Protein AF-0000000082411160 (afdb_homodimer)

Structure (mmCIF, N/CA/C/O backbone):
data_AF-0000000082411160-model_v1
#
loop_
_entity.id
_entity.type
_entity.pdbx_description
1 polymer 'TetR family transcriptional regulator'
#
loop_
_atom_site.group_PDB
_atom_site.id
_atom_site.type_symbol
_atom_site.label_atom_id
_atom_site.label_alt_id
_atom_site.label_comp_id
_atom_site.label_asym_id
_atom_site.label_entity_id
_atom_site.label_seq_id
_atom_site.pdbx_PDB_ins_code
_atom_site.Cartn_x
_atom_site.Cartn_y
_atom_site.Cartn_z
_atom_site.occupancy
_atom_site.B_iso_or_equiv
_atom_site.auth_seq_id
_atom_site.auth_comp_id
_atom_site.auth_asym_id
_atom_site.auth_atom_id
_atom_site.pdbx_PDB_model_num
ATOM 1 N N . MET A 1 1 ? -53.531 -22.312 -2.359 1 71.81 1 MET A N 1
ATOM 2 C CA . MET A 1 1 ? -52.438 -22.984 -3.055 1 71.81 1 MET A CA 1
ATOM 3 C C . MET A 1 1 ? -51.375 -21.984 -3.486 1 71.81 1 MET A C 1
ATOM 5 O O . MET A 1 1 ? -50.188 -22.203 -3.271 1 71.81 1 MET A O 1
ATOM 9 N N . GLU A 1 2 ? -51.75 -20.828 -3.828 1 85.5 2 GLU A N 1
ATOM 10 C CA . GLU A 1 2 ? -50.812 -19.781 -4.27 1 85.5 2 GLU A CA 1
ATOM 11 C C . GLU A 1 2 ? -50.062 -19.172 -3.092 1 85.5 2 GLU A C 1
ATOM 13 O O . GLU A 1 2 ? -48.875 -18.906 -3.186 1 85.5 2 GLU A O 1
ATOM 18 N N . GLY A 1 3 ? -50.594 -18.953 -2.035 1 75.94 3 GLY A N 1
ATOM 19 C CA . GLY A 1 3 ? -50 -18.391 -0.838 1 75.94 3 GLY A CA 1
ATOM 20 C C . GLY A 1 3 ? -48.906 -19.266 -0.251 1 75.94 3 GLY A C 1
ATOM 21 O O . GLY A 1 3 ? -47.844 -18.766 0.176 1 75.94 3 GLY A O 1
ATOM 22 N N . ARG A 1 4 ? -49.188 -20.516 -0.307 1 78.81 4 ARG A N 1
ATOM 23 C CA . ARG A 1 4 ? -48.25 -21.484 0.225 1 78.81 4 ARG A CA 1
ATOM 24 C C . ARG A 1 4 ? -47 -21.547 -0.638 1 78.81 4 ARG A C 1
ATOM 26 O O . ARG A 1 4 ? -45.875 -21.625 -0.118 1 78.81 4 ARG A O 1
ATOM 33 N N . ARG A 1 5 ? -47.219 -21.562 -1.853 1 85.19 5 ARG A N 1
ATOM 34 C CA . ARG A 1 5 ? -46.125 -21.547 -2.795 1 85.19 5 ARG A CA 1
ATOM 35 C C . ARG A 1 5 ? -45.25 -20.297 -2.631 1 85.19 5 ARG A C 1
ATOM 37 O O . ARG A 1 5 ? -44.031 -20.344 -2.695 1 85.19 5 ARG A O 1
ATOM 44 N N . GLN A 1 6 ? -45.938 -19.203 -2.369 1 87 6 GLN A N 1
ATOM 45 C CA . GLN A 1 6 ? -45.219 -17.953 -2.146 1 87 6 GLN A CA 1
ATOM 46 C C . GLN A 1 6 ? -44.438 -18 -0.854 1 87 6 GLN A C 1
ATOM 48 O O . GLN A 1 6 ? -43.312 -17.484 -0.8 1 87 6 GLN A O 1
ATOM 53 N N . TYR A 1 7 ? -45 -18.516 0.072 1 82.5 7 TYR A N 1
ATOM 54 C CA . TYR A 1 7 ? -44.312 -18.656 1.358 1 82.5 7 TYR A CA 1
ATOM 55 C C . TYR A 1 7 ? -43.094 -19.531 1.233 1 82.5 7 TYR A C 1
ATOM 57 O O . TYR A 1 7 ? -42 -19.188 1.733 1 82.5 7 TYR A O 1
ATOM 65 N N . HIS A 1 8 ? -43.25 -20.719 0.642 1 83.31 8 HIS A N 1
ATOM 66 C CA . HIS A 1 8 ? -42.156 -21.641 0.428 1 83.31 8 HIS A CA 1
ATOM 67 C C . HIS A 1 8 ? -41.031 -20.969 -0.394 1 83.31 8 HIS A C 1
ATOM 69 O O . HIS A 1 8 ? -39.844 -21.188 -0.138 1 83.31 8 HIS A O 1
ATOM 75 N N . SER A 1 9 ? -41.406 -20.172 -1.274 1 84.25 9 SER A N 1
ATOM 76 C CA . SER A 1 9 ? -40.438 -19.438 -2.092 1 84.25 9 SER A CA 1
ATOM 77 C C . SER A 1 9 ? -39.656 -18.438 -1.254 1 84.25 9 SER A C 1
ATOM 79 O O . SER A 1 9 ? -38.438 -18.328 -1.399 1 84.25 9 SER A O 1
ATOM 81 N N . ARG A 1 10 ? -40.25 -17.781 -0.363 1 83.62 10 ARG A N 1
ATOM 82 C CA . ARG A 1 10 ? -39.594 -16.797 0.5 1 83.62 10 ARG A CA 1
ATOM 83 C C . ARG A 1 10 ? -38.625 -17.469 1.464 1 83.62 10 ARG A C 1
ATOM 85 O O . ARG A 1 10 ? -37.531 -16.953 1.721 1 83.62 10 ARG A O 1
ATOM 92 N N . VAL A 1 11 ? -39.156 -18.531 1.987 1 82.56 11 VAL A N 1
ATOM 93 C CA . VAL A 1 11 ? -38.312 -19.281 2.91 1 82.56 11 VAL A CA 1
ATOM 94 C C . VAL A 1 11 ? -37.062 -19.797 2.18 1 82.56 11 VAL A C 1
ATOM 96 O O . VAL A 1 11 ? -35.969 -19.719 2.705 1 82.56 11 VAL A O 1
ATOM 99 N N . ARG A 1 12 ? -37.281 -20.359 0.951 1 83.88 12 ARG A N 1
ATOM 100 C CA . ARG A 1 12 ? -36.156 -20.844 0.151 1 83.88 12 ARG A CA 1
ATOM 101 C C . ARG A 1 12 ? -35.188 -19.719 -0.205 1 83.88 12 ARG A C 1
ATOM 103 O O . ARG A 1 12 ? -33.969 -19.906 -0.165 1 83.88 12 ARG A O 1
ATOM 110 N N . GLU A 1 13 ? -35.812 -18.641 -0.525 1 85.5 13 GLU A N 1
ATOM 111 C CA . GLU A 1 13 ? -35 -17.469 -0.87 1 85.5 13 GLU A CA 1
ATOM 112 C C . GLU A 1 13 ? -34.219 -16.984 0.334 1 85.5 13 GLU A C 1
ATOM 114 O O . GLU A 1 13 ? -33.031 -16.609 0.201 1 85.5 13 GLU A O 1
ATOM 119 N N . ALA A 1 14 ? -34.844 -16.984 1.445 1 86.88 14 ALA A N 1
ATOM 120 C CA . ALA A 1 14 ? -34.156 -16.578 2.678 1 86.88 14 ALA A CA 1
ATOM 121 C C . ALA A 1 14 ? -33.031 -17.547 3.039 1 86.88 14 ALA A C 1
ATOM 123 O O . ALA A 1 14 ? -31.984 -17.125 3.492 1 86.88 14 ALA A O 1
ATOM 124 N N . SER A 1 15 ? -33.281 -18.781 2.859 1 87.75 15 SER A N 1
ATOM 125 C CA . SER A 1 15 ? -32.281 -19.797 3.117 1 87.75 15 SER A CA 1
ATOM 126 C C . SER A 1 15 ? -31.094 -19.672 2.156 1 87.75 15 SER A C 1
ATOM 128 O O . SER A 1 15 ? -29.938 -19.797 2.561 1 87.75 15 SER A O 1
ATOM 130 N N . ALA A 1 16 ? -31.422 -19.406 0.939 1 90.44 16 ALA A N 1
ATOM 131 C CA . ALA A 1 16 ? -30.391 -19.219 -0.073 1 90.44 16 ALA A CA 1
ATOM 132 C C . ALA A 1 16 ? -29.531 -18 0.241 1 90.44 16 ALA A C 1
ATOM 134 O O . ALA A 1 16 ? -28.312 -18.031 0.082 1 90.44 16 ALA A O 1
ATOM 135 N N . GLN A 1 17 ? -30.188 -17.031 0.686 1 92.81 17 GLN A N 1
ATOM 136 C CA . GLN A 1 17 ? -29.469 -15.805 1.05 1 92.81 17 GLN A CA 1
ATOM 137 C C . GLN A 1 17 ? -28.578 -16.031 2.264 1 92.81 17 GLN A C 1
ATOM 139 O O . GLN A 1 17 ? -27.453 -15.531 2.311 1 92.81 17 GLN A O 1
ATOM 144 N N . ARG A 1 18 ? -29.078 -16.703 3.176 1 94 18 ARG A N 1
ATOM 145 C CA . ARG A 1 18 ? -28.297 -17.031 4.359 1 94 18 ARG A CA 1
ATOM 146 C C . ARG A 1 18 ? -27.062 -17.844 3.99 1 94 18 ARG A C 1
ATOM 148 O O . ARG A 1 18 ? -25.969 -17.594 4.516 1 94 18 ARG A O 1
ATOM 155 N N . THR A 1 19 ? -27.266 -18.781 3.109 1 95.81 19 THR A N 1
ATOM 156 C CA . THR A 1 19 ? -26.141 -19.594 2.641 1 95.81 19 THR A CA 1
ATOM 157 C C . THR A 1 19 ? -25.109 -18.734 1.941 1 95.81 19 THR A C 1
ATOM 159 O O . THR A 1 19 ? -23.906 -18.891 2.17 1 95.81 19 THR A O 1
ATOM 162 N N . ARG A 1 20 ? -25.547 -17.859 1.139 1 96.94 20 ARG A N 1
ATOM 163 C CA . ARG A 1 20 ? -24.656 -16.953 0.444 1 96.94 20 ARG A CA 1
ATOM 164 C C . ARG A 1 20 ? -23.859 -16.109 1.435 1 96.94 20 ARG A C 1
ATOM 166 O O . ARG A 1 20 ? -22.656 -15.883 1.251 1 96.94 20 ARG A O 1
ATOM 173 N N . GLU A 1 21 ? -24.516 -15.664 2.441 1 96.69 21 GLU A N 1
ATOM 174 C CA . GLU A 1 21 ? -23.875 -14.844 3.457 1 96.69 21 GLU A CA 1
ATOM 175 C C . GLU A 1 21 ? -22.828 -15.648 4.234 1 96.69 21 GLU A C 1
ATOM 177 O O . GLU A 1 21 ? -21.734 -15.156 4.516 1 96.69 21 GLU A O 1
ATOM 182 N N . LEU A 1 22 ? -23.172 -16.828 4.535 1 97.5 22 LEU A N 1
ATOM 183 C CA . LEU A 1 22 ? -22.25 -17.719 5.246 1 97.5 22 LEU A CA 1
ATOM 184 C C . LEU A 1 22 ? -20.984 -17.953 4.422 1 97.5 22 LEU A C 1
ATOM 186 O O . LEU A 1 22 ? -19.875 -17.906 4.953 1 97.5 22 LEU A O 1
ATOM 190 N N . ILE A 1 23 ? -21.188 -18.188 3.17 1 98.31 23 ILE A N 1
ATOM 191 C CA . ILE A 1 23 ? -20.062 -18.453 2.266 1 98.31 23 ILE A CA 1
ATOM 192 C C . ILE A 1 23 ? -19.203 -17.188 2.135 1 98.31 23 ILE A C 1
ATOM 194 O O . ILE A 1 23 ? -17.984 -17.266 2.223 1 98.31 23 ILE A O 1
ATOM 198 N N . ARG A 1 24 ? -19.859 -16.125 1.966 1 97.88 24 ARG A N 1
ATOM 199 C CA . ARG A 1 24 ? -19.156 -14.852 1.825 1 97.88 24 ARG A CA 1
ATOM 200 C C . ARG A 1 24 ? -18.328 -14.539 3.072 1 97.88 24 ARG A C 1
ATOM 202 O O . ARG A 1 24 ? -17.188 -14.117 2.975 1 97.88 24 ARG A O 1
ATOM 209 N N . ASP A 1 25 ? -18.922 -14.742 4.25 1 97.88 25 ASP A N 1
ATOM 210 C CA . ASP A 1 25 ? -18.234 -14.453 5.508 1 97.88 25 ASP A CA 1
ATOM 211 C C . ASP A 1 25 ? -17.047 -15.375 5.715 1 97.88 25 ASP A C 1
ATOM 213 O O . ASP A 1 25 ? -15.969 -14.93 6.117 1 97.88 25 ASP A O 1
ATOM 217 N N . ALA A 1 26 ? -17.219 -16.625 5.418 1 98.5 26 ALA A N 1
ATOM 218 C CA . ALA A 1 26 ? -16.125 -17.578 5.496 1 98.5 26 ALA A CA 1
ATOM 219 C C . ALA A 1 26 ? -15.008 -17.219 4.531 1 98.5 26 ALA A C 1
ATOM 221 O O . ALA A 1 26 ? -13.828 -17.266 4.891 1 98.5 26 ALA A O 1
ATOM 222 N N . ALA A 1 27 ? -15.422 -16.875 3.336 1 98.69 27 ALA A N 1
ATOM 223 C CA . ALA A 1 27 ? -14.453 -16.484 2.316 1 98.69 27 ALA A CA 1
ATOM 224 C C . ALA A 1 27 ? -13.664 -15.25 2.74 1 98.69 27 ALA A C 1
ATOM 226 O O . ALA A 1 27 ? -12.445 -15.195 2.578 1 98.69 27 ALA A O 1
ATOM 227 N N . THR A 1 28 ? -14.383 -14.281 3.271 1 98.38 28 THR A N 1
ATOM 228 C CA . THR A 1 28 ? -13.734 -13.055 3.729 1 98.38 28 THR A CA 1
ATOM 229 C C . THR A 1 28 ? -12.648 -13.367 4.754 1 98.38 28 THR A C 1
ATOM 231 O O . THR A 1 28 ? -11.516 -12.883 4.637 1 98.38 28 THR A O 1
ATOM 234 N N . THR A 1 29 ? -12.953 -14.172 5.68 1 98.31 29 THR A N 1
ATOM 235 C CA . THR A 1 29 ? -12.008 -14.555 6.723 1 98.31 29 THR A CA 1
ATOM 236 C C . THR A 1 29 ? -10.789 -15.25 6.125 1 98.31 29 THR A C 1
ATOM 238 O O . THR A 1 29 ? -9.648 -14.922 6.465 1 98.31 29 THR A O 1
ATOM 241 N N . LEU A 1 30 ? -10.992 -16.125 5.207 1 98.44 30 LEU A N 1
ATOM 242 C CA . LEU A 1 30 ? -9.914 -16.891 4.598 1 98.44 30 LEU A CA 1
ATOM 243 C C . LEU A 1 30 ? -9.062 -16 3.691 1 98.44 30 LEU A C 1
ATOM 245 O O . LEU A 1 30 ? -7.836 -16.094 3.711 1 98.44 30 LEU A O 1
ATOM 249 N N . PHE A 1 31 ? -9.727 -15.172 2.859 1 98.5 31 PHE A N 1
ATOM 250 C CA . PHE A 1 31 ? -9 -14.281 1.966 1 98.5 31 PHE A CA 1
ATOM 251 C C . PHE A 1 31 ? -8.094 -13.336 2.756 1 98.5 31 PHE A C 1
ATOM 253 O O . PHE A 1 31 ? -6.945 -13.109 2.377 1 98.5 31 PHE A O 1
ATOM 260 N N . VAL A 1 32 ? -8.625 -12.836 3.836 1 97.69 32 VAL A N 1
ATOM 261 C CA . VAL A 1 32 ? -7.855 -11.875 4.625 1 97.69 32 VAL A CA 1
ATOM 262 C C . VAL A 1 32 ? -6.715 -12.594 5.348 1 97.69 32 VAL A C 1
ATOM 264 O O . VAL A 1 32 ? -5.605 -12.07 5.438 1 97.69 32 VAL A O 1
ATOM 267 N N . ARG A 1 33 ? -6.902 -13.734 5.789 1 96.56 33 ARG A N 1
ATOM 268 C CA . ARG A 1 33 ? -5.918 -14.477 6.566 1 96.56 33 ARG A CA 1
ATOM 269 C C . ARG A 1 33 ? -4.863 -15.109 5.66 1 96.56 33 ARG A C 1
ATOM 271 O O . ARG A 1 33 ? -3.666 -15.016 5.938 1 96.56 33 ARG A O 1
ATOM 278 N N . ASP A 1 34 ? -5.301 -15.734 4.527 1 96.38 34 ASP A N 1
ATOM 279 C CA . ASP A 1 34 ? -4.414 -16.594 3.758 1 96.38 34 ASP A CA 1
ATOM 280 C C . ASP A 1 34 ? -4.07 -15.977 2.406 1 96.38 34 ASP A C 1
ATOM 282 O O . ASP A 1 34 ? -3.137 -16.422 1.734 1 96.38 34 ASP A O 1
ATOM 286 N N . GLY A 1 35 ? -4.812 -14.93 2.078 1 97.5 35 GLY A N 1
ATOM 287 C CA . GLY A 1 35 ? -4.66 -14.367 0.744 1 97.5 35 GLY A CA 1
ATOM 288 C C . GLY A 1 35 ? -5.59 -15 -0.276 1 97.5 35 GLY A C 1
ATOM 289 O O . GLY A 1 35 ? -6.102 -16.094 -0.063 1 97.5 35 GLY A O 1
ATOM 290 N N . TYR A 1 36 ? -5.805 -14.328 -1.39 1 98.38 36 TYR A N 1
ATOM 291 C CA . TYR A 1 36 ? -6.742 -14.766 -2.42 1 98.38 36 TYR A CA 1
ATOM 292 C C . TYR A 1 36 ? -6.211 -16 -3.15 1 98.38 36 TYR A C 1
ATOM 294 O O . TYR A 1 36 ? -6.941 -16.969 -3.35 1 98.38 36 TYR A O 1
ATOM 302 N N . VAL A 1 37 ? -4.957 -15.906 -3.5 1 96.81 37 VAL A N 1
ATOM 303 C CA . VAL A 1 37 ? -4.387 -16.953 -4.344 1 96.81 37 VAL A CA 1
ATOM 304 C C . VAL A 1 37 ? -4.34 -18.266 -3.576 1 96.81 37 VAL A C 1
ATOM 306 O O . VAL A 1 37 ? -4.707 -19.312 -4.109 1 96.81 37 VAL A O 1
ATOM 309 N N . SER A 1 38 ? -4.07 -18.25 -2.33 1 95.25 38 SER A N 1
ATOM 310 C CA . SER A 1 38 ? -3.85 -19.438 -1.521 1 95.25 38 SER A CA 1
ATOM 311 C C . SER A 1 38 ? -5.172 -20.047 -1.067 1 95.25 38 SER A C 1
ATOM 313 O O . SER A 1 38 ? -5.27 -21.266 -0.887 1 95.25 38 SER A O 1
ATOM 315 N N . ALA A 1 39 ? -6.16 -19.234 -0.852 1 97.5 39 ALA A N 1
ATOM 316 C CA . ALA A 1 39 ? -7.457 -19.734 -0.407 1 97.5 39 ALA A CA 1
ATOM 317 C C . ALA A 1 39 ? -8.148 -20.531 -1.515 1 97.5 39 ALA A C 1
ATOM 319 O O . ALA A 1 39 ? -8.086 -20.156 -2.688 1 97.5 39 ALA A O 1
ATOM 320 N N . THR A 1 40 ? -8.844 -21.594 -1.107 1 97.62 40 THR A N 1
ATOM 321 C CA . THR A 1 40 ? -9.539 -22.422 -2.092 1 97.62 40 THR A CA 1
ATOM 322 C C . THR A 1 40 ? -11.031 -22.469 -1.798 1 97.62 40 THR A C 1
ATOM 324 O O . THR A 1 40 ? -11.461 -22.219 -0.67 1 97.62 40 THR A O 1
ATOM 327 N N . VAL A 1 41 ? -11.766 -22.844 -2.822 1 98.12 41 VAL A N 1
ATOM 328 C CA . VAL A 1 41 ? -13.203 -23 -2.662 1 98.12 41 VAL A CA 1
ATOM 329 C C . VAL A 1 41 ? -13.5 -24.109 -1.654 1 98.12 41 VAL A C 1
ATOM 331 O O . VAL A 1 41 ? -14.422 -24 -0.848 1 98.12 41 VAL A O 1
ATOM 334 N N . LYS A 1 42 ? -12.695 -25.141 -1.654 1 98.31 42 LYS A N 1
ATOM 335 C CA . LYS A 1 42 ? -12.867 -26.234 -0.7 1 98.31 42 LYS A CA 1
ATOM 336 C C . LYS A 1 42 ? -12.711 -25.734 0.735 1 98.31 42 LYS A C 1
ATOM 338 O O . LYS A 1 42 ? -13.523 -26.062 1.602 1 98.31 42 LYS A O 1
ATOM 343 N N . GLN A 1 43 ? -11.656 -24.984 0.977 1 98.56 43 GLN A N 1
ATOM 344 C CA . GLN A 1 43 ? -11.43 -24.422 2.305 1 98.56 43 GLN A CA 1
ATOM 345 C C . GLN A 1 43 ? -12.586 -23.516 2.721 1 98.56 43 GLN A C 1
ATOM 347 O O . GLN A 1 43 ? -13 -23.516 3.883 1 98.56 43 GLN A O 1
ATOM 352 N N . ILE A 1 44 ? -13.117 -22.703 1.778 1 98.69 44 ILE A N 1
ATOM 353 C CA . ILE A 1 44 ? -14.242 -21.812 2.041 1 98.69 44 ILE A CA 1
ATOM 354 C C . ILE A 1 44 ? -15.484 -22.625 2.402 1 98.69 44 ILE A C 1
ATOM 356 O O . ILE A 1 44 ? -16.172 -22.312 3.377 1 98.69 44 ILE A O 1
ATOM 360 N N . ALA A 1 45 ? -15.727 -23.656 1.618 1 98.62 45 ALA A N 1
ATOM 361 C CA . ALA A 1 45 ? -16.859 -24.547 1.878 1 98.62 45 ALA A CA 1
ATOM 362 C C . ALA A 1 45 ? -16.781 -25.156 3.275 1 98.62 45 ALA A C 1
ATOM 364 O O . ALA A 1 45 ? -17.734 -25.094 4.047 1 98.62 45 ALA A O 1
ATOM 365 N N . ASP A 1 46 ? -15.609 -25.688 3.588 1 98.62 46 ASP A N 1
ATOM 366 C CA . ASP A 1 46 ? -15.375 -26.312 4.891 1 98.62 46 ASP A CA 1
ATOM 367 C C . ASP A 1 46 ? -15.609 -25.297 6.02 1 98.62 46 ASP A C 1
ATOM 369 O O . ASP A 1 46 ? -16.266 -25.609 7.012 1 98.62 46 ASP A O 1
ATOM 373 N N . SER A 1 47 ? -15.086 -24.125 5.848 1 98.19 47 SER A N 1
ATOM 374 C CA . SER A 1 47 ? -15.211 -23.094 6.863 1 98.19 47 SER A CA 1
ATOM 375 C C . SER A 1 47 ? -16.656 -22.641 7.02 1 98.19 47 SER A C 1
ATOM 377 O O . SER A 1 47 ? -17.094 -22.312 8.125 1 98.19 47 SER A O 1
ATOM 379 N N . ALA A 1 48 ? -17.391 -22.594 5.945 1 98.19 48 ALA A N 1
ATOM 380 C CA . ALA A 1 48 ? -18.781 -22.156 5.945 1 98.19 48 ALA A CA 1
ATOM 381 C C . ALA A 1 48 ? -19.703 -23.281 6.43 1 98.19 48 ALA A C 1
ATOM 383 O O . ALA A 1 48 ? -20.891 -23.031 6.715 1 98.19 48 ALA A O 1
ATOM 384 N N . GLY A 1 49 ? -19.203 -24.516 6.484 1 98.06 49 GLY A N 1
ATOM 385 C CA . GLY A 1 49 ? -20 -25.656 6.906 1 98.06 49 GLY A CA 1
ATOM 386 C C . GLY A 1 49 ? -20.984 -26.125 5.844 1 98.06 49 GLY A C 1
ATOM 387 O O . GLY A 1 49 ? -22.109 -26.5 6.156 1 98.06 49 GLY A O 1
ATOM 388 N N . VAL A 1 50 ? -20.594 -25.969 4.586 1 98 50 VAL A N 1
ATOM 389 C CA . VAL A 1 50 ? -21.438 -26.406 3.48 1 98 50 VAL A CA 1
ATOM 390 C C . VAL A 1 50 ? -20.641 -27.328 2.549 1 98 50 VAL A C 1
ATOM 392 O O . VAL A 1 50 ? -19.422 -27.438 2.676 1 98 50 VAL A O 1
ATOM 395 N N . ALA A 1 51 ? -21.359 -27.969 1.644 1 97.31 51 ALA A N 1
ATOM 396 C CA . ALA A 1 51 ? -20.703 -28.797 0.628 1 97.31 51 ALA A CA 1
ATOM 397 C C . ALA A 1 51 ? -20.094 -27.922 -0.471 1 97.31 51 ALA A C 1
ATOM 399 O O . ALA A 1 51 ? -20.594 -26.828 -0.755 1 97.31 51 ALA A O 1
ATOM 400 N N . ASN A 1 52 ? -19.031 -28.438 -1.094 1 97.25 52 ASN A N 1
ATOM 401 C CA . ASN A 1 52 ? -18.422 -27.75 -2.23 1 97.25 52 ASN A CA 1
ATOM 402 C C . ASN A 1 52 ? -19.469 -27.406 -3.295 1 97.25 52 ASN A C 1
ATOM 404 O O . ASN A 1 52 ? -19.453 -26.297 -3.838 1 97.25 52 ASN A O 1
ATOM 408 N N . ARG A 1 53 ? -20.375 -28.312 -3.541 1 97 53 ARG A N 1
ATOM 409 C CA . ARG A 1 53 ? -21.391 -28.109 -4.562 1 97 53 ARG A CA 1
ATOM 410 C C . ARG A 1 53 ? -22.297 -26.938 -4.207 1 97 53 ARG A C 1
ATOM 412 O O . ARG A 1 53 ? -22.734 -26.188 -5.086 1 97 53 ARG A O 1
ATOM 419 N N . THR A 1 54 ? -22.547 -26.797 -2.955 1 97.12 54 THR A N 1
ATOM 420 C CA . THR A 1 54 ? -23.375 -25.703 -2.471 1 97.12 54 THR A CA 1
ATOM 421 C C . THR A 1 54 ? -22.734 -24.359 -2.771 1 97.12 54 THR A C 1
ATOM 423 O O . THR A 1 54 ? -23.422 -23.391 -3.131 1 97.12 54 THR A O 1
ATOM 426 N N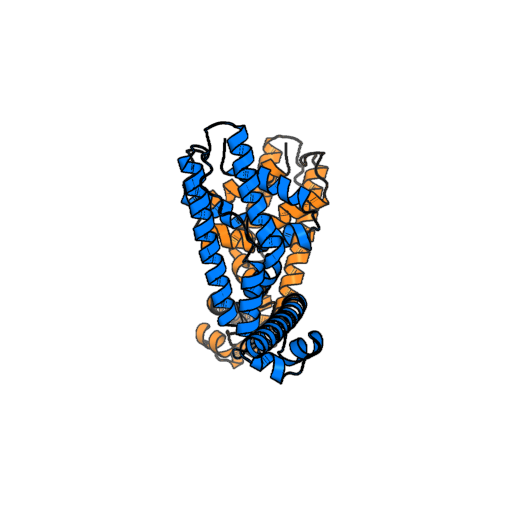 . VAL A 1 55 ? -21.328 -24.297 -2.674 1 98.25 55 VAL A N 1
ATOM 427 C CA . VAL A 1 55 ? -20.609 -23.062 -2.979 1 98.25 55 VAL A CA 1
ATOM 428 C C . VAL A 1 55 ? -20.781 -22.719 -4.457 1 98.25 55 VAL A C 1
ATOM 430 O O . VAL A 1 55 ? -21.078 -21.578 -4.805 1 98.25 55 VAL A O 1
ATOM 433 N N . PHE A 1 56 ? -20.734 -23.672 -5.305 1 97.75 56 PHE A N 1
ATOM 434 C CA . PHE A 1 56 ? -20.812 -23.422 -6.738 1 97.75 56 PHE A CA 1
ATOM 435 C C . PHE A 1 56 ? -22.234 -23.109 -7.164 1 97.75 56 PHE A C 1
ATOM 437 O O . PHE A 1 56 ? -22.453 -22.391 -8.141 1 97.75 56 PHE A O 1
ATOM 444 N N . THR A 1 57 ? -23.219 -23.703 -6.434 1 97.06 57 THR A N 1
ATOM 445 C CA . THR A 1 57 ? -24.625 -23.344 -6.688 1 97.06 57 THR A CA 1
ATOM 446 C C . THR A 1 57 ? -24.875 -21.875 -6.344 1 97.06 57 THR A C 1
ATOM 448 O O . THR A 1 57 ? -25.484 -21.141 -7.121 1 97.06 57 THR A O 1
ATOM 451 N N . ALA A 1 58 ? -24.344 -21.469 -5.227 1 97.69 58 ALA A N 1
ATOM 452 C CA . ALA A 1 58 ? -24.531 -20.109 -4.754 1 97.69 58 ALA A CA 1
ATOM 453 C C . ALA A 1 58 ? -23.688 -19.109 -5.547 1 97.69 58 ALA A C 1
ATOM 455 O O . ALA A 1 58 ? -24.094 -17.969 -5.773 1 97.69 58 ALA A O 1
ATOM 456 N N . PHE A 1 59 ? -22.453 -19.531 -5.941 1 98.44 59 PHE A N 1
ATOM 457 C CA . PHE A 1 59 ? -21.5 -18.719 -6.688 1 98.44 59 PHE A CA 1
ATOM 458 C C . PHE A 1 59 ? -20.922 -19.516 -7.852 1 98.44 59 PHE A C 1
ATOM 460 O O . PHE A 1 59 ? -19.781 -19.984 -7.785 1 98.44 59 PHE A O 1
ATOM 467 N N . PRO A 1 60 ? -21.656 -19.453 -8.945 1 97.88 60 PRO A N 1
ATOM 468 C CA . PRO A 1 60 ? -21.219 -20.25 -10.094 1 97.88 60 PRO A CA 1
ATOM 469 C C . PRO A 1 60 ? -19.875 -19.797 -10.648 1 97.88 60 PRO A C 1
ATOM 471 O O . PRO A 1 60 ? -19.141 -20.594 -11.227 1 97.88 60 PRO A O 1
ATOM 474 N N . GLY A 1 61 ? -19.562 -18.516 -10.406 1 97.38 61 GLY A N 1
ATOM 475 C CA . GLY A 1 61 ? -18.297 -17.984 -10.906 1 97.38 61 GLY A CA 1
ATOM 476 C C . GLY A 1 61 ? -17.109 -18.328 -10.039 1 97.38 61 GLY A C 1
ATOM 477 O O . GLY A 1 61 ? -15.984 -17.938 -10.328 1 97.38 61 GLY A O 1
ATOM 478 N N . GLY A 1 62 ? -17.391 -19.078 -8.93 1 97.62 62 GLY A N 1
ATOM 479 C CA . GLY A 1 62 ? -16.312 -19.594 -8.102 1 97.62 62 GLY A CA 1
ATOM 480 C C . GLY A 1 62 ? -15.703 -18.547 -7.199 1 97.62 62 GLY A C 1
ATOM 481 O O . GLY A 1 62 ? -16.406 -17.656 -6.695 1 97.62 62 GLY A O 1
ATOM 482 N N . LYS A 1 63 ? -14.5 -18.734 -6.977 1 97.62 63 LYS A N 1
ATOM 483 C CA . LYS A 1 63 ? -13.75 -17.938 -6.004 1 97.62 63 LYS A CA 1
ATOM 484 C C . LYS A 1 63 ? -13.812 -16.453 -6.336 1 97.62 63 LYS A C 1
ATOM 486 O O . LYS A 1 63 ? -13.977 -15.617 -5.441 1 97.62 63 LYS A O 1
ATOM 491 N N . LEU A 1 64 ? -13.688 -16.078 -7.656 1 98.38 64 LEU A N 1
ATOM 492 C CA . LEU A 1 64 ? -13.719 -14.672 -8.07 1 98.38 64 LEU A CA 1
ATOM 493 C C . LEU A 1 64 ? -15.062 -14.039 -7.734 1 98.38 64 LEU A C 1
ATOM 495 O O . LEU A 1 64 ? -15.117 -12.938 -7.176 1 98.38 64 LEU A O 1
ATOM 499 N N . GLU A 1 65 ? -16.078 -14.719 -8.07 1 98.56 65 GLU A N 1
ATOM 500 C CA . GLU A 1 65 ? -17.422 -14.195 -7.777 1 98.56 65 GLU A CA 1
ATOM 501 C C . GLU A 1 65 ? -17.625 -14.016 -6.273 1 98.56 65 GLU A C 1
ATOM 503 O O . GLU A 1 65 ? -18.25 -13.047 -5.84 1 98.56 65 GLU A O 1
ATOM 508 N N . ILE A 1 66 ? -17.125 -14.969 -5.496 1 98.62 66 ILE A N 1
ATOM 509 C CA . ILE A 1 66 ? -17.234 -14.875 -4.047 1 98.62 66 ILE A CA 1
ATOM 510 C C . ILE A 1 66 ? -16.516 -13.625 -3.557 1 98.62 66 ILE A C 1
ATOM 512 O O . ILE A 1 66 ? -17.047 -12.875 -2.732 1 98.62 66 ILE A O 1
ATOM 516 N N . PHE A 1 67 ? -15.312 -13.422 -4.051 1 98.75 67 PHE A N 1
ATOM 517 C CA . PHE A 1 67 ? -14.531 -12.258 -3.643 1 98.75 67 PHE A CA 1
ATOM 518 C C . PHE A 1 67 ? -15.25 -10.969 -3.994 1 98.75 67 PHE A C 1
ATOM 520 O O . PHE A 1 67 ? -15.352 -10.062 -3.164 1 98.75 67 PHE A O 1
ATOM 527 N N . GLU A 1 68 ? -15.703 -10.883 -5.227 1 98.25 68 GLU A N 1
ATOM 528 C CA . GLU A 1 68 ? -16.422 -9.695 -5.668 1 98.25 68 GLU A CA 1
ATOM 529 C C . GLU A 1 68 ? -17.656 -9.438 -4.805 1 98.25 68 GLU A C 1
ATOM 531 O O . GLU A 1 68 ? -17.938 -8.289 -4.457 1 98.25 68 GLU A O 1
ATOM 536 N N . ALA A 1 69 ? -18.312 -10.492 -4.457 1 97.56 69 ALA A N 1
ATOM 537 C CA . ALA A 1 69 ? -19.5 -10.367 -3.607 1 97.56 69 ALA A CA 1
ATOM 538 C C . ALA A 1 69 ? -19.109 -9.898 -2.205 1 97.56 69 ALA A C 1
ATOM 540 O O . ALA A 1 69 ? -19.797 -9.055 -1.618 1 97.56 69 ALA A O 1
ATOM 541 N N . ALA A 1 70 ? -18.078 -10.461 -1.646 1 97.56 70 ALA A N 1
ATOM 542 C CA . ALA A 1 70 ? -17.578 -10.062 -0.33 1 97.56 70 ALA A CA 1
ATOM 543 C C . ALA A 1 70 ? -17.188 -8.586 -0.319 1 97.56 70 ALA A C 1
ATOM 545 O O . ALA A 1 70 ? -17.562 -7.844 0.592 1 97.56 70 ALA A O 1
ATOM 546 N N . LEU A 1 71 ? -16.469 -8.172 -1.337 1 97.25 71 LEU A N 1
ATOM 547 C CA . LEU A 1 71 ? -16.031 -6.781 -1.449 1 97.25 71 LEU A CA 1
ATOM 548 C C . LEU A 1 71 ? -17.219 -5.848 -1.615 1 97.25 71 LEU A C 1
ATOM 550 O O . LEU A 1 71 ? -17.297 -4.809 -0.954 1 97.25 71 LEU A O 1
ATOM 554 N N . ALA A 1 72 ? -18.141 -6.219 -2.477 1 95.56 72 ALA A N 1
ATOM 555 C CA . ALA A 1 72 ? -19.344 -5.41 -2.705 1 95.56 72 ALA A CA 1
ATOM 556 C C . ALA A 1 72 ? -20.141 -5.234 -1.417 1 95.56 72 ALA A C 1
ATOM 558 O O . ALA A 1 72 ? -20.594 -4.137 -1.11 1 95.56 72 ALA A O 1
ATOM 559 N N . ALA A 1 73 ? -20.281 -6.309 -0.672 1 94.25 73 ALA A N 1
ATOM 560 C CA . ALA A 1 73 ? -21.016 -6.258 0.591 1 94.25 73 ALA A CA 1
ATOM 561 C C . ALA A 1 73 ? -20.312 -5.336 1.59 1 94.25 73 ALA A C 1
ATOM 563 O O . ALA A 1 73 ? -20.984 -4.586 2.314 1 94.25 73 ALA A O 1
ATOM 564 N N . ALA A 1 74 ? -19.047 -5.395 1.58 1 94.25 74 ALA A N 1
ATOM 565 C CA . ALA A 1 74 ? -18.266 -4.57 2.502 1 94.25 74 ALA A CA 1
ATOM 566 C C . ALA A 1 74 ? -18.328 -3.098 2.105 1 94.25 74 ALA A C 1
ATOM 568 O O . ALA A 1 74 ? -18.266 -2.215 2.963 1 94.25 74 ALA A O 1
ATOM 569 N N . LEU A 1 75 ? -18.391 -2.859 0.819 1 91.69 75 LEU A N 1
ATOM 570 C CA . LEU A 1 75 ? -18.438 -1.496 0.3 1 91.69 75 LEU A CA 1
ATOM 571 C C . LEU A 1 75 ? -19.812 -0.885 0.498 1 91.69 75 LEU A C 1
ATOM 573 O O . LEU A 1 75 ? -19.953 0.339 0.557 1 91.69 75 LEU A O 1
ATOM 577 N N . ASP A 1 76 ? -20.891 -1.714 0.323 1 78.06 76 ASP A N 1
ATOM 578 C CA . ASP A 1 76 ? -22.281 -1.266 0.307 1 78.06 76 ASP A CA 1
ATOM 579 C C . ASP A 1 76 ? -22.734 -0.829 1.698 1 78.06 76 ASP A C 1
ATOM 581 O O . ASP A 1 76 ? -22.766 -1.639 2.627 1 78.06 76 ASP A O 1
ATOM 585 N N . ALA A 1 77 ? -22.031 0.158 2.262 1 61.56 77 ALA A N 1
ATOM 586 C CA . ALA A 1 77 ? -22.688 0.752 3.422 1 61.56 77 ALA A CA 1
ATOM 587 C C . ALA A 1 77 ? -23.75 1.757 2.992 1 61.56 77 ALA A C 1
ATOM 589 O O . ALA A 1 77 ? -23.594 2.443 1.979 1 61.56 77 ALA A O 1
ATOM 590 N N . ASP A 1 78 ? -24.969 1.56 3.488 1 51.09 78 ASP A N 1
ATOM 591 C CA . ASP A 1 78 ? -26.031 2.553 3.361 1 51.09 78 ASP A CA 1
ATOM 592 C C . ASP A 1 78 ? -25.484 3.969 3.5 1 51.09 78 ASP A C 1
ATOM 594 O O . ASP A 1 78 ? -25.734 4.645 4.5 1 51.09 78 ASP A O 1
ATOM 598 N N . GLU A 1 79 ? -24.25 4.09 3.203 1 50.44 79 GLU A N 1
ATOM 599 C CA . GLU A 1 79 ? -23.781 5.418 3.596 1 50.44 79 GLU A CA 1
ATOM 600 C C . GLU A 1 79 ? -24.375 6.5 2.699 1 50.44 79 GLU A C 1
ATOM 602 O O . GLU A 1 79 ? -24.562 6.285 1.499 1 50.44 79 GLU A O 1
ATOM 607 N N . VAL A 1 80 ? -25.062 7.402 3.256 1 44.06 80 VAL A N 1
ATOM 608 C CA . VAL A 1 80 ? -25.578 8.68 2.773 1 44.06 80 VAL A CA 1
ATOM 609 C C . VAL A 1 80 ? -24.531 9.359 1.896 1 44.06 80 VAL A C 1
ATOM 611 O O . VAL A 1 80 ? -23.406 9.594 2.336 1 44.06 80 VAL A O 1
ATOM 614 N N . PRO A 1 81 ? -24.719 9.273 0.605 1 44.44 81 PRO A N 1
ATOM 615 C CA . PRO A 1 81 ? -23.797 10.102 -0.185 1 44.44 81 PRO A CA 1
ATOM 616 C C . PRO A 1 81 ? -23.453 11.414 0.513 1 44.44 81 PRO A C 1
ATOM 618 O O . PRO A 1 81 ? -24.266 11.961 1.264 1 44.44 81 PRO A O 1
ATOM 621 N N . LEU A 1 82 ? -22.203 11.719 0.796 1 45.69 82 LEU A N 1
ATOM 622 C CA . LEU A 1 82 ? -21.969 13.109 1.183 1 45.69 82 LEU A CA 1
ATOM 623 C C . LEU A 1 82 ? -22.891 14.047 0.419 1 45.69 82 LEU A C 1
ATOM 625 O O . LEU A 1 82 ? -22.719 14.266 -0.781 1 45.69 82 LEU A O 1
ATOM 629 N N . GLY A 1 83 ? -24.094 13.891 0.483 1 41.12 83 GLY A N 1
ATOM 630 C CA . GLY A 1 83 ? -24.922 14.93 -0.111 1 41.12 83 GLY A CA 1
ATOM 631 C C . GLY A 1 83 ? -24.328 16.312 0.037 1 41.12 83 GLY A C 1
ATOM 632 O O . GLY A 1 83 ? -23.516 16.562 0.927 1 41.12 83 GLY A O 1
ATOM 633 N N . ALA A 1 84 ? -24.234 17.062 -1.087 1 42.78 84 ALA A N 1
ATOM 634 C CA . ALA A 1 84 ? -23.906 18.484 -1.041 1 42.78 84 ALA A CA 1
ATOM 635 C C . ALA A 1 84 ? -24.469 19.141 0.215 1 42.78 84 ALA A C 1
ATOM 637 O O . ALA A 1 84 ? -25.688 19.266 0.365 1 42.78 84 ALA A O 1
ATOM 638 N N . PRO A 1 85 ? -23.797 18.906 1.323 1 41.44 85 PRO A N 1
ATOM 639 C CA . PRO A 1 85 ? -24.469 19.703 2.367 1 41.44 85 PRO A CA 1
ATOM 640 C C . PRO A 1 85 ? -24.828 21.109 1.907 1 41.44 85 PRO A C 1
ATOM 642 O O . PRO A 1 85 ? -24.156 21.672 1.032 1 41.44 85 PRO A O 1
ATOM 645 N N . ASN A 1 86 ? -26 21.453 1.817 1 43.03 86 ASN A N 1
ATOM 646 C CA . ASN A 1 86 ? -26.266 22.875 1.786 1 43.03 86 ASN A CA 1
ATOM 647 C C . ASN A 1 86 ? -25.359 23.641 2.758 1 43.03 86 ASN A C 1
ATOM 649 O O . ASN A 1 86 ? -25.688 23.781 3.936 1 43.03 86 ASN A O 1
ATOM 653 N N . LEU A 1 87 ? -24.016 23.469 2.59 1 48 87 LEU A N 1
ATOM 654 C CA . LEU A 1 87 ? -22.984 23.969 3.494 1 48 87 LEU A CA 1
ATOM 655 C C . LEU A 1 87 ? -22.906 25.5 3.449 1 48 87 LEU A C 1
ATOM 657 O O . LEU A 1 87 ? -22.625 26.078 2.396 1 48 87 LEU A O 1
ATOM 661 N N . ALA A 1 88 ? -23.688 26.094 4.285 1 48.28 88 ALA A N 1
ATOM 662 C CA . ALA A 1 88 ? -23.391 27.5 4.555 1 48.28 88 ALA A CA 1
ATOM 663 C C . ALA A 1 88 ? -21.953 27.672 5.035 1 48.28 88 ALA A C 1
ATOM 665 O O . ALA A 1 88 ? -21.359 26.75 5.594 1 48.28 88 ALA A O 1
ATOM 666 N N . SER A 1 89 ? -21.125 28.703 4.629 1 52 89 SER A N 1
ATOM 667 C CA . SER A 1 89 ? -19.766 29.172 4.898 1 52 89 SER A CA 1
ATOM 668 C C . SER A 1 89 ? -19.484 29.203 6.395 1 52 89 SER A C 1
ATOM 670 O O . SER A 1 89 ? -18.625 29.969 6.848 1 52 89 SER A O 1
ATOM 672 N N . ASP A 1 90 ? -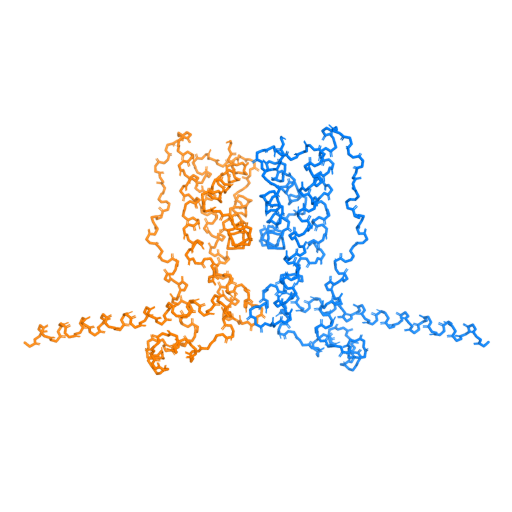20.25 28.625 7.289 1 57.31 90 ASP A N 1
ATOM 673 C CA . ASP A 1 90 ? -20 28.656 8.727 1 57.31 90 ASP A CA 1
ATOM 674 C C . ASP A 1 90 ? -18.875 27.703 9.109 1 57.31 90 ASP A C 1
ATOM 676 O O . ASP A 1 90 ? -18.812 26.578 8.594 1 57.31 90 ASP A O 1
ATOM 680 N N . PRO A 1 91 ? -17.703 28.234 9.734 1 60.91 91 PRO A N 1
ATOM 681 C CA . PRO A 1 91 ? -16.641 27.375 10.25 1 60.91 91 PRO A CA 1
ATOM 682 C C . PRO A 1 91 ? -17.156 26.047 10.789 1 60.91 91 PRO A C 1
ATOM 684 O O . PRO A 1 91 ? -16.5 25.016 10.641 1 60.91 91 PRO A O 1
ATOM 687 N N . ASP A 1 92 ? -18.203 26.078 11.5 1 68.62 92 ASP A N 1
ATOM 688 C CA . ASP A 1 92 ? -18.844 24.859 11.992 1 68.62 92 ASP A CA 1
ATOM 689 C C . ASP A 1 92 ? -19.234 23.938 10.828 1 68.62 92 ASP A C 1
ATOM 691 O O . ASP A 1 92 ? -19.266 22.719 10.984 1 68.62 92 ASP A O 1
ATOM 695 N N . ASP A 1 93 ? -19.312 24.609 9.734 1 73.38 93 ASP A N 1
ATOM 696 C CA . ASP A 1 93 ? -19.672 23.828 8.555 1 73.38 93 ASP A CA 1
ATOM 697 C C . ASP A 1 93 ? -18.453 23.094 8 1 73.38 93 ASP A C 1
ATOM 699 O O . ASP A 1 93 ? -18.547 21.938 7.598 1 73.38 93 ASP A O 1
ATOM 703 N N . VAL A 1 94 ? -17.344 23.828 8.18 1 73.75 94 VAL A N 1
ATOM 704 C CA . VAL A 1 94 ? -16.094 23.219 7.703 1 73.75 94 VAL A CA 1
ATOM 705 C C . VAL A 1 94 ? -15.781 21.984 8.523 1 73.75 94 VAL A C 1
ATOM 707 O O . VAL A 1 94 ? -15.492 20.922 7.969 1 73.75 94 VAL A O 1
ATOM 710 N N . ARG A 1 95 ? -15.836 22.156 9.797 1 81.06 95 ARG A N 1
ATOM 711 C CA . ARG A 1 95 ? -15.547 21.047 10.703 1 81.06 95 ARG A CA 1
ATOM 712 C C . ARG A 1 95 ? -16.484 19.875 10.438 1 81.06 95 ARG A C 1
ATOM 714 O O . ARG A 1 95 ? -16.047 18.719 10.445 1 81.06 95 ARG A O 1
ATOM 721 N N . ARG A 1 96 ? -17.641 20.203 10.211 1 84.38 96 ARG A N 1
ATOM 722 C CA . ARG A 1 96 ? -18.641 19.172 9.977 1 84.38 96 ARG A CA 1
ATOM 723 C C . ARG A 1 96 ? -18.375 18.438 8.664 1 84.38 96 ARG A C 1
ATOM 725 O O . ARG A 1 96 ? -18.438 17.203 8.602 1 84.38 96 ARG A O 1
ATOM 732 N N . ILE A 1 97 ? -18.016 19.156 7.637 1 83.62 97 ILE A N 1
ATOM 733 C CA . ILE A 1 97 ? -17.766 18.562 6.324 1 83.62 97 ILE A CA 1
ATOM 734 C C . ILE A 1 97 ? -16.547 17.656 6.391 1 83.62 97 ILE A C 1
ATOM 736 O O . ILE A 1 97 ? -16.578 16.531 5.895 1 83.62 97 ILE A O 1
ATOM 740 N N . VAL A 1 98 ? -15.531 18.109 7.031 1 88.19 98 VAL A N 1
ATOM 741 C CA . VAL A 1 98 ? -14.312 17.312 7.168 1 88.19 98 VAL A CA 1
ATOM 742 C C . VAL A 1 98 ? -14.609 16.062 7.984 1 88.19 98 VAL A C 1
ATOM 744 O O . VAL A 1 98 ? -14.195 14.961 7.613 1 88.19 98 VAL A O 1
ATOM 747 N N . SER A 1 99 ? -15.375 16.25 9.039 1 91.12 99 SER A N 1
ATOM 748 C CA . SER A 1 99 ? -15.727 15.125 9.891 1 91.12 99 SER A CA 1
ATOM 749 C C . SER A 1 99 ? -16.531 14.086 9.117 1 91.12 99 SER A C 1
ATOM 751 O O . SER A 1 99 ? -16.344 12.883 9.312 1 91.12 99 SER A O 1
ATOM 753 N N . GLN A 1 100 ? -17.344 14.516 8.266 1 88.94 100 GLN A N 1
ATOM 754 C CA . GLN A 1 100 ? -18.156 13.609 7.477 1 88.94 100 GLN A CA 1
ATOM 755 C C . GLN A 1 100 ? -17.312 12.844 6.461 1 88.94 100 GLN A C 1
ATOM 757 O O . GLN A 1 100 ? -17.469 11.633 6.305 1 88.94 100 GLN A O 1
ATOM 762 N N . ILE A 1 101 ? -16.484 13.57 5.773 1 88.75 101 ILE A N 1
ATOM 763 C CA . ILE A 1 101 ? -15.578 12.945 4.809 1 88.75 101 ILE A CA 1
ATOM 764 C C . ILE A 1 101 ? -14.75 11.867 5.5 1 88.75 101 ILE A C 1
ATOM 766 O O . ILE A 1 101 ? -14.672 10.734 5.02 1 88.75 101 ILE A O 1
ATOM 770 N N . VAL A 1 102 ? -14.219 12.203 6.605 1 94.25 102 VAL A N 1
ATOM 771 C CA . VAL A 1 102 ? -13.328 11.312 7.348 1 94.25 102 VAL A CA 1
ATOM 772 C C . VAL A 1 102 ? -14.125 10.125 7.883 1 94.25 102 VAL A C 1
ATOM 774 O O . VAL A 1 102 ? -13.688 8.977 7.762 1 94.25 102 VAL A O 1
ATOM 777 N N . ALA A 1 103 ? -15.297 10.391 8.445 1 93.38 103 ALA A N 1
ATOM 778 C CA . ALA A 1 103 ? -16.141 9.328 9 1 93.38 103 ALA A CA 1
ATOM 779 C C . ALA A 1 103 ? -16.531 8.32 7.926 1 93.38 103 ALA A C 1
ATOM 781 O O . ALA A 1 103 ? -16.484 7.113 8.148 1 93.38 103 ALA A O 1
ATOM 782 N N . GLN A 1 104 ? -16.859 8.812 6.812 1 91.62 104 GLN A N 1
ATOM 783 C CA . GLN A 1 104 ? -17.266 7.941 5.711 1 91.62 104 GLN A CA 1
ATOM 784 C C . GLN A 1 104 ? -16.078 7.113 5.215 1 91.62 104 GLN A C 1
ATOM 786 O O . GLN A 1 104 ? -16.203 5.914 4.965 1 91.62 104 GLN A O 1
ATOM 791 N N . GLY A 1 105 ? -14.953 7.805 5.027 1 94.06 105 GLY A N 1
ATOM 792 C CA . GLY A 1 105 ? -13.758 7.098 4.602 1 94.06 105 GLY A CA 1
ATOM 793 C C . GLY A 1 105 ? -13.32 6.016 5.574 1 94.06 105 GLY A C 1
ATOM 794 O O . GLY A 1 105 ? -13.031 4.891 5.172 1 94.06 105 GLY A O 1
ATOM 795 N N . ILE A 1 106 ? -13.336 6.348 6.848 1 96 106 ILE A N 1
ATOM 796 C CA . ILE A 1 106 ? -12.938 5.395 7.883 1 96 106 ILE A CA 1
ATOM 797 C C . ILE A 1 106 ? -13.922 4.23 7.918 1 96 106 ILE A C 1
ATOM 799 O O . ILE A 1 106 ? -13.516 3.066 7.969 1 96 106 ILE A O 1
ATOM 803 N N . GLY A 1 107 ? -15.242 4.562 7.918 1 94.19 107 GLY A N 1
ATOM 804 C CA . GLY A 1 107 ? -16.25 3.504 7.906 1 94.19 107 GLY A CA 1
ATOM 805 C C . GLY A 1 107 ? -16.047 2.512 6.777 1 94.19 107 GLY A C 1
ATOM 806 O O . GLY A 1 107 ? -16.125 1.3 6.988 1 94.19 107 GLY A O 1
ATOM 807 N N . LEU A 1 108 ? -15.805 3.012 5.617 1 94.38 108 LEU A N 1
ATOM 808 C CA . LEU A 1 108 ? -15.555 2.184 4.441 1 94.38 108 LEU A CA 1
ATOM 809 C C . LEU A 1 108 ? -14.328 1.3 4.648 1 94.38 108 LEU A C 1
ATOM 811 O O . LEU A 1 108 ? -14.383 0.091 4.41 1 94.38 108 LEU A O 1
ATOM 815 N N . LEU A 1 109 ? -13.227 1.848 5.121 1 96.56 109 LEU A N 1
ATOM 816 C CA . LEU A 1 109 ? -11.961 1.126 5.227 1 96.56 109 LEU A CA 1
ATOM 817 C C . LEU A 1 109 ? -12 0.137 6.387 1 96.56 109 LEU A C 1
ATOM 819 O O . LEU A 1 109 ? -11.359 -0.917 6.328 1 96.56 109 LEU A O 1
ATOM 823 N N . GLU A 1 110 ? -12.766 0.462 7.438 1 96.5 110 GLU A N 1
ATOM 824 C CA . GLU A 1 110 ? -12.953 -0.507 8.516 1 96.5 110 GLU A CA 1
ATOM 825 C C . GLU A 1 110 ? -13.68 -1.75 8.016 1 96.5 110 GLU A C 1
ATOM 827 O O . GLU A 1 110 ? -13.414 -2.861 8.469 1 96.5 110 GLU A O 1
ATOM 832 N N . ARG A 1 111 ? -14.523 -1.511 7.051 1 95.12 111 ARG A N 1
ATOM 833 C CA . ARG A 1 111 ? -15.336 -2.611 6.547 1 95.12 111 ARG A CA 1
ATOM 834 C C . ARG A 1 111 ? -14.617 -3.35 5.422 1 95.12 111 ARG A C 1
ATOM 836 O O . ARG A 1 111 ? -14.609 -4.582 5.391 1 95.12 111 ARG A O 1
ATOM 843 N N . ALA A 1 112 ? -13.961 -2.6 4.535 1 97.06 112 ALA A N 1
ATOM 844 C CA . ALA A 1 112 ? -13.555 -3.188 3.262 1 97.06 112 ALA A CA 1
ATOM 845 C C . ALA A 1 112 ? -12.031 -3.152 3.104 1 97.06 112 ALA A C 1
ATOM 847 O O . ALA A 1 112 ? -11.484 -3.779 2.195 1 97.06 112 ALA A O 1
ATOM 848 N N . GLY A 1 113 ? -11.367 -2.404 3.986 1 97.44 113 GLY A N 1
ATOM 849 C CA . GLY A 1 113 ? -9.945 -2.148 3.793 1 97.44 113 GLY A CA 1
ATOM 850 C C . GLY A 1 113 ? -9.125 -3.418 3.689 1 97.44 113 GLY A C 1
ATOM 851 O O . GLY A 1 113 ? -8.203 -3.504 2.871 1 97.44 113 GLY A O 1
ATOM 852 N N . ALA A 1 114 ? -9.445 -4.352 4.512 1 97.69 114 ALA A N 1
ATOM 853 C CA . ALA A 1 114 ? -8.68 -5.598 4.52 1 97.69 114 ALA A CA 1
ATOM 854 C C . ALA A 1 114 ? -8.82 -6.332 3.189 1 97.69 114 ALA A C 1
ATOM 856 O O . ALA A 1 114 ? -7.84 -6.848 2.652 1 97.69 114 ALA A O 1
ATOM 857 N N . LEU A 1 115 ? -10.023 -6.395 2.67 1 98.12 115 LEU A N 1
ATOM 858 C CA . LEU A 1 115 ? -10.242 -7.051 1.386 1 98.12 115 LEU A CA 1
ATOM 859 C C . LEU A 1 115 ? -9.578 -6.27 0.256 1 98.12 115 LEU A C 1
ATOM 861 O O . LEU A 1 115 ? -9.047 -6.863 -0.685 1 98.12 115 LEU A O 1
ATOM 865 N N . MET A 1 116 ? -9.625 -4.949 0.345 1 98.19 116 MET A N 1
ATOM 866 C CA . MET A 1 116 ? -8.938 -4.125 -0.646 1 98.19 116 MET A CA 1
ATOM 867 C C . MET A 1 116 ? -7.445 -4.422 -0.658 1 98.19 116 MET A C 1
ATOM 869 O O . MET A 1 116 ? -6.832 -4.516 -1.725 1 98.19 116 MET A O 1
ATOM 873 N N . MET A 1 117 ? -6.871 -4.648 0.484 1 98.31 117 MET A N 1
ATOM 874 C CA . MET A 1 117 ? -5.453 -4.973 0.569 1 98.31 117 MET A CA 1
ATOM 875 C C . MET A 1 117 ? -5.172 -6.359 0 1 98.31 117 MET A C 1
ATOM 877 O O . MET A 1 117 ? -4.117 -6.594 -0.591 1 98.31 117 MET A O 1
ATOM 881 N N . VAL A 1 118 ? -6.098 -7.273 0.183 1 98.56 118 VAL A N 1
ATOM 882 C CA . VAL A 1 118 ? -5.93 -8.594 -0.414 1 98.56 118 VAL A CA 1
ATOM 883 C C . VAL A 1 118 ? -5.793 -8.461 -1.929 1 98.56 118 VAL A C 1
ATOM 885 O O . VAL A 1 118 ? -4.953 -9.133 -2.541 1 98.56 118 VAL A O 1
ATOM 888 N N . ALA A 1 119 ? -6.641 -7.613 -2.506 1 98.62 119 ALA A N 1
ATOM 889 C CA . ALA A 1 119 ? -6.543 -7.391 -3.945 1 98.62 119 ALA A CA 1
ATOM 890 C C . ALA A 1 119 ? -5.184 -6.812 -4.324 1 98.62 119 ALA A C 1
ATOM 892 O O . ALA A 1 119 ? -4.547 -7.273 -5.273 1 98.62 119 ALA A O 1
ATOM 893 N N . VAL A 1 120 ? -4.707 -5.883 -3.57 1 98.25 120 VAL A N 1
ATOM 894 C CA . VAL A 1 120 ? -3.412 -5.258 -3.818 1 98.25 120 VAL A CA 1
ATOM 895 C C . VAL A 1 120 ? -2.303 -6.297 -3.691 1 98.25 120 VAL A C 1
ATOM 897 O O . VAL A 1 120 ? -1.452 -6.418 -4.578 1 98.25 120 VAL A O 1
ATOM 900 N N . GLU A 1 121 ? -2.357 -7.07 -2.67 1 98.31 121 GLU A N 1
ATOM 901 C CA . GLU A 1 121 ? -1.299 -8.016 -2.328 1 98.31 121 GLU A CA 1
ATOM 902 C C . GLU A 1 121 ? -1.28 -9.195 -3.295 1 98.31 121 GLU A C 1
ATOM 904 O O . GLU A 1 121 ? -0.313 -9.961 -3.332 1 98.31 121 GLU A O 1
ATOM 909 N N . SER A 1 122 ? -2.297 -9.336 -4.129 1 98.19 122 SER A N 1
ATOM 910 C CA . SER A 1 122 ? -2.373 -10.43 -5.098 1 98.19 122 SER A CA 1
ATOM 911 C C . SER A 1 122 ? -2.305 -9.906 -6.527 1 98.19 122 SER A C 1
ATOM 913 O O . SER A 1 122 ? -2.293 -10.688 -7.48 1 98.19 122 SER A O 1
ATOM 915 N N . SER A 1 123 ? -2.225 -8.609 -6.664 1 97.94 123 SER A N 1
ATOM 916 C CA . SER A 1 123 ? -2.34 -7.977 -7.977 1 97.94 123 SER A CA 1
ATOM 917 C C . SER A 1 123 ? -1.174 -8.359 -8.883 1 97.94 123 SER A C 1
ATOM 919 O O . SER A 1 123 ? -1.325 -8.43 -10.102 1 97.94 123 SER A O 1
ATOM 921 N N . GLY A 1 124 ? -0.044 -8.641 -8.305 1 96.69 124 GLY A N 1
ATOM 922 C CA . GLY A 1 124 ? 1.118 -9 -9.102 1 96.69 124 GLY A CA 1
ATOM 923 C C . GLY A 1 124 ? 1.055 -10.414 -9.641 1 96.69 124 GLY A C 1
ATOM 924 O O . GLY A 1 124 ? 1.799 -10.766 -10.562 1 96.69 124 GLY A O 1
ATOM 925 N N . ALA A 1 125 ? 0.124 -11.219 -9.109 1 96 125 ALA A N 1
ATOM 926 C CA . ALA A 1 125 ? 0.141 -12.641 -9.445 1 96 125 ALA A CA 1
ATOM 927 C C . ALA A 1 125 ? -1.188 -13.078 -10.055 1 96 125 ALA A C 1
ATOM 929 O O . ALA A 1 125 ? -1.302 -14.188 -10.578 1 96 125 ALA A O 1
ATOM 930 N N . ASP A 1 126 ? -2.197 -12.25 -9.93 1 96.94 126 ASP A N 1
ATOM 931 C CA . ASP A 1 126 ? -3.545 -12.602 -10.367 1 96.94 126 ASP A CA 1
ATOM 932 C C . ASP A 1 126 ? -4.176 -11.461 -11.172 1 96.94 126 ASP A C 1
ATOM 934 O O . ASP A 1 126 ? -4.344 -10.352 -10.656 1 96.94 126 ASP A O 1
ATOM 938 N N . ALA A 1 127 ? -4.582 -11.773 -12.398 1 96.88 127 ALA A N 1
ATOM 939 C CA . ALA A 1 127 ? -5.09 -10.75 -13.312 1 96.88 127 ALA A CA 1
ATOM 940 C C . ALA A 1 127 ? -6.398 -10.156 -12.805 1 96.88 127 ALA A C 1
ATOM 942 O O . ALA A 1 127 ? -6.66 -8.969 -12.992 1 96.88 127 ALA A O 1
ATOM 943 N N . ASP A 1 128 ? -7.207 -10.953 -12.172 1 97.94 128 ASP A N 1
ATOM 944 C CA . ASP A 1 128 ? -8.469 -10.453 -11.641 1 97.94 128 ASP A CA 1
ATOM 945 C C . ASP A 1 128 ? -8.234 -9.523 -10.453 1 97.94 128 ASP A C 1
ATOM 947 O O . ASP A 1 128 ? -8.867 -8.469 -10.352 1 97.94 128 ASP A O 1
ATOM 951 N N . MET A 1 129 ? -7.332 -9.914 -9.617 1 98.31 129 MET A N 1
ATOM 952 C CA . MET A 1 129 ? -6.992 -9.07 -8.477 1 98.31 129 MET A CA 1
ATOM 953 C C . MET A 1 129 ? -6.324 -7.777 -8.945 1 98.31 129 MET A C 1
ATOM 955 O O . MET A 1 129 ? -6.516 -6.723 -8.336 1 98.31 129 MET A O 1
ATOM 959 N N . ARG A 1 130 ? -5.52 -7.855 -9.992 1 97.94 130 ARG A N 1
ATOM 960 C CA . ARG A 1 130 ? -4.941 -6.656 -10.586 1 97.94 130 ARG A CA 1
ATOM 961 C C . ARG A 1 130 ? -6.031 -5.715 -11.086 1 97.94 130 ARG A C 1
ATOM 963 O O . ARG A 1 130 ? -6 -4.516 -10.805 1 97.94 130 ARG A O 1
ATOM 970 N N . ARG A 1 131 ? -6.957 -6.289 -11.766 1 98.06 131 ARG A N 1
ATOM 971 C CA . ARG A 1 131 ? -8.078 -5.508 -12.273 1 98.06 131 ARG A CA 1
ATOM 972 C C . ARG A 1 131 ? -8.859 -4.863 -11.141 1 98.06 131 ARG A C 1
ATOM 974 O O . ARG A 1 131 ? -9.164 -3.668 -11.188 1 98.06 131 ARG A O 1
ATOM 981 N N . LEU A 1 132 ? -9.156 -5.613 -10.109 1 97.81 132 LEU A N 1
ATOM 982 C CA . LEU A 1 132 ? -9.938 -5.109 -8.984 1 97.81 132 LEU A CA 1
ATOM 983 C C . LEU A 1 132 ? -9.164 -4.031 -8.227 1 97.81 132 LEU A C 1
ATOM 985 O O . LEU A 1 132 ? -9.75 -3.033 -7.801 1 97.81 132 LEU A O 1
ATOM 989 N N . SER A 1 133 ? -7.902 -4.258 -8.047 1 97.69 133 SER A N 1
ATOM 990 C CA . SER A 1 133 ? -7.059 -3.26 -7.398 1 97.69 133 SER A CA 1
ATOM 991 C C . SER A 1 133 ? -7.039 -1.955 -8.188 1 97.69 133 SER A C 1
ATOM 993 O O . SER A 1 133 ? -7.168 -0.873 -7.613 1 97.69 133 SER A O 1
ATOM 995 N N . GLU A 1 134 ? -6.906 -2.047 -9.492 1 96.94 134 GLU A N 1
ATOM 996 C CA . GLU A 1 134 ? -6.895 -0.876 -10.367 1 96.94 134 GLU A CA 1
ATOM 997 C C . GLU A 1 134 ? -8.242 -0.162 -10.352 1 96.94 134 GLU A C 1
ATOM 999 O O . GLU A 1 134 ? -8.297 1.068 -10.297 1 96.94 134 GLU A O 1
ATOM 1004 N N . GLU A 1 135 ? -9.258 -0.913 -10.391 1 96.25 135 GLU A N 1
ATOM 1005 C CA . GLU A 1 135 ? -10.602 -0.342 -10.312 1 96.25 135 GLU A CA 1
ATOM 1006 C C . GLU A 1 135 ? -10.805 0.404 -9 1 96.25 135 GLU A C 1
ATOM 1008 O O . GLU A 1 135 ? -11.391 1.489 -8.984 1 96.25 135 GLU A O 1
ATOM 1013 N N . SER A 1 136 ? -10.375 -0.215 -7.973 1 95.19 136 SER A N 1
ATOM 1014 C CA . SER A 1 136 ? -10.477 0.42 -6.664 1 95.19 136 SER A CA 1
ATOM 1015 C C . SER A 1 136 ? -9.688 1.726 -6.621 1 95.19 136 SER A C 1
ATOM 1017 O O . SER A 1 136 ? -10.164 2.729 -6.09 1 95.19 136 SER A O 1
ATOM 1019 N N . SER A 1 137 ? -8.523 1.717 -7.148 1 94.88 137 SER A N 1
ATOM 1020 C CA . SER A 1 137 ? -7.688 2.91 -7.219 1 94.88 137 SER A CA 1
ATOM 1021 C C . SER A 1 137 ? -8.352 4 -8.055 1 94.88 137 SER A C 1
ATOM 1023 O O . SER A 1 137 ? -8.375 5.168 -7.652 1 94.88 137 SER A O 1
ATOM 1025 N N . ASP A 1 138 ? -8.914 3.637 -9.195 1 95.12 138 ASP A N 1
ATOM 1026 C CA . ASP A 1 138 ? -9.609 4.578 -10.07 1 95.12 138 ASP A CA 1
ATOM 1027 C C . ASP A 1 138 ? -10.812 5.199 -9.359 1 95.12 138 ASP A C 1
ATOM 1029 O O . ASP A 1 138 ? -11.031 6.406 -9.438 1 95.12 138 ASP A O 1
ATOM 1033 N N . GLN A 1 139 ? -11.492 4.355 -8.688 1 93.12 139 GLN A N 1
ATOM 1034 C CA . GLN A 1 139 ? -12.656 4.84 -7.961 1 93.12 139 GLN A CA 1
ATOM 1035 C C . GLN A 1 139 ? -12.25 5.781 -6.832 1 93.12 139 GLN A C 1
ATOM 1037 O O . GLN A 1 139 ? -12.914 6.785 -6.578 1 93.12 139 GLN A O 1
ATOM 1042 N N . SER A 1 140 ? -11.219 5.438 -6.16 1 92.94 140 SER A N 1
ATOM 1043 C CA . SER A 1 140 ? -10.688 6.309 -5.117 1 92.94 140 SER A CA 1
ATOM 1044 C C . SER A 1 140 ? -10.312 7.676 -5.676 1 92.94 140 SER A C 1
ATOM 1046 O O . SER A 1 140 ? -10.602 8.703 -5.059 1 92.94 140 SER A O 1
ATOM 1048 N N . ALA A 1 141 ? -9.734 7.688 -6.828 1 94.25 141 ALA A N 1
ATOM 1049 C CA . ALA A 1 141 ? -9.336 8.938 -7.469 1 94.25 141 ALA A CA 1
ATOM 1050 C C . ALA A 1 141 ? -10.562 9.781 -7.828 1 94.25 141 ALA A C 1
ATOM 1052 O O . ALA A 1 141 ? -10.578 10.992 -7.602 1 94.25 141 ALA A O 1
ATOM 1053 N N . VAL A 1 142 ? -11.539 9.148 -8.344 1 93.81 142 VAL A N 1
ATOM 1054 C CA . VAL A 1 142 ? -12.766 9.836 -8.734 1 93.81 142 VAL A CA 1
ATOM 1055 C C . VAL A 1 142 ? -13.453 10.414 -7.5 1 93.81 142 VAL A C 1
ATOM 1057 O O . VAL A 1 142 ? -13.867 11.578 -7.504 1 93.81 142 VAL A O 1
ATOM 1060 N N . ASN A 1 143 ? -13.531 9.594 -6.48 1 92.75 143 ASN A N 1
ATOM 1061 C CA . ASN A 1 143 ? -14.133 10.055 -5.234 1 92.75 143 ASN A CA 1
ATOM 1062 C C . ASN A 1 143 ? -13.352 11.227 -4.637 1 92.75 143 ASN A C 1
ATOM 1064 O O . ASN A 1 143 ? -13.945 12.211 -4.199 1 92.75 143 ASN A O 1
ATOM 1068 N N . ALA A 1 144 ? -12.07 11.117 -4.602 1 95.06 144 ALA A N 1
ATOM 1069 C CA . ALA A 1 144 ? -11.211 12.164 -4.066 1 95.06 144 ALA A CA 1
ATOM 1070 C C . ALA A 1 144 ? -11.391 13.469 -4.848 1 95.06 144 ALA A C 1
ATOM 1072 O O . ALA A 1 144 ? -11.453 14.547 -4.258 1 95.06 144 ALA A O 1
ATOM 1073 N N . MET A 1 145 ? -11.484 13.32 -6.16 1 95.5 145 MET A N 1
ATOM 1074 C CA . MET A 1 145 ? -11.688 14.5 -6.996 1 95.5 145 MET A CA 1
ATOM 1075 C C . MET A 1 145 ? -13.039 15.148 -6.699 1 95.5 145 MET A C 1
ATOM 1077 O O . MET A 1 145 ? -13.141 16.375 -6.621 1 95.5 145 MET A O 1
ATOM 1081 N N . SER A 1 146 ? -14.016 14.352 -6.547 1 93.81 146 SER A N 1
ATOM 1082 C CA . SER A 1 146 ? -15.344 14.859 -6.223 1 93.81 146 SER A CA 1
ATOM 1083 C C . SER A 1 146 ? -15.336 15.609 -4.895 1 93.81 146 SER A C 1
ATOM 1085 O O . SER A 1 146 ? -15.945 16.672 -4.77 1 93.81 146 SER A O 1
ATOM 1087 N N . ILE A 1 147 ? -14.664 15.086 -3.951 1 92.62 147 ILE A N 1
ATOM 1088 C CA . ILE A 1 147 ? -14.555 15.727 -2.648 1 92.62 147 ILE A CA 1
ATOM 1089 C C . ILE A 1 147 ? -13.797 17.047 -2.785 1 92.62 147 ILE A C 1
ATOM 1091 O O . ILE A 1 147 ? -14.219 18.062 -2.24 1 92.62 147 ILE A O 1
ATOM 1095 N N . ALA A 1 148 ? -12.688 17.016 -3.506 1 94.12 148 ALA A N 1
ATOM 1096 C CA . ALA A 1 148 ? -11.906 18.234 -3.734 1 94.12 148 ALA A CA 1
ATOM 1097 C C . ALA A 1 148 ? -12.758 19.328 -4.387 1 94.12 148 ALA A C 1
ATOM 1099 O O . ALA A 1 148 ? -12.711 20.484 -3.98 1 94.12 148 ALA A O 1
ATOM 1100 N N . GLU A 1 149 ? -13.531 18.953 -5.355 1 92.62 149 GLU A N 1
ATOM 1101 C CA . GLU A 1 149 ? -14.422 19.891 -6.043 1 92.62 149 GLU A CA 1
ATOM 1102 C C . GLU A 1 149 ? -15.461 20.453 -5.086 1 92.62 149 GLU A C 1
ATOM 1104 O O . GLU A 1 149 ? -15.75 21.656 -5.113 1 92.62 149 GLU A O 1
ATOM 1109 N N . GLY A 1 150 ? -16 19.578 -4.32 1 88 150 GLY A N 1
ATOM 1110 C CA . GLY A 1 150 ? -16.953 20.047 -3.32 1 88 150 GLY A CA 1
ATOM 1111 C C . GLY A 1 150 ? -16.344 21.047 -2.348 1 88 150 GLY A C 1
ATOM 1112 O O . GLY A 1 150 ? -16.953 22.078 -2.055 1 88 150 GLY A O 1
ATOM 1113 N N . LEU A 1 151 ? -15.188 20.766 -1.816 1 90.5 151 LEU A N 1
ATOM 1114 C CA . LEU A 1 151 ? -14.492 21.688 -0.921 1 90.5 151 LEU A CA 1
ATOM 1115 C C . LEU A 1 151 ? -14.25 23.031 -1.602 1 90.5 151 LEU A C 1
ATOM 1117 O O . LEU A 1 151 ? -14.43 24.078 -0.987 1 90.5 151 LEU A O 1
ATOM 1121 N N . SER A 1 152 ? -13.844 22.969 -2.828 1 90.5 152 SER A N 1
ATOM 1122 C CA . SER A 1 152 ? -13.578 24.172 -3.598 1 90.5 152 SER A CA 1
ATOM 1123 C C . SER A 1 152 ? -14.852 25 -3.799 1 90.5 152 SER A C 1
ATOM 1125 O O . SER A 1 152 ? -14.852 26.219 -3.619 1 90.5 152 SER A O 1
ATOM 1127 N N . GLU A 1 153 ? -15.867 24.375 -4.211 1 86 153 GLU A N 1
ATOM 1128 C CA . GLU A 1 153 ? -17.141 25.031 -4.48 1 86 153 GLU A CA 1
ATOM 1129 C C . GLU A 1 153 ? -17.656 25.766 -3.246 1 86 153 GLU A C 1
ATOM 1131 O O . GLU A 1 153 ? -18.328 26.797 -3.363 1 86 153 GLU A O 1
ATOM 1136 N N . HIS A 1 154 ? -17.281 25.266 -2.137 1 83.88 154 HIS A N 1
ATOM 1137 C CA . HIS A 1 154 ? -17.766 25.875 -0.898 1 83.88 154 HIS A CA 1
ATOM 1138 C C . HIS A 1 154 ? -16.734 26.828 -0.314 1 83.88 154 HIS A C 1
ATOM 1140 O O . HIS A 1 154 ? -16.875 27.266 0.83 1 83.88 154 HIS A O 1
ATOM 1146 N N . GLY A 1 155 ? -15.695 27.016 -1.01 1 86.31 155 GLY A N 1
ATOM 1147 C CA . GLY A 1 155 ? -14.688 27.984 -0.593 1 86.31 155 GLY A CA 1
ATOM 1148 C C . GLY A 1 155 ? -13.828 27.484 0.55 1 86.31 155 GLY A C 1
ATOM 1149 O O . GLY A 1 155 ? -13.266 28.281 1.302 1 86.31 155 GLY A O 1
ATOM 1150 N N . LEU A 1 156 ? -13.734 26.156 0.664 1 88.69 156 LEU A N 1
ATOM 1151 C CA . LEU A 1 156 ? -13.031 25.594 1.809 1 88.69 156 LEU A CA 1
ATOM 1152 C C . LEU A 1 156 ? -11.625 25.156 1.419 1 88.69 156 LEU A C 1
ATOM 1154 O O . LEU A 1 156 ? -10.781 24.906 2.287 1 88.69 156 LEU A O 1
ATOM 1158 N N . LEU A 1 157 ? -11.422 24.984 0.161 1 91.56 157 LEU A N 1
ATOM 1159 C CA . LEU A 1 157 ? -10.102 24.578 -0.321 1 91.56 157 LEU A CA 1
ATOM 1160 C C . LEU A 1 157 ? -9.18 25.797 -0.428 1 91.56 157 LEU A C 1
ATOM 1162 O O . LEU A 1 157 ? -9.562 26.828 -0.983 1 91.56 157 LEU A O 1
ATOM 1166 N N . ARG A 1 158 ? -7.941 25.656 0.171 1 92.31 158 ARG A N 1
ATOM 1167 C CA . ARG A 1 158 ? -6.969 26.734 0.033 1 92.31 158 ARG A CA 1
ATOM 1168 C C . ARG A 1 158 ? -6.793 27.141 -1.429 1 92.31 158 ARG A C 1
ATOM 1170 O O . ARG A 1 158 ? -6.699 26.281 -2.305 1 92.31 158 ARG A O 1
ATOM 1177 N N . PRO A 1 159 ? -6.676 28.391 -1.679 1 88.56 159 PRO A N 1
ATOM 1178 C CA . PRO A 1 159 ? -6.641 28.859 -3.068 1 88.56 159 PRO A CA 1
ATOM 1179 C C . PRO A 1 159 ? -5.355 28.453 -3.791 1 88.56 159 PRO A C 1
ATOM 1181 O O . PRO A 1 159 ? -5.332 28.391 -5.023 1 88.56 159 PRO A O 1
ATOM 1184 N N . GLU A 1 160 ? -4.309 28.125 -3.041 1 91.88 160 GLU A N 1
ATOM 1185 C CA . GLU A 1 160 ? -3.023 27.844 -3.67 1 91.88 160 GLU A CA 1
ATOM 1186 C C . GLU A 1 160 ? -2.922 26.359 -4.07 1 91.88 160 GLU A C 1
ATOM 1188 O O . GLU A 1 160 ? -1.97 25.969 -4.742 1 91.88 160 GLU A O 1
ATOM 1193 N N . ILE A 1 161 ? -3.926 25.625 -3.695 1 94.62 161 ILE A N 1
ATOM 1194 C CA . ILE A 1 161 ? -3.854 24.203 -4.016 1 94.62 161 ILE A CA 1
ATOM 1195 C C . ILE A 1 161 ? -4.777 23.891 -5.191 1 94.62 161 ILE A C 1
ATOM 1197 O O . ILE A 1 161 ? -5.945 24.281 -5.191 1 94.62 161 ILE A O 1
ATOM 1201 N N . SER A 1 162 ? -4.238 23.266 -6.223 1 96.06 162 SER A N 1
ATOM 1202 C CA . SER A 1 162 ? -5.059 22.828 -7.348 1 96.06 162 SER A CA 1
ATOM 1203 C C . SER A 1 162 ? -5.996 21.688 -6.945 1 96.06 162 SER A C 1
ATOM 1205 O O . SER A 1 162 ? -5.758 21 -5.949 1 96.06 162 SER A O 1
ATOM 1207 N N . LEU A 1 163 ? -7.051 21.5 -7.719 1 96.44 163 LEU A N 1
ATOM 1208 C CA . LEU A 1 163 ? -7.973 20.391 -7.477 1 96.44 163 LEU A CA 1
ATOM 1209 C C . LEU A 1 163 ? -7.254 19.047 -7.574 1 96.44 163 LEU A C 1
ATOM 1211 O O . LEU A 1 163 ? -7.496 18.156 -6.77 1 96.44 163 LEU A O 1
ATOM 1215 N N . GLU A 1 164 ? -6.367 18.922 -8.492 1 96.75 164 GLU A N 1
ATOM 1216 C CA . GLU A 1 164 ? -5.633 17.688 -8.703 1 96.75 164 GLU A CA 1
ATOM 1217 C C . GLU A 1 164 ? -4.742 17.359 -7.508 1 96.75 164 GLU A C 1
ATOM 1219 O O . GLU A 1 164 ? -4.676 16.203 -7.074 1 96.75 164 GLU A O 1
ATOM 1224 N N . LYS A 1 165 ? -4.102 18.375 -7.031 1 96.81 165 LYS A N 1
ATOM 1225 C CA . LYS A 1 165 ? -3.25 18.172 -5.859 1 96.81 165 LYS A CA 1
ATOM 1226 C C . LYS A 1 165 ? -4.082 17.812 -4.633 1 96.81 165 LYS A C 1
ATOM 1228 O O . LYS A 1 165 ? -3.719 16.906 -3.879 1 96.81 165 LYS A O 1
ATOM 1233 N N . ALA A 1 166 ? -5.195 18.5 -4.457 1 96.88 166 ALA A N 1
ATOM 1234 C CA . ALA A 1 166 ? -6.094 18.203 -3.346 1 96.88 166 ALA A CA 1
ATOM 1235 C C . ALA A 1 166 ? -6.605 16.766 -3.428 1 96.88 166 ALA A C 1
ATOM 1237 O O . ALA A 1 166 ? -6.629 16.047 -2.424 1 96.88 166 ALA A O 1
ATOM 1238 N N . ALA A 1 167 ? -6.938 16.359 -4.633 1 96.62 167 ALA A N 1
ATOM 1239 C CA . ALA A 1 167 ? -7.445 15.016 -4.84 1 96.62 167 ALA A CA 1
ATOM 1240 C C . ALA A 1 167 ? -6.371 13.969 -4.535 1 96.62 167 ALA A C 1
ATOM 1242 O O . ALA A 1 167 ? -6.656 12.93 -3.936 1 96.62 167 ALA A O 1
ATOM 1243 N N . GLY A 1 168 ? -5.164 14.234 -4.961 1 97.5 168 GLY A N 1
ATOM 1244 C CA . GLY A 1 168 ? -4.07 13.328 -4.664 1 97.5 168 GLY A CA 1
ATOM 1245 C C . GLY A 1 168 ? -3.828 13.148 -3.176 1 97.5 168 GLY A C 1
ATOM 1246 O O . GLY A 1 168 ? -3.625 12.031 -2.701 1 97.5 168 GLY A O 1
ATOM 1247 N N . ILE A 1 169 ? -3.861 14.258 -2.443 1 97.69 169 ILE A N 1
ATOM 1248 C CA . ILE A 1 169 ? -3.674 14.234 -0.997 1 97.69 169 ILE A CA 1
ATOM 1249 C C . ILE A 1 169 ? -4.812 13.453 -0.343 1 97.69 169 ILE A C 1
ATOM 1251 O O . ILE A 1 169 ? -4.578 12.609 0.522 1 97.69 169 ILE A O 1
ATOM 1255 N N . LEU A 1 170 ? -6.059 13.703 -0.786 1 96.81 170 LEU A N 1
ATOM 1256 C CA . LEU A 1 170 ? -7.223 13.016 -0.238 1 96.81 170 LEU A CA 1
ATOM 1257 C C . LEU A 1 170 ? -7.141 11.516 -0.498 1 96.81 170 LEU A C 1
ATOM 1259 O O . LEU A 1 170 ? -7.387 10.711 0.403 1 96.81 170 LEU A O 1
ATOM 1263 N N . ALA A 1 171 ? -6.773 11.156 -1.694 1 96.69 171 ALA A N 1
ATOM 1264 C CA . ALA A 1 171 ? -6.648 9.742 -2.049 1 96.69 171 ALA A CA 1
ATOM 1265 C C . ALA A 1 171 ? -5.574 9.062 -1.207 1 96.69 171 ALA A C 1
ATOM 1267 O O . ALA A 1 171 ? -5.723 7.898 -0.823 1 96.69 171 ALA A O 1
ATOM 1268 N N . ALA A 1 172 ? -4.512 9.773 -0.907 1 96.94 172 ALA A N 1
ATOM 1269 C CA . ALA A 1 172 ? -3.424 9.227 -0.096 1 96.94 172 ALA A CA 1
ATOM 1270 C C . ALA A 1 172 ? -3.863 9.039 1.353 1 96.94 172 ALA A C 1
ATOM 1272 O O . ALA A 1 172 ? -3.557 8.016 1.969 1 96.94 172 ALA A O 1
ATOM 1273 N N . PHE A 1 173 ? -4.59 9.969 1.893 1 96.69 173 PHE A N 1
ATOM 1274 C CA . PHE A 1 173 ? -4.953 9.953 3.305 1 96.69 173 PHE A CA 1
ATOM 1275 C C . PHE A 1 173 ? -6.074 8.953 3.562 1 96.69 173 PHE A C 1
ATOM 1277 O O . PHE A 1 173 ? -6.18 8.398 4.656 1 96.69 173 PHE A O 1
ATOM 1284 N N . VAL A 1 174 ? -6.918 8.75 2.543 1 94.62 174 VAL A N 1
ATOM 1285 C CA . VAL A 1 174 ? -8.023 7.82 2.717 1 94.62 174 VAL A CA 1
ATOM 1286 C C . VAL A 1 174 ? -7.777 6.562 1.888 1 94.62 174 VAL A C 1
ATOM 1288 O O . VAL A 1 174 ? -8.602 6.191 1.051 1 94.62 174 VAL A O 1
ATOM 1291 N N . SER A 1 175 ? -6.695 5.965 2.037 1 96.38 175 SER A N 1
ATOM 1292 C CA . SER A 1 175 ? -6.305 4.762 1.312 1 96.38 175 SER A CA 1
ATOM 1293 C C . SER A 1 175 ? -6.27 3.547 2.232 1 96.38 175 SER A C 1
ATOM 1295 O O . SER A 1 175 ? -6.035 3.682 3.436 1 96.38 175 SER A O 1
ATOM 1297 N N . PRO A 1 176 ? -6.52 2.344 1.657 1 97.12 176 PRO A N 1
ATOM 1298 C CA . PRO A 1 176 ? -6.418 1.137 2.48 1 97.12 176 PRO A CA 1
ATOM 1299 C C . PRO A 1 176 ? -5.012 0.916 3.035 1 97.12 176 PRO A C 1
ATOM 1301 O O . PRO A 1 176 ? -4.855 0.347 4.121 1 97.12 176 PRO A O 1
ATOM 1304 N N . GLN A 1 177 ? -4.012 1.374 2.348 1 96.62 177 GLN A N 1
ATOM 1305 C CA . GLN A 1 177 ? -2.629 1.186 2.777 1 96.62 177 GLN A CA 1
ATOM 1306 C C . GLN A 1 177 ? -2.324 2.002 4.027 1 96.62 177 GLN A C 1
ATOM 1308 O O . GLN A 1 177 ? -1.745 1.487 4.988 1 96.62 177 GLN A O 1
ATOM 1313 N N . LEU A 1 178 ? -2.676 3.281 3.988 1 97.88 178 LEU A N 1
ATOM 1314 C CA . LEU A 1 178 ? -2.465 4.133 5.152 1 97.88 178 LEU A CA 1
ATOM 1315 C C . LEU A 1 178 ? -3.291 3.645 6.34 1 97.88 178 LEU A C 1
ATOM 1317 O O . LEU A 1 178 ? -2.803 3.619 7.473 1 97.88 178 LEU A O 1
ATOM 1321 N N . HIS A 1 179 ? -4.562 3.277 6.066 1 98.06 179 HIS A N 1
ATOM 1322 C CA . HIS A 1 179 ? -5.434 2.723 7.098 1 98.06 179 HIS A CA 1
ATOM 1323 C C . HIS A 1 179 ? -4.812 1.486 7.738 1 98.06 179 HIS A C 1
ATOM 1325 O O . HIS A 1 179 ? -4.762 1.376 8.961 1 98.06 179 HIS A O 1
ATOM 1331 N N . GLN A 1 180 ? -4.352 0.58 6.926 1 96.94 180 GLN A N 1
ATOM 1332 C CA . GLN A 1 180 ? -3.713 -0.63 7.434 1 96.94 180 GLN A CA 1
ATOM 1333 C C . GLN A 1 180 ? -2.488 -0.294 8.281 1 96.94 180 GLN A C 1
ATOM 1335 O O . GLN A 1 180 ? -2.303 -0.853 9.367 1 96.94 180 GLN A O 1
ATOM 1340 N N . GLN A 1 181 ? -1.645 0.63 7.828 1 96.31 181 GLN A N 1
ATOM 1341 C CA . GLN A 1 181 ? -0.415 0.982 8.531 1 96.31 181 GLN A CA 1
ATOM 1342 C C . GLN A 1 181 ? -0.715 1.543 9.914 1 96.31 181 GLN A C 1
ATOM 1344 O O . GLN A 1 181 ? -0.127 1.107 10.906 1 96.31 181 GLN A O 1
ATOM 1349 N N . LEU A 1 182 ? -1.646 2.457 10.047 1 97.62 182 LEU A N 1
ATOM 1350 C CA . LEU A 1 182 ? -1.836 3.166 11.312 1 97.62 182 LEU A CA 1
ATOM 1351 C C . LEU A 1 182 ? -2.789 2.402 12.227 1 97.62 182 LEU A C 1
ATOM 1353 O O . LEU A 1 182 ? -2.566 2.326 13.438 1 97.62 182 LEU A O 1
ATOM 1357 N N . ARG A 1 183 ? -3.82 1.732 11.695 1 97.19 183 ARG A N 1
ATOM 1358 C CA . ARG A 1 183 ? -4.824 1.044 12.508 1 97.19 183 ARG A CA 1
ATOM 1359 C C . ARG A 1 183 ? -4.359 -0.362 12.875 1 97.19 183 ARG A C 1
ATOM 1361 O O . ARG A 1 183 ? -4.441 -0.763 14.031 1 97.19 183 ARG A O 1
ATOM 1368 N N . ARG A 1 184 ? -3.758 -1.038 11.953 1 93.25 184 ARG A N 1
ATOM 1369 C CA . ARG A 1 184 ? -3.498 -2.457 12.164 1 93.25 184 ARG A CA 1
ATOM 1370 C C . ARG A 1 184 ? -2.043 -2.697 12.547 1 93.25 184 ARG A C 1
ATOM 1372 O O . ARG A 1 184 ? -1.759 -3.428 13.5 1 93.25 184 ARG A O 1
ATOM 1379 N N . VAL A 1 185 ? -1.191 -2.104 11.883 1 92.88 185 VAL A N 1
ATOM 1380 C CA . VAL A 1 185 ? 0.226 -2.34 12.141 1 92.88 185 VAL A CA 1
ATOM 1381 C C . VAL A 1 185 ? 0.673 -1.541 13.359 1 92.88 185 VAL A C 1
ATOM 1383 O O . VAL A 1 185 ? 1.265 -2.096 14.289 1 92.88 185 VAL A O 1
ATOM 1386 N N . SER A 1 186 ? 0.336 -0.243 13.383 1 95.56 186 SER A N 1
ATOM 1387 C CA . SER A 1 186 ? 0.754 0.608 14.492 1 95.56 186 SER A CA 1
ATOM 1388 C C . SER A 1 186 ? -0.209 0.498 15.664 1 95.56 186 SER A C 1
ATOM 1390 O O . SER A 1 186 ? 0.09 0.966 16.766 1 95.56 186 SER A O 1
ATOM 1392 N N . GLY A 1 187 ? -1.452 -0.051 15.43 1 95.81 187 GLY A N 1
ATOM 1393 C CA . GLY A 1 187 ? -2.352 -0.401 16.516 1 95.81 187 GLY A CA 1
ATOM 1394 C C . GLY A 1 187 ? -3.131 0.785 17.047 1 95.81 187 GLY A C 1
ATOM 1395 O O . GLY A 1 187 ? -3.547 0.79 18.219 1 95.81 187 GLY A O 1
ATOM 1396 N N . TRP A 1 188 ? -3.354 1.827 16.234 1 97.31 188 TRP A N 1
ATOM 1397 C CA . TRP A 1 188 ? -4.117 2.988 16.672 1 97.31 188 TRP A CA 1
ATOM 1398 C C . TRP A 1 188 ? -5.586 2.631 16.875 1 97.31 188 TRP A C 1
ATOM 1400 O O . TRP A 1 188 ? -6.156 1.863 16.094 1 97.31 188 TRP A O 1
ATOM 1410 N N . ASP A 1 189 ? -6.129 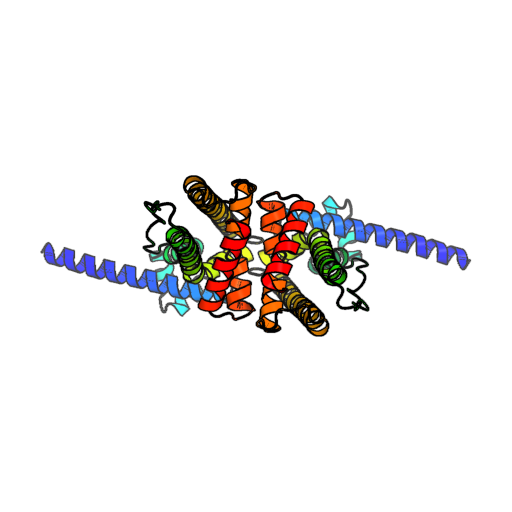3.195 17.891 1 96.88 189 ASP A N 1
ATOM 1411 C CA . ASP A 1 189 ? -7.586 3.088 17.969 1 96.88 189 ASP A CA 1
ATOM 1412 C C . ASP A 1 189 ? -8.25 4 16.938 1 96.88 189 ASP A C 1
ATOM 1414 O O . ASP A 1 189 ? -7.625 4.926 16.422 1 96.88 189 ASP A O 1
ATOM 1418 N N . VAL A 1 190 ? -9.516 3.723 16.672 1 97.06 190 VAL A N 1
ATOM 1419 C CA . VAL A 1 190 ? -10.227 4.363 15.57 1 97.06 190 VAL A CA 1
ATOM 1420 C C . VAL A 1 190 ? -10.391 5.855 15.859 1 97.06 190 VAL A C 1
ATOM 1422 O O . VAL A 1 190 ? -10.352 6.676 14.938 1 97.06 190 VAL A O 1
ATOM 1425 N N . ASP A 1 191 ? -10.516 6.289 17.109 1 96.75 191 ASP A N 1
ATOM 1426 C CA . ASP A 1 191 ? -10.695 7.695 17.453 1 96.75 191 ASP A CA 1
ATOM 1427 C C . ASP A 1 191 ? -9.414 8.492 17.234 1 96.75 191 ASP A C 1
ATOM 1429 O O . ASP A 1 191 ? -9.453 9.609 16.703 1 96.75 191 ASP A O 1
ATOM 1433 N N . ALA A 1 192 ? -8.297 7.914 17.656 1 96.56 192 ALA A N 1
ATOM 1434 C CA . ALA A 1 192 ? -7.008 8.562 17.406 1 96.56 192 ALA A CA 1
ATOM 1435 C C . ALA A 1 192 ? -6.754 8.719 15.906 1 96.56 192 ALA A C 1
ATOM 1437 O O . ALA A 1 192 ? -6.277 9.766 15.461 1 96.56 192 ALA A O 1
ATOM 1438 N N . TYR A 1 193 ? -7.066 7.664 15.172 1 98 193 TYR A N 1
ATOM 1439 C CA . TYR A 1 193 ? -6.906 7.684 13.719 1 98 193 TYR A CA 1
ATOM 1440 C C . TYR A 1 193 ? -7.793 8.75 13.086 1 98 193 TYR A C 1
ATOM 1442 O O . TYR A 1 193 ? -7.34 9.516 12.234 1 98 193 TYR A O 1
ATOM 1450 N N . ARG A 1 194 ? -9.008 8.789 13.547 1 97.38 194 ARG A N 1
ATOM 1451 C CA . ARG A 1 194 ? -9.961 9.773 13.047 1 97.38 194 ARG A CA 1
ATOM 1452 C C . ARG A 1 194 ? -9.469 11.195 13.305 1 97.38 194 ARG A C 1
ATOM 1454 O O . ARG A 1 194 ? -9.453 12.023 12.391 1 97.38 194 ARG A O 1
ATOM 1461 N N . GLY A 1 195 ? -9.102 11.492 14.516 1 96.75 195 GLY A N 1
ATOM 1462 C CA . GLY A 1 195 ? -8.586 12.812 14.844 1 96.75 195 GLY A CA 1
ATOM 1463 C C . GLY A 1 195 ? -7.387 13.211 14 1 96.75 195 GLY A C 1
ATOM 1464 O O . GLY A 1 195 ? -7.289 14.359 13.555 1 96.75 195 GLY A O 1
ATOM 1465 N N . TRP A 1 196 ? -6.531 12.258 13.789 1 97.19 196 TRP A N 1
ATOM 1466 C CA . TRP A 1 196 ? -5.332 12.508 13 1 97.19 196 TRP A CA 1
ATOM 1467 C C . TRP A 1 196 ? -5.684 12.805 11.547 1 97.19 196 TRP A C 1
ATOM 1469 O O . TRP A 1 196 ? -5.117 13.719 10.938 1 97.19 196 TRP A O 1
ATOM 1479 N N . LEU A 1 197 ? -6.578 12.062 10.953 1 97.38 197 LEU A N 1
ATOM 1480 C CA . LEU A 1 197 ? -6.992 12.289 9.578 1 97.38 197 LEU A CA 1
ATOM 1481 C C . LEU A 1 197 ? -7.641 13.664 9.422 1 97.38 197 LEU A C 1
ATOM 1483 O O . LEU A 1 197 ? -7.359 14.383 8.461 1 97.38 197 LEU A O 1
ATOM 1487 N N . GLU A 1 198 ? -8.539 13.977 10.359 1 95.81 198 GLU A N 1
ATOM 1488 C CA . GLU A 1 198 ? -9.188 15.281 10.312 1 95.81 198 GLU A CA 1
ATOM 1489 C C . GLU A 1 198 ? -8.164 16.406 10.398 1 95.81 198 GLU A C 1
ATOM 1491 O O . GLU A 1 198 ? -8.242 17.391 9.641 1 95.81 198 GLU A O 1
ATOM 1496 N N . PHE A 1 199 ? -7.293 16.25 11.305 1 95.06 199 PHE A N 1
ATOM 1497 C CA . PHE A 1 199 ? -6.219 17.234 11.461 1 95.06 199 PHE A CA 1
ATOM 1498 C C . PHE A 1 199 ? -5.449 17.406 10.156 1 95.06 199 PHE A C 1
ATOM 1500 O O . PHE A 1 199 ? -5.246 18.531 9.688 1 95.06 199 PHE A O 1
ATOM 1507 N N . ASN A 1 200 ? -5.031 16.312 9.531 1 96.69 200 ASN A N 1
ATOM 1508 C CA . ASN A 1 200 ? -4.191 16.375 8.344 1 96.69 200 ASN A CA 1
ATOM 1509 C C . ASN A 1 200 ? -4.969 16.906 7.137 1 96.69 200 ASN A C 1
ATOM 1511 O O . ASN A 1 200 ? -4.43 17.656 6.328 1 96.69 200 ASN A O 1
ATOM 1515 N N . ILE A 1 201 ? -6.207 16.453 6.973 1 95.56 201 ILE A N 1
ATOM 1516 C CA . ILE A 1 201 ? -7.008 16.969 5.867 1 95.56 201 ILE A CA 1
ATOM 1517 C C . ILE A 1 201 ? -7.191 18.484 6.023 1 95.56 201 ILE A C 1
ATOM 1519 O O . ILE A 1 201 ? -7.027 19.234 5.059 1 95.56 201 ILE A O 1
ATOM 1523 N N . ARG A 1 202 ? -7.477 18.953 7.227 1 93.69 202 ARG A N 1
ATOM 1524 C CA . ARG A 1 202 ? -7.633 20.391 7.465 1 93.69 202 ARG A CA 1
ATOM 1525 C C . ARG A 1 202 ? -6.332 21.125 7.195 1 93.69 202 ARG A C 1
ATOM 1527 O O . ARG A 1 202 ? -6.324 22.141 6.492 1 93.69 202 ARG A O 1
ATOM 1534 N N . GLN A 1 203 ? -5.211 20.641 7.684 1 93.38 203 GLN A N 1
ATOM 1535 C CA . GLN A 1 203 ? -3.922 21.312 7.555 1 93.38 203 GLN A CA 1
ATOM 1536 C C . GLN A 1 203 ? -3.461 21.344 6.098 1 93.38 203 GLN A C 1
ATOM 1538 O O . GLN A 1 203 ? -2.826 22.297 5.664 1 93.38 203 GLN A O 1
ATOM 1543 N N . ASN A 1 204 ? -3.812 20.281 5.363 1 96.12 204 ASN A N 1
ATOM 1544 C CA . ASN A 1 204 ? -3.291 20.172 4.004 1 96.12 204 ASN A CA 1
ATOM 1545 C C . ASN A 1 204 ? -4.199 20.891 3.004 1 96.12 204 ASN A C 1
ATOM 1547 O O . ASN A 1 204 ? -3.73 21.359 1.97 1 96.12 204 ASN A O 1
ATOM 1551 N N . LEU A 1 205 ? -5.461 20.969 3.309 1 94.88 205 LEU A N 1
ATOM 1552 C CA . LEU A 1 205 ? -6.363 21.359 2.23 1 94.88 205 LEU A CA 1
ATOM 1553 C C . LEU A 1 205 ? -7.098 22.656 2.578 1 94.88 205 LEU A C 1
ATOM 1555 O O . LEU A 1 205 ? -7.602 23.344 1.688 1 94.88 205 LEU A O 1
ATOM 1559 N N . MET A 1 206 ? -7.105 22.969 3.842 1 89.62 206 MET A N 1
ATOM 1560 C CA . MET A 1 206 ? -8.023 24.031 4.238 1 89.62 206 MET A CA 1
ATOM 1561 C C . MET A 1 206 ? -7.277 25.141 4.977 1 89.62 206 MET A C 1
ATOM 1563 O O . MET A 1 206 ? -6.086 25.016 5.262 1 89.62 206 MET A O 1
ATOM 1567 N N . TYR A 1 207 ? -7.941 26.297 5.273 1 75.75 207 TYR A N 1
ATOM 1568 C CA . TYR A 1 207 ? -7.414 27.484 5.934 1 75.75 207 TYR A CA 1
ATOM 1569 C C . TYR A 1 207 ? -7.266 27.25 7.434 1 75.75 207 TYR A C 1
ATOM 1571 O O . TYR A 1 207 ? -8.07 26.547 8.039 1 75.75 207 TYR A O 1
ATOM 1579 N N . MET B 1 1 ? 54.75 -13.742 -14.492 1 71.75 1 MET B N 1
ATOM 1580 C CA . MET B 1 1 ? 53.688 -14.758 -14.578 1 71.75 1 MET B CA 1
ATOM 1581 C C . MET B 1 1 ? 52.594 -14.492 -13.562 1 71.75 1 MET B C 1
ATOM 1583 O O . MET B 1 1 ? 51.406 -14.523 -13.906 1 71.75 1 MET B O 1
ATOM 1587 N N . GLU B 1 2 ? 52.906 -13.992 -12.453 1 85.44 2 GLU B N 1
ATOM 1588 C CA . GLU B 1 2 ? 51.938 -13.703 -11.391 1 85.44 2 GLU B CA 1
ATOM 1589 C C . GLU B 1 2 ? 51.156 -12.445 -11.695 1 85.44 2 GLU B C 1
ATOM 1591 O O . GLU B 1 2 ? 49.938 -12.391 -11.453 1 85.44 2 GLU B O 1
ATOM 1596 N N . GLY B 1 3 ? 51.625 -11.492 -12.18 1 75.62 3 GLY B N 1
ATOM 1597 C CA . GLY B 1 3 ? 50.969 -10.234 -12.531 1 75.62 3 GLY B CA 1
ATOM 1598 C C . GLY B 1 3 ? 49.906 -10.398 -13.602 1 75.62 3 GLY B C 1
ATOM 1599 O O . GLY B 1 3 ? 48.844 -9.797 -13.516 1 75.62 3 GLY B O 1
ATOM 1600 N N . ARG B 1 4 ? 50.281 -11.219 -14.523 1 78.88 4 ARG B N 1
ATOM 1601 C CA . ARG B 1 4 ? 49.375 -11.461 -15.625 1 78.88 4 ARG B CA 1
ATOM 1602 C C . ARG B 1 4 ? 48.125 -12.219 -15.156 1 78.88 4 ARG B C 1
ATOM 1604 O O . ARG B 1 4 ? 47 -11.906 -15.57 1 78.88 4 ARG B O 1
ATOM 1611 N N . ARG B 1 5 ? 48.375 -13.156 -14.375 1 85.12 5 ARG B N 1
ATOM 1612 C CA . ARG B 1 5 ? 47.281 -13.922 -13.789 1 85.12 5 ARG B CA 1
ATOM 1613 C C . ARG B 1 5 ? 46.375 -13.023 -12.945 1 85.12 5 ARG B C 1
ATOM 1615 O O . ARG B 1 5 ? 45.156 -13.164 -12.977 1 85.12 5 ARG B O 1
ATOM 1622 N N . GLN B 1 6 ? 46.969 -12.102 -12.273 1 87.06 6 GLN B N 1
ATOM 1623 C CA . GLN B 1 6 ? 46.219 -11.156 -11.469 1 87.06 6 GLN B CA 1
ATOM 1624 C C . GLN B 1 6 ? 45.375 -10.227 -12.352 1 87.06 6 GLN B C 1
ATOM 1626 O O . GLN B 1 6 ? 44.25 -9.906 -12.023 1 87.06 6 GLN B O 1
ATOM 1631 N N . TYR B 1 7 ? 45.969 -9.812 -13.328 1 82.31 7 TYR B N 1
ATOM 1632 C CA . TYR B 1 7 ? 45.281 -8.945 -14.273 1 82.31 7 TYR B CA 1
ATOM 1633 C C . TYR B 1 7 ? 44.062 -9.648 -14.898 1 82.31 7 TYR B C 1
ATOM 1635 O O . TYR B 1 7 ? 42.969 -9.086 -14.969 1 82.31 7 TYR B O 1
ATOM 1643 N N . HIS B 1 8 ? 44.312 -10.859 -15.438 1 83.44 8 HIS B N 1
ATOM 1644 C CA . HIS B 1 8 ? 43.25 -11.648 -16.031 1 83.44 8 HIS B CA 1
ATOM 1645 C C . HIS B 1 8 ? 42.125 -11.906 -15.023 1 83.44 8 HIS B C 1
ATOM 1647 O O . HIS B 1 8 ? 40.938 -11.898 -15.383 1 83.44 8 HIS B O 1
ATOM 1653 N N . SER B 1 9 ? 42.469 -12.062 -13.836 1 84.19 9 SER B N 1
ATOM 1654 C CA . SER B 1 9 ? 41.5 -12.266 -12.773 1 84.19 9 SER B CA 1
ATOM 1655 C C . SER B 1 9 ? 40.656 -11.016 -12.562 1 84.19 9 SER B C 1
ATOM 1657 O O . SER B 1 9 ? 39.438 -11.102 -12.406 1 84.19 9 SER B O 1
ATOM 1659 N N . ARG B 1 10 ? 41.188 -9.883 -12.602 1 83.75 10 ARG B N 1
ATOM 1660 C CA . ARG B 1 10 ? 40.469 -8.617 -12.414 1 83.75 10 ARG B CA 1
ATOM 1661 C C . ARG B 1 10 ? 39.531 -8.352 -13.578 1 83.75 10 ARG B C 1
ATOM 1663 O O . ARG B 1 10 ? 38.406 -7.867 -13.367 1 83.75 10 ARG B O 1
ATOM 1670 N N . VAL B 1 11 ? 40.094 -8.602 -14.711 1 82.62 11 VAL B N 1
ATOM 1671 C CA . VAL B 1 11 ? 39.281 -8.414 -15.906 1 82.62 11 VAL B CA 1
ATOM 1672 C C . VAL B 1 11 ? 38.062 -9.359 -15.867 1 82.62 11 VAL B C 1
ATOM 1674 O O . VAL B 1 11 ? 36.938 -8.953 -16.172 1 82.62 11 VAL B O 1
ATOM 1677 N N . ARG B 1 12 ? 38.312 -10.648 -15.492 1 83.69 12 ARG B N 1
ATOM 1678 C CA . ARG B 1 12 ? 37.25 -11.625 -15.383 1 83.69 12 ARG B CA 1
ATOM 1679 C C . ARG B 1 12 ? 36.219 -11.219 -14.32 1 83.69 12 ARG B C 1
ATOM 1681 O O . ARG B 1 12 ? 35.031 -11.359 -14.516 1 83.69 12 ARG B O 1
ATOM 1688 N N . GLU B 1 13 ? 36.812 -10.742 -13.266 1 85.31 13 GLU B N 1
ATOM 1689 C CA . GLU B 1 13 ? 35.938 -10.297 -12.172 1 85.31 13 GLU B CA 1
ATOM 1690 C C . GLU B 1 13 ? 35.125 -9.094 -12.594 1 85.31 13 GLU B C 1
ATOM 1692 O O . GLU B 1 13 ? 33.938 -9.008 -12.25 1 85.31 13 GLU B O 1
ATOM 1697 N N . ALA B 1 14 ? 35.719 -8.203 -13.281 1 86.81 14 ALA B N 1
ATOM 1698 C CA . ALA B 1 14 ? 35 -7.027 -13.773 1 86.81 14 ALA B CA 1
ATOM 1699 C C . ALA B 1 14 ? 33.938 -7.418 -14.773 1 86.81 14 ALA B C 1
ATOM 1701 O O . ALA B 1 14 ? 32.844 -6.848 -14.766 1 86.81 14 ALA B O 1
ATOM 1702 N N . SER B 1 15 ? 34.25 -8.344 -15.602 1 87.56 15 SER B N 1
ATOM 1703 C CA . SER B 1 15 ? 33.281 -8.836 -16.578 1 87.56 15 SER B CA 1
ATOM 1704 C C . SER B 1 15 ? 32.094 -9.539 -15.875 1 87.56 15 SER B C 1
ATOM 1706 O O . SER B 1 15 ? 30.938 -9.359 -16.266 1 87.56 15 SER B O 1
ATOM 1708 N N . ALA B 1 16 ? 32.438 -10.297 -14.891 1 90.38 16 ALA B N 1
ATOM 1709 C CA . ALA B 1 16 ? 31.406 -11 -14.125 1 90.38 16 ALA B CA 1
ATOM 1710 C C . ALA B 1 16 ? 30.484 -10.008 -13.406 1 90.38 16 ALA B C 1
ATOM 1712 O O . ALA B 1 16 ? 29.281 -10.203 -13.352 1 90.38 16 ALA B O 1
ATOM 1713 N N . GLN B 1 17 ? 31.094 -9.023 -12.938 1 92.81 17 GLN B N 1
ATOM 1714 C CA . GLN B 1 17 ? 30.312 -7.992 -12.258 1 92.81 17 GLN B CA 1
ATOM 1715 C C . GLN B 1 17 ? 29.406 -7.246 -13.227 1 92.81 17 GLN B C 1
ATOM 1717 O O . GLN B 1 17 ? 28.266 -6.941 -12.898 1 92.81 17 GLN B O 1
ATOM 1722 N N . ARG B 1 18 ? 29.922 -6.945 -14.312 1 93.94 18 ARG B N 1
ATOM 1723 C CA . ARG B 1 18 ? 29.125 -6.281 -15.344 1 93.94 18 ARG B CA 1
ATOM 1724 C C . ARG B 1 18 ? 27.938 -7.141 -15.758 1 93.94 18 ARG B C 1
ATOM 1726 O O . ARG B 1 18 ? 26.828 -6.629 -15.93 1 93.94 18 ARG B O 1
ATOM 1733 N N . THR B 1 19 ? 28.203 -8.406 -15.906 1 95.81 19 THR B N 1
ATOM 1734 C CA . THR B 1 19 ? 27.141 -9.336 -16.25 1 95.81 19 THR B CA 1
ATOM 1735 C C . THR B 1 19 ? 26.062 -9.359 -15.164 1 95.81 19 THR B C 1
ATOM 1737 O O . THR B 1 19 ? 24.875 -9.336 -15.461 1 95.81 19 THR B O 1
ATOM 1740 N N . ARG B 1 20 ? 26.484 -9.406 -13.969 1 96.94 20 ARG B N 1
ATOM 1741 C CA . ARG B 1 20 ? 25.547 -9.391 -12.844 1 96.94 20 ARG B CA 1
ATOM 1742 C C . ARG B 1 20 ? 24.703 -8.125 -12.852 1 96.94 20 ARG B C 1
ATOM 1744 O O . ARG B 1 20 ? 23.5 -8.18 -12.594 1 96.94 20 ARG B O 1
ATOM 1751 N N . GLU B 1 21 ? 25.328 -7.055 -13.148 1 96.69 21 GLU B N 1
ATOM 1752 C CA . GLU B 1 21 ? 24.625 -5.777 -13.188 1 96.69 21 GLU B CA 1
ATOM 1753 C C . GLU B 1 21 ? 23.609 -5.738 -14.32 1 96.69 21 GLU B C 1
ATOM 1755 O O . GLU B 1 21 ? 22.5 -5.254 -14.148 1 96.69 21 GLU B O 1
ATOM 1760 N N . LEU B 1 22 ? 24 -6.25 -15.414 1 97.5 22 LEU B N 1
ATOM 1761 C CA . LEU B 1 22 ? 23.109 -6.309 -16.562 1 97.5 22 LEU B CA 1
ATOM 1762 C C . LEU B 1 22 ? 21.875 -7.148 -16.25 1 97.5 22 LEU B C 1
ATOM 1764 O O . LEU B 1 22 ? 20.75 -6.754 -16.578 1 97.5 22 LEU B O 1
ATOM 1768 N N . ILE B 1 23 ? 22.094 -8.242 -15.633 1 98.31 23 ILE B N 1
ATOM 1769 C CA . ILE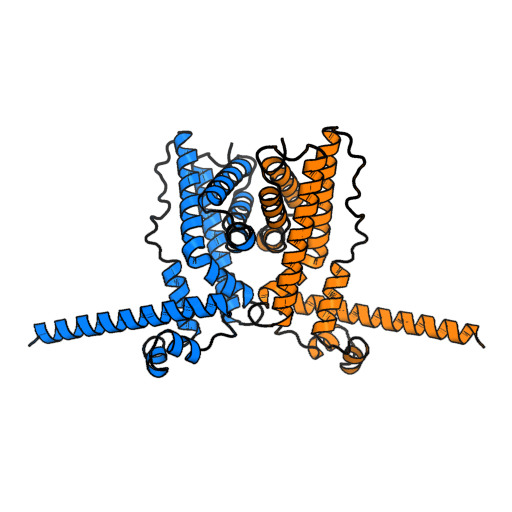 B 1 23 ? 21.016 -9.148 -15.281 1 98.31 23 ILE B CA 1
ATOM 1770 C C . ILE B 1 23 ? 20.109 -8.484 -14.25 1 98.31 23 ILE B C 1
ATOM 1772 O O . ILE B 1 23 ? 18.875 -8.508 -14.383 1 98.31 23 ILE B O 1
ATOM 1776 N N . ARG B 1 24 ? 20.719 -7.898 -13.297 1 97.88 24 ARG B N 1
ATOM 1777 C CA . ARG B 1 24 ? 19.953 -7.227 -12.25 1 97.88 24 ARG B CA 1
ATOM 1778 C C . ARG B 1 24 ? 19.094 -6.105 -12.828 1 97.88 24 ARG B C 1
ATOM 1780 O O . ARG B 1 24 ? 17.922 -5.957 -12.461 1 97.88 24 ARG B O 1
ATOM 1787 N N . ASP B 1 25 ? 19.672 -5.312 -13.719 1 97.81 25 ASP B N 1
ATOM 1788 C CA . ASP B 1 25 ? 18.953 -4.188 -14.312 1 97.81 25 ASP B CA 1
ATOM 1789 C C . ASP B 1 25 ? 17.797 -4.668 -15.18 1 97.81 25 ASP B C 1
ATOM 1791 O O . ASP B 1 25 ? 16.688 -4.117 -15.117 1 97.81 25 ASP B O 1
ATOM 1795 N N . ALA B 1 26 ? 18.047 -5.68 -15.945 1 98.5 26 ALA B N 1
ATOM 1796 C CA . ALA B 1 26 ? 16.984 -6.285 -16.766 1 98.5 26 ALA B CA 1
ATOM 1797 C C . ALA B 1 26 ? 15.867 -6.84 -15.891 1 98.5 26 ALA B C 1
ATOM 1799 O O . ALA B 1 26 ? 14.688 -6.641 -16.188 1 98.5 26 ALA B O 1
ATOM 1800 N N . ALA B 1 27 ? 16.297 -7.523 -14.859 1 98.69 27 ALA B N 1
ATOM 1801 C CA . ALA B 1 27 ? 15.32 -8.102 -13.93 1 98.69 27 ALA B CA 1
ATOM 1802 C C . ALA B 1 27 ? 14.477 -7.02 -13.266 1 98.69 27 ALA B C 1
ATOM 1804 O O . ALA B 1 27 ? 13.258 -7.16 -13.148 1 98.69 27 ALA B O 1
ATOM 1805 N N . THR B 1 28 ? 15.133 -5.965 -12.844 1 98.31 28 THR B N 1
ATOM 1806 C CA . THR B 1 28 ? 14.422 -4.859 -12.203 1 98.31 28 THR B CA 1
ATOM 1807 C C . THR B 1 28 ? 13.328 -4.316 -13.125 1 98.31 28 THR B C 1
ATOM 1809 O O . THR B 1 28 ? 12.188 -4.148 -12.703 1 98.31 28 THR B O 1
ATOM 1812 N N . THR B 1 29 ? 13.656 -4.102 -14.328 1 98.31 29 THR B N 1
ATOM 1813 C CA . THR B 1 29 ? 12.703 -3.58 -15.305 1 98.31 29 THR B CA 1
ATOM 1814 C C . THR B 1 29 ? 11.531 -4.539 -15.484 1 98.31 29 THR B C 1
ATOM 1816 O O . THR B 1 29 ? 10.375 -4.117 -15.477 1 98.31 29 THR B O 1
ATOM 1819 N N . LEU B 1 30 ? 11.805 -5.785 -15.57 1 98.44 30 LEU B N 1
ATOM 1820 C CA . LEU B 1 30 ? 10.766 -6.793 -15.797 1 98.44 30 LEU B CA 1
ATOM 1821 C C . LEU B 1 30 ? 9.898 -6.961 -14.555 1 98.44 30 LEU B C 1
ATOM 1823 O O . LEU B 1 30 ? 8.672 -7.059 -14.664 1 98.44 30 LEU B O 1
ATOM 1827 N N . PHE B 1 31 ? 10.531 -7.043 -13.367 1 98.5 31 PHE B N 1
ATOM 1828 C CA . PHE B 1 31 ? 9.781 -7.188 -12.125 1 98.5 31 PHE B CA 1
ATOM 1829 C C . PHE B 1 31 ? 8.828 -6.02 -11.93 1 98.5 31 PHE B C 1
ATOM 1831 O O . PHE B 1 31 ? 7.672 -6.211 -11.539 1 98.5 31 PHE B O 1
ATOM 1838 N N . VAL B 1 32 ? 9.297 -4.844 -12.219 1 97.62 32 VAL B N 1
ATOM 1839 C CA . VAL B 1 32 ? 8.477 -3.656 -12.008 1 97.62 32 VAL B CA 1
ATOM 1840 C C . VAL B 1 32 ? 7.359 -3.611 -13.047 1 97.62 32 VAL B C 1
ATOM 1842 O O . VAL B 1 32 ? 6.223 -3.252 -12.734 1 97.62 32 VAL B O 1
ATOM 1845 N N . ARG B 1 33 ? 7.586 -3.994 -14.203 1 96.62 33 ARG B N 1
ATOM 1846 C CA . ARG B 1 33 ? 6.625 -3.914 -15.297 1 96.62 33 ARG B CA 1
ATOM 1847 C C . ARG B 1 33 ? 5.617 -5.059 -15.227 1 96.62 33 ARG B C 1
ATOM 1849 O O . ARG B 1 33 ? 4.41 -4.84 -15.359 1 96.62 33 ARG B O 1
ATOM 1856 N N . ASP B 1 34 ? 6.102 -6.309 -14.977 1 96.44 34 ASP B N 1
ATOM 1857 C CA . ASP B 1 34 ? 5.27 -7.492 -15.172 1 96.44 34 ASP B CA 1
ATOM 1858 C C . ASP B 1 34 ? 4.922 -8.141 -13.836 1 96.44 34 ASP B C 1
ATOM 1860 O O . ASP B 1 34 ? 4.02 -8.984 -13.766 1 96.44 34 ASP B O 1
ATOM 1864 N N . GLY B 1 35 ? 5.625 -7.699 -12.805 1 97.5 35 GLY B N 1
ATOM 1865 C CA . GLY B 1 35 ? 5.469 -8.375 -11.523 1 97.5 35 GLY B CA 1
ATOM 1866 C C . GLY B 1 35 ? 6.445 -9.516 -11.328 1 97.5 35 GLY B C 1
ATOM 1867 O O . GLY B 1 35 ? 7 -10.039 -12.297 1 97.5 35 GLY B O 1
ATOM 1868 N N . TYR B 1 36 ? 6.645 -9.93 -10.094 1 98.38 36 TYR B N 1
ATOM 1869 C CA . TYR B 1 36 ? 7.613 -10.961 -9.75 1 98.38 36 TYR B CA 1
ATOM 1870 C C . TYR B 1 36 ? 7.152 -12.328 -10.234 1 98.38 36 TYR B C 1
ATOM 1872 O O . TYR B 1 36 ? 7.93 -13.078 -10.828 1 98.38 36 TYR B O 1
ATOM 1880 N N . VAL B 1 37 ? 5.906 -12.594 -9.977 1 96.81 37 VAL B N 1
ATOM 1881 C CA . VAL B 1 37 ? 5.395 -13.93 -10.25 1 96.81 37 VAL B CA 1
ATOM 1882 C C . VAL B 1 37 ? 5.391 -14.188 -11.758 1 96.81 37 VAL B C 1
ATOM 1884 O O . VAL B 1 37 ? 5.816 -15.25 -12.211 1 96.81 37 VAL B O 1
ATOM 1887 N N . SER B 1 38 ? 5.113 -13.227 -12.531 1 95.38 38 SER B N 1
ATOM 1888 C CA . SER B 1 38 ? 4.934 -13.375 -13.977 1 95.38 38 SER B CA 1
ATOM 1889 C C . SER B 1 38 ? 6.273 -13.359 -14.703 1 95.38 38 SER B C 1
ATOM 1891 O O . SER B 1 38 ? 6.422 -14 -15.75 1 95.38 38 SER B O 1
ATOM 1893 N N . ALA B 1 39 ? 7.223 -12.633 -14.195 1 97.5 39 ALA B N 1
ATOM 1894 C CA . ALA B 1 39 ? 8.531 -12.562 -14.836 1 97.5 39 ALA B CA 1
ATOM 1895 C C . ALA B 1 39 ? 9.281 -13.883 -14.711 1 97.5 39 ALA B C 1
ATOM 1897 O O . ALA B 1 39 ? 9.219 -14.547 -13.672 1 97.5 39 ALA B O 1
ATOM 1898 N N . THR B 1 40 ? 10.016 -14.227 -15.781 1 97.62 40 THR B N 1
ATOM 1899 C CA . THR B 1 40 ? 10.758 -15.484 -15.766 1 97.62 40 THR B CA 1
ATOM 1900 C C . THR B 1 40 ? 12.25 -15.227 -15.961 1 97.62 40 THR B C 1
ATOM 1902 O O . THR B 1 40 ? 12.641 -14.18 -16.469 1 97.62 40 THR B O 1
ATOM 1905 N N . VAL B 1 41 ? 13.008 -16.219 -15.578 1 98.12 41 VAL B N 1
ATOM 1906 C CA . VAL B 1 41 ? 14.453 -16.125 -15.766 1 98.12 41 VAL B CA 1
ATOM 1907 C C . VAL B 1 41 ? 14.773 -16.047 -17.266 1 98.12 41 VAL B C 1
ATOM 1909 O O . VAL B 1 41 ? 15.68 -15.32 -17.672 1 98.12 41 VAL B O 1
ATOM 1912 N N . LYS B 1 42 ? 14.023 -16.734 -18.062 1 98.25 42 LYS B N 1
ATOM 1913 C CA . LYS B 1 42 ? 14.227 -16.703 -19.516 1 98.25 42 LYS B CA 1
ATOM 1914 C C . LYS B 1 42 ? 14.023 -15.289 -20.062 1 98.25 42 LYS B C 1
ATOM 1916 O O . LYS B 1 42 ? 14.836 -14.797 -20.844 1 98.25 42 LYS B O 1
ATOM 1921 N N . GLN B 1 43 ? 12.922 -14.672 -19.656 1 98.56 43 GLN B N 1
ATOM 1922 C CA . GLN B 1 43 ? 12.656 -13.305 -20.078 1 98.56 43 GLN B CA 1
ATOM 1923 C C . GLN B 1 43 ? 13.766 -12.359 -19.625 1 98.56 43 GLN B C 1
ATOM 1925 O O . GLN B 1 43 ? 14.156 -11.453 -20.359 1 98.56 43 GLN B O 1
ATOM 1930 N N . ILE B 1 44 ? 14.273 -12.547 -18.391 1 98.69 44 ILE B N 1
ATOM 1931 C CA . ILE B 1 44 ? 15.352 -11.727 -17.844 1 98.69 44 ILE B CA 1
ATOM 1932 C C . ILE B 1 44 ? 16.625 -11.914 -18.672 1 98.69 44 ILE B C 1
ATOM 1934 O O . ILE B 1 44 ? 17.281 -10.938 -19.047 1 98.69 44 ILE B O 1
ATOM 1938 N N . ALA B 1 45 ? 16.922 -13.164 -18.969 1 98.62 45 ALA B N 1
ATOM 1939 C CA . ALA B 1 45 ? 18.094 -13.484 -19.781 1 98.62 45 ALA B CA 1
ATOM 1940 C C . ALA B 1 45 ? 18 -12.805 -21.156 1 98.62 45 ALA B C 1
ATOM 1942 O O . ALA B 1 45 ? 18.938 -12.125 -21.578 1 98.62 45 ALA B O 1
ATOM 1943 N N . ASP B 1 46 ? 16.859 -12.953 -21.781 1 98.62 46 ASP B N 1
ATOM 1944 C CA . ASP B 1 46 ? 16.641 -12.352 -23.094 1 98.62 46 ASP B CA 1
ATOM 1945 C C . ASP B 1 46 ? 16.797 -10.836 -23.047 1 98.62 46 ASP B C 1
ATOM 1947 O O . ASP B 1 46 ? 17.453 -10.25 -23.906 1 98.62 46 ASP B O 1
ATOM 1951 N N . SER B 1 47 ? 16.234 -10.242 -22.047 1 98.19 47 SER B N 1
ATOM 1952 C CA . SER B 1 47 ? 16.281 -8.797 -21.891 1 98.19 47 SER B CA 1
ATOM 1953 C C . SER B 1 47 ? 17.703 -8.32 -21.609 1 98.19 47 SER B C 1
ATOM 1955 O O . SER B 1 47 ? 18.109 -7.242 -22.047 1 98.19 47 SER B O 1
ATOM 1957 N N . ALA B 1 48 ? 18.453 -9.094 -20.875 1 98.19 48 ALA B N 1
ATOM 1958 C CA . ALA B 1 48 ? 19.828 -8.758 -20.516 1 98.19 48 ALA B CA 1
ATOM 1959 C C . ALA B 1 48 ? 20.797 -9.055 -21.656 1 98.19 48 ALA B C 1
ATOM 1961 O O . ALA B 1 48 ? 21.953 -8.641 -21.625 1 98.19 48 ALA B O 1
ATOM 1962 N N . GLY B 1 49 ? 20.328 -9.836 -22.656 1 98.06 49 GLY B N 1
ATOM 1963 C CA . GLY B 1 49 ? 21.172 -10.203 -23.781 1 98.06 49 GLY B CA 1
ATOM 1964 C C . GLY B 1 49 ? 22.188 -11.273 -23.438 1 98.06 49 GLY B C 1
ATOM 1965 O O . GLY B 1 49 ? 23.328 -11.227 -23.906 1 98.06 49 GLY B O 1
ATOM 1966 N N . VAL B 1 50 ? 21.828 -12.156 -22.531 1 97.94 50 VAL B N 1
ATOM 1967 C CA . VAL B 1 50 ? 22.719 -13.25 -22.141 1 97.94 50 VAL B CA 1
ATOM 1968 C C . VAL B 1 50 ? 21.984 -14.586 -22.266 1 97.94 50 VAL B C 1
ATOM 1970 O O . VAL B 1 50 ? 20.766 -14.609 -22.453 1 97.94 50 VAL B O 1
ATOM 1973 N N . ALA B 1 51 ? 22.75 -15.656 -22.156 1 97.25 51 ALA B N 1
ATOM 1974 C CA . ALA B 1 51 ? 22.156 -16.984 -22.156 1 97.25 51 ALA B CA 1
ATOM 1975 C C . ALA B 1 51 ? 21.531 -17.312 -20.797 1 97.25 51 ALA B C 1
ATOM 1977 O O . ALA B 1 51 ? 21.984 -16.812 -19.766 1 97.25 51 ALA B O 1
ATOM 1978 N N . ASN B 1 52 ? 20.5 -18.141 -20.828 1 97.25 52 ASN B N 1
ATOM 1979 C CA . ASN B 1 52 ? 19.875 -18.609 -19.578 1 97.25 52 ASN B CA 1
ATOM 1980 C C . ASN B 1 52 ? 20.922 -19.156 -18.609 1 97.25 52 ASN B C 1
ATOM 1982 O O . ASN B 1 52 ? 20.875 -18.859 -17.422 1 97.25 52 ASN B O 1
ATOM 1986 N N . ARG B 1 53 ? 21.875 -19.891 -19.125 1 96.94 53 ARG B N 1
ATOM 1987 C CA . ARG B 1 53 ? 22.906 -20.5 -18.297 1 96.94 53 ARG B CA 1
ATOM 1988 C C . ARG B 1 53 ? 23.75 -19.438 -17.594 1 96.94 53 ARG B C 1
ATOM 1990 O O . ARG B 1 53 ? 24.172 -19.625 -16.453 1 96.94 53 ARG B O 1
ATOM 1997 N N . THR B 1 54 ? 23.953 -18.375 -18.281 1 97.12 54 THR B N 1
ATOM 1998 C CA . THR B 1 54 ? 24.734 -17.266 -17.734 1 97.12 54 THR B CA 1
ATOM 1999 C C . THR B 1 54 ? 24.031 -16.672 -16.516 1 97.12 54 THR B C 1
ATOM 2001 O O . THR B 1 54 ? 24.672 -16.312 -15.539 1 97.12 54 THR B O 1
ATOM 2004 N N . VAL B 1 55 ? 22.641 -16.625 -16.578 1 98.19 55 VAL B N 1
ATOM 2005 C CA . VAL B 1 55 ? 21.875 -16.109 -15.445 1 98.19 55 VAL B CA 1
ATOM 2006 C C . VAL B 1 55 ? 22.047 -17.016 -14.234 1 98.19 55 VAL B C 1
ATOM 2008 O O . VAL B 1 55 ? 22.297 -16.531 -13.125 1 98.19 55 VAL B O 1
ATOM 2011 N N . PHE B 1 56 ? 22.062 -18.266 -14.414 1 97.69 56 PHE B N 1
ATOM 2012 C CA . PHE B 1 56 ? 22.141 -19.203 -13.312 1 97.69 56 PHE B CA 1
ATOM 2013 C C . PHE B 1 56 ? 23.562 -19.266 -12.766 1 97.69 56 PHE B C 1
ATOM 2015 O O . PHE B 1 56 ? 23.766 -19.547 -11.578 1 97.69 56 PHE B O 1
ATOM 2022 N N . THR B 1 57 ? 24.578 -19.047 -13.656 1 97.06 57 THR B N 1
ATOM 2023 C CA . THR B 1 57 ? 25.953 -18.953 -13.188 1 97.06 57 THR B CA 1
ATOM 2024 C C . THR B 1 57 ? 26.125 -17.734 -12.281 1 97.06 57 THR B C 1
ATOM 2026 O O . THR B 1 57 ? 26.734 -17.844 -11.211 1 97.06 57 THR B O 1
ATOM 2029 N N . ALA B 1 58 ? 25.562 -16.656 -12.68 1 97.69 58 ALA B N 1
ATOM 2030 C CA . ALA B 1 58 ? 25.688 -15.406 -11.938 1 97.69 58 ALA B CA 1
ATOM 2031 C C . ALA B 1 58 ? 24.812 -15.422 -10.688 1 97.69 58 ALA B C 1
ATOM 2033 O O . ALA B 1 58 ? 25.17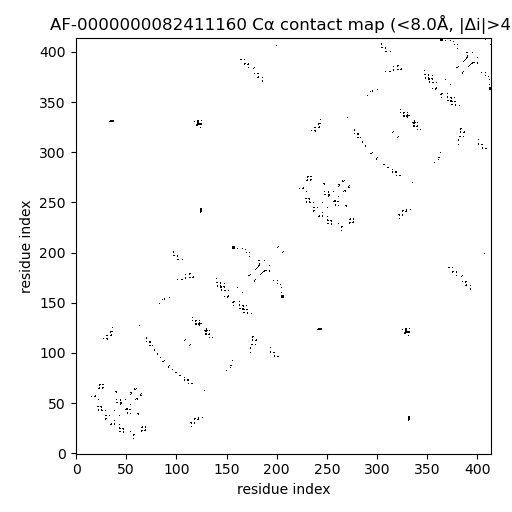2 -14.852 -9.656 1 97.69 58 ALA B O 1
ATOM 2034 N N . PHE B 1 59 ? 23.594 -16.047 -10.781 1 98.44 59 PHE B N 1
ATOM 2035 C CA . PHE B 1 59 ? 22.625 -16.141 -9.703 1 98.44 59 PHE B CA 1
ATOM 2036 C C . PHE B 1 59 ? 22.094 -17.562 -9.578 1 98.44 59 PHE B C 1
ATOM 2038 O O . PHE B 1 59 ? 20.984 -17.859 -10.016 1 98.44 59 PHE B O 1
ATOM 2045 N N . PRO B 1 60 ? 22.844 -18.328 -8.82 1 97.88 60 PRO B N 1
ATOM 2046 C CA . PRO B 1 60 ? 22.469 -19.734 -8.711 1 97.88 60 PRO B CA 1
ATOM 2047 C C . PRO B 1 60 ? 21.109 -19.922 -8.031 1 97.88 60 PRO B C 1
ATOM 2049 O O . PRO B 1 60 ? 20.422 -20.922 -8.289 1 97.88 60 PRO B O 1
ATOM 2052 N N . GLY B 1 61 ? 20.719 -18.938 -7.211 1 97.38 61 GLY B N 1
ATOM 2053 C CA . GLY B 1 61 ? 19.453 -19.031 -6.508 1 97.38 61 GLY B CA 1
ATOM 2054 C C . GLY B 1 61 ? 18.266 -18.641 -7.367 1 97.38 61 GLY B C 1
ATOM 2055 O O . GLY B 1 61 ? 17.125 -18.641 -6.898 1 97.38 61 GLY B O 1
ATOM 2056 N N . GLY B 1 62 ? 18.562 -18.266 -8.641 1 97.62 62 GLY B N 1
ATOM 2057 C CA . GLY B 1 62 ? 17.5 -18 -9.594 1 97.62 62 GLY B CA 1
ATOM 2058 C C . GLY B 1 62 ? 16.828 -16.656 -9.375 1 97.62 62 GLY B C 1
ATOM 2059 O O . GLY B 1 62 ? 17.484 -15.68 -9.008 1 97.62 62 GLY B O 1
ATOM 2060 N N . LYS B 1 63 ? 15.625 -16.672 -9.688 1 97.62 63 LYS B N 1
ATOM 2061 C CA . LYS B 1 63 ? 14.828 -15.445 -9.727 1 97.62 63 LYS B CA 1
ATOM 2062 C C . LYS B 1 63 ? 14.828 -14.742 -8.367 1 97.62 63 LYS B C 1
ATOM 2064 O O . LYS B 1 63 ? 14.938 -13.516 -8.297 1 97.62 63 LYS B O 1
ATOM 2069 N N . LEU B 1 64 ? 14.711 -15.523 -7.238 1 98.38 64 LEU B N 1
ATOM 2070 C CA . LEU B 1 64 ? 14.688 -14.945 -5.902 1 98.38 64 LEU B CA 1
ATOM 2071 C C . LEU B 1 64 ? 15.992 -14.227 -5.594 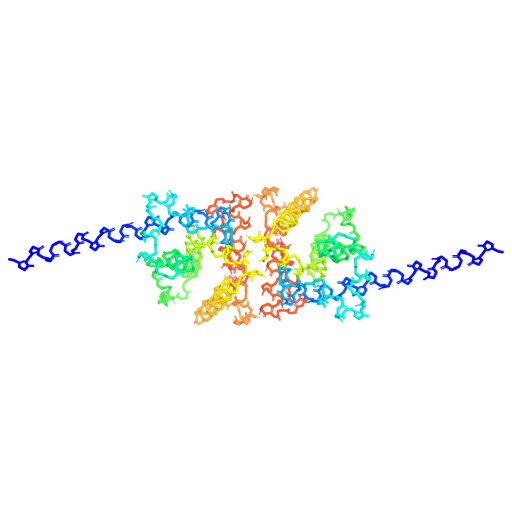1 98.38 64 LEU B C 1
ATOM 2073 O O . LEU B 1 64 ? 15.984 -13.094 -5.105 1 98.38 64 LEU B O 1
ATOM 2077 N N . GLU B 1 65 ? 17.047 -14.859 -5.875 1 98.56 65 GLU B N 1
ATOM 2078 C CA . GLU B 1 65 ? 18.344 -14.25 -5.629 1 98.56 65 GLU B CA 1
ATOM 2079 C C . GLU B 1 65 ? 18.516 -12.969 -6.445 1 98.56 65 GLU B C 1
ATOM 2081 O O . GLU B 1 65 ? 19.094 -11.992 -5.969 1 98.56 65 GLU B O 1
ATOM 2086 N N . ILE B 1 66 ? 18.062 -13.008 -7.691 1 98.62 66 ILE B N 1
ATOM 2087 C CA . ILE B 1 66 ? 18.141 -11.828 -8.539 1 98.62 66 ILE B CA 1
ATOM 2088 C C . ILE B 1 66 ? 17.344 -10.68 -7.91 1 98.62 66 ILE B C 1
ATOM 2090 O O . ILE B 1 66 ? 17.828 -9.547 -7.852 1 98.62 66 ILE B O 1
ATOM 2094 N N . PHE B 1 67 ? 16.156 -10.984 -7.465 1 98.75 67 PHE B N 1
ATOM 2095 C CA . PHE B 1 67 ? 15.312 -9.969 -6.855 1 98.75 67 PHE B CA 1
ATOM 2096 C C . PHE B 1 67 ? 15.977 -9.375 -5.621 1 98.75 67 PHE B C 1
ATOM 2098 O O . PHE B 1 67 ? 16.016 -8.156 -5.453 1 98.75 67 PHE B O 1
ATOM 2105 N N . GLU B 1 68 ? 16.453 -10.25 -4.762 1 98.25 68 GLU B N 1
ATOM 2106 C CA . GLU B 1 68 ? 17.125 -9.797 -3.545 1 98.25 68 GLU B CA 1
ATOM 2107 C C . GLU B 1 68 ? 18.328 -8.914 -3.873 1 98.25 68 GLU B C 1
ATOM 2109 O O . GLU B 1 68 ? 18.578 -7.906 -3.209 1 98.25 68 GLU B O 1
ATOM 2114 N N . ALA B 1 69 ? 19.031 -9.305 -4.895 1 97.56 69 ALA B N 1
ATOM 2115 C CA . ALA B 1 69 ? 20.188 -8.516 -5.316 1 97.56 69 ALA B CA 1
ATOM 2116 C C . ALA B 1 69 ? 19.766 -7.156 -5.859 1 97.56 69 ALA B C 1
ATOM 2118 O O . ALA B 1 69 ? 20.406 -6.141 -5.574 1 97.56 69 ALA B O 1
ATOM 2119 N N . ALA B 1 70 ? 18.734 -7.133 -6.676 1 97.56 70 ALA B N 1
ATOM 2120 C CA . ALA B 1 70 ? 18.203 -5.887 -7.223 1 97.56 70 ALA B CA 1
ATOM 2121 C C . ALA B 1 70 ? 17.734 -4.953 -6.105 1 97.56 70 ALA B C 1
ATOM 2123 O O . ALA B 1 70 ? 18.062 -3.762 -6.109 1 97.56 70 ALA B O 1
ATOM 2124 N N . LEU B 1 71 ? 17.031 -5.496 -5.141 1 97.19 71 LEU B N 1
ATOM 2125 C CA . LEU B 1 71 ? 16.531 -4.715 -4.012 1 97.19 71 LEU B CA 1
ATOM 2126 C C . LEU B 1 71 ? 17.688 -4.195 -3.164 1 97.19 71 LEU B C 1
ATOM 2128 O O . LEU B 1 71 ? 17.703 -3.02 -2.791 1 97.19 71 LEU B O 1
ATOM 2132 N N . ALA B 1 72 ? 18.641 -5.055 -2.893 1 95.5 72 ALA B N 1
ATOM 2133 C CA . ALA B 1 72 ? 19.797 -4.664 -2.1 1 95.5 72 ALA B CA 1
ATOM 2134 C C . ALA B 1 72 ? 20.562 -3.531 -2.773 1 95.5 72 ALA B C 1
ATOM 2136 O O . ALA B 1 72 ? 20.984 -2.574 -2.115 1 95.5 72 ALA B O 1
ATOM 2137 N N . ALA B 1 73 ? 20.75 -3.635 -4.07 1 94.19 73 ALA B N 1
ATOM 2138 C CA . ALA B 1 73 ? 21.453 -2.604 -4.824 1 94.19 73 ALA B CA 1
ATOM 2139 C C . ALA B 1 73 ? 20.703 -1.274 -4.77 1 94.19 73 ALA B C 1
ATOM 2141 O O . ALA B 1 73 ? 21.328 -0.213 -4.645 1 94.19 73 ALA B O 1
ATOM 2142 N N . ALA B 1 74 ? 19.422 -1.374 -4.828 1 94.12 74 ALA B N 1
ATOM 2143 C CA . ALA B 1 74 ? 18.594 -0.172 -4.801 1 94.12 74 ALA B CA 1
ATOM 2144 C C . ALA B 1 74 ? 18.594 0.465 -3.414 1 94.12 74 ALA B C 1
ATOM 2146 O O . ALA B 1 74 ? 18.484 1.686 -3.285 1 94.12 74 ALA B O 1
ATOM 2147 N N . LEU B 1 75 ? 18.688 -0.363 -2.41 1 91.56 75 LEU B N 1
ATOM 2148 C CA . LEU B 1 75 ? 18.688 0.111 -1.029 1 91.56 75 LEU B CA 1
ATOM 2149 C C . LEU B 1 75 ? 20.031 0.711 -0.657 1 91.56 75 LEU B C 1
ATOM 2151 O O . LEU B 1 75 ? 20.125 1.545 0.247 1 91.56 75 LEU B O 1
ATOM 2155 N N . ASP B 1 76 ? 21.141 0.086 -1.16 1 78 76 ASP B N 1
ATOM 2156 C CA . ASP B 1 76 ? 22.516 0.417 -0.773 1 78 76 ASP B CA 1
ATOM 2157 C C . ASP B 1 76 ? 22.922 1.786 -1.312 1 78 76 ASP B C 1
ATOM 2159 O O . ASP B 1 76 ? 22.969 1.99 -2.527 1 78 76 ASP B O 1
ATOM 2163 N N . ALA B 1 77 ? 22.172 2.811 -0.953 1 61.75 77 ALA B N 1
ATOM 2164 C CA . ALA B 1 77 ? 22.797 4.105 -1.218 1 61.75 77 ALA B CA 1
ATOM 2165 C C . ALA B 1 77 ? 23.75 4.492 -0.095 1 61.75 77 ALA B C 1
ATOM 2167 O O . ALA B 1 77 ? 23.516 4.156 1.069 1 61.75 77 ALA B O 1
ATOM 2168 N N . ASP B 1 78 ? 24.969 4.848 -0.479 1 51.19 78 ASP B N 1
ATOM 2169 C CA . ASP B 1 78 ? 25.953 5.43 0.43 1 51.19 78 ASP B CA 1
ATOM 2170 C C . ASP B 1 78 ? 25.281 6.387 1.417 1 51.19 78 ASP B C 1
ATOM 2172 O O . ASP B 1 78 ? 25.297 7.605 1.223 1 51.19 78 ASP B O 1
ATOM 2176 N N . GLU B 1 79 ? 24.109 6.059 1.771 1 50.62 79 GLU B N 1
ATOM 2177 C CA . GLU B 1 79 ? 23.484 7.117 2.562 1 50.62 79 GLU B CA 1
ATOM 2178 C C . GLU B 1 79 ? 24.188 7.285 3.906 1 50.62 79 GLU B C 1
ATOM 2180 O O . GLU B 1 79 ? 24.578 6.301 4.531 1 50.62 79 GLU B O 1
ATOM 2185 N N . VAL B 1 80 ? 24.75 8.383 4.137 1 44.22 80 VAL B N 1
ATOM 2186 C CA . VAL B 1 80 ? 25.234 8.922 5.398 1 44.22 80 VAL B CA 1
ATOM 2187 C C . VAL B 1 80 ? 24.234 8.656 6.512 1 44.22 80 VAL B C 1
ATOM 2189 O O . VAL B 1 80 ? 23.062 9.047 6.41 1 44.22 80 VAL B O 1
ATOM 2192 N N . PRO B 1 81 ? 24.5 7.652 7.305 1 44.53 81 PRO B N 1
ATOM 2193 C CA . PRO B 1 81 ? 23.609 7.543 8.461 1 44.53 81 PRO B CA 1
ATOM 2194 C C . PRO B 1 81 ? 23.172 8.906 9.008 1 44.53 81 PRO B C 1
ATOM 2196 O O . PRO B 1 81 ? 23.922 9.875 8.914 1 44.53 81 PRO B O 1
ATOM 2199 N N . LEU B 1 82 ? 21.891 9.234 9.055 1 46.12 82 LEU B N 1
ATOM 2200 C CA . LEU B 1 82 ? 21.578 10.406 9.859 1 46.12 82 LEU B CA 1
ATOM 2201 C C . LEU B 1 82 ? 22.5 10.508 11.07 1 46.12 82 LEU B C 1
ATOM 2203 O O . LEU B 1 82 ? 22.359 9.734 12.023 1 46.12 82 LEU B O 1
ATOM 2207 N N . GLY B 1 83 ? 23.719 10.492 10.891 1 41.12 83 GLY B N 1
ATOM 2208 C CA . GLY B 1 83 ? 24.547 10.75 12.055 1 41.12 83 GLY B CA 1
ATOM 2209 C C . GLY B 1 83 ? 23.922 11.758 13.016 1 41.12 83 GLY B C 1
ATOM 2210 O O . GLY B 1 83 ? 23.094 12.578 12.617 1 41.12 83 GLY B O 1
ATOM 2211 N N . ALA B 1 84 ? 23.812 11.375 14.297 1 42.84 84 ALA B N 1
ATOM 2212 C CA . ALA B 1 84 ? 23.453 12.305 15.359 1 42.84 84 ALA B CA 1
ATOM 2213 C C . ALA B 1 84 ? 24.031 13.695 15.094 1 42.84 84 ALA B C 1
ATOM 2215 O O . ALA B 1 84 ? 25.25 13.891 15.148 1 42.84 84 ALA B O 1
ATOM 2216 N N . PRO B 1 85 ? 23.438 14.414 14.18 1 41.28 85 PRO B N 1
ATOM 2217 C CA . PRO B 1 85 ? 24.094 15.719 14.188 1 41.28 85 PRO B CA 1
ATOM 2218 C C . PRO B 1 85 ? 24.328 16.266 15.602 1 41.28 85 PRO B C 1
ATOM 2220 O O . PRO B 1 85 ? 23.578 15.914 16.516 1 41.28 85 PRO B O 1
ATOM 2223 N N . ASN B 1 86 ? 25.453 16.484 16 1 42.75 86 ASN B N 1
ATOM 2224 C CA . ASN B 1 86 ? 25.578 17.391 17.156 1 42.75 86 ASN B CA 1
ATOM 2225 C C . ASN B 1 86 ? 24.578 18.547 17.062 1 42.75 86 ASN B C 1
ATOM 2227 O O . ASN B 1 86 ? 24.859 19.578 16.453 1 42.75 86 ASN B O 1
ATOM 2231 N N . LEU B 1 87 ? 23.25 18.203 16.953 1 48.03 87 LEU B N 1
ATOM 2232 C CA . LEU B 1 87 ? 22.156 19.125 16.703 1 48.03 87 LEU B CA 1
ATOM 2233 C C . LEU B 1 87 ? 21.953 20.062 17.906 1 48.03 87 LEU B C 1
ATOM 2235 O O . LEU B 1 87 ? 21.625 19.609 19 1 48.03 87 LEU B O 1
ATOM 2239 N N . ALA B 1 88 ? 22.703 21.109 17.922 1 48.28 88 ALA B N 1
ATOM 2240 C CA . ALA B 1 88 ? 22.281 22.203 18.797 1 48.28 88 ALA B CA 1
ATOM 2241 C C . ALA B 1 88 ? 20.844 22.594 18.531 1 48.28 88 ALA B C 1
ATOM 2243 O O . ALA B 1 88 ? 20.328 22.406 17.422 1 48.28 88 ALA B O 1
ATOM 2244 N N . SER B 1 89 ? 19.906 22.875 19.516 1 52.38 89 SER B N 1
ATOM 2245 C CA . SER B 1 89 ? 18.516 23.297 19.609 1 52.38 89 SER B CA 1
ATOM 2246 C C . SER B 1 89 ? 18.219 24.453 18.656 1 52.38 89 SER B C 1
ATOM 2248 O O . SER B 1 89 ? 17.359 25.281 18.922 1 52.38 89 SER B O 1
ATOM 2250 N N . ASP B 1 90 ? 19.047 24.812 17.688 1 57.34 90 ASP B N 1
ATOM 2251 C CA . ASP B 1 90 ? 18.766 25.906 16.781 1 57.34 90 ASP B CA 1
ATOM 2252 C C . ASP B 1 90 ? 17.688 25.531 15.766 1 57.34 90 ASP B C 1
ATOM 2254 O O . ASP B 1 90 ? 17.688 24.422 15.242 1 57.34 90 ASP B O 1
ATOM 2258 N N . PRO B 1 91 ? 16.484 26.297 15.758 1 60.94 91 PRO B N 1
ATOM 2259 C CA . PRO B 1 91 ? 15.453 26.094 14.734 1 60.94 91 PRO B CA 1
ATOM 2260 C C . PRO B 1 91 ? 16.031 25.672 13.383 1 60.94 91 PRO B C 1
ATOM 2262 O O . PRO B 1 91 ? 15.43 24.875 12.664 1 60.94 91 PRO B O 1
ATOM 2265 N N . ASP B 1 92 ? 17.078 26.266 12.984 1 68.88 92 ASP B N 1
ATOM 2266 C CA . ASP B 1 92 ? 17.766 25.891 11.758 1 68.88 92 ASP B CA 1
ATOM 2267 C C . ASP B 1 92 ? 18.203 24.422 11.812 1 68.88 92 ASP B C 1
ATOM 2269 O O . ASP B 1 92 ? 18.297 23.766 10.773 1 68.88 92 ASP B O 1
ATOM 2273 N N . ASP B 1 93 ? 18.266 24.016 13.047 1 73.38 93 ASP B N 1
ATOM 2274 C CA . ASP B 1 93 ? 18.672 22.625 13.219 1 73.38 93 ASP B CA 1
ATOM 2275 C C . ASP B 1 93 ? 17.5 21.672 12.961 1 73.38 93 ASP B C 1
ATOM 2277 O O . ASP B 1 93 ? 17.656 20.641 12.328 1 73.38 93 ASP B O 1
ATOM 2281 N N . VAL B 1 94 ? 16.359 22.25 13.383 1 73.94 94 VAL B N 1
ATOM 2282 C CA . VAL B 1 94 ? 15.148 21.438 13.18 1 73.94 94 VAL B CA 1
ATOM 2283 C C . VAL B 1 94 ? 14.883 21.266 11.688 1 73.94 94 VAL B C 1
ATOM 2285 O O . VAL B 1 94 ? 14.648 20.156 11.219 1 73.94 94 VAL B O 1
ATOM 2288 N N . ARG B 1 95 ? 14.914 22.375 11.016 1 81.12 95 ARG B N 1
ATOM 2289 C CA . ARG B 1 95 ? 14.672 22.344 9.578 1 81.12 95 ARG B CA 1
ATOM 2290 C C . ARG B 1 95 ? 15.656 21.422 8.867 1 81.12 95 ARG B C 1
ATOM 2292 O O . ARG B 1 95 ? 15.281 20.688 7.965 1 81.12 95 ARG B O 1
ATOM 2299 N N . ARG B 1 96 ? 16.797 21.5 9.281 1 84.31 96 ARG B N 1
ATOM 2300 C CA . ARG B 1 96 ? 17.844 20.688 8.664 1 84.31 96 ARG B CA 1
ATOM 2301 C C . ARG B 1 96 ? 17.625 19.219 8.938 1 84.31 96 ARG B C 1
ATOM 2303 O O . ARG B 1 96 ? 17.75 18.391 8.031 1 84.31 96 ARG B O 1
ATOM 2310 N N . ILE B 1 97 ? 17.266 18.875 10.148 1 83.62 97 ILE B N 1
ATOM 2311 C CA . ILE B 1 97 ? 17.062 17.484 10.531 1 83.62 97 ILE B CA 1
ATOM 2312 C C . ILE B 1 97 ? 15.875 16.906 9.758 1 83.62 97 ILE B C 1
ATOM 2314 O O . ILE B 1 97 ? 15.961 15.805 9.203 1 83.62 97 ILE B O 1
ATOM 2318 N N . VAL B 1 98 ? 14.828 17.641 9.664 1 88.31 98 VAL B N 1
ATOM 2319 C CA . VAL B 1 98 ? 13.641 17.203 8.93 1 88.31 98 VAL B CA 1
ATOM 2320 C C . VAL B 1 98 ? 13.977 17.031 7.453 1 88.31 98 VAL B C 1
ATOM 2322 O O . VAL B 1 98 ? 13.617 16.031 6.836 1 88.31 98 VAL B O 1
ATOM 2325 N N . SER B 1 99 ? 14.727 18 6.961 1 91.19 99 SER B N 1
ATOM 2326 C CA . SER B 1 99 ? 15.117 17.938 5.555 1 91.19 99 SER B CA 1
ATOM 2327 C C . SER B 1 99 ? 15.977 16.719 5.266 1 91.19 99 SER B C 1
ATOM 2329 O O . SER B 1 99 ? 15.836 16.094 4.215 1 91.19 99 SER B O 1
ATOM 2331 N N . GLN B 1 100 ? 16.766 16.375 6.16 1 88.94 100 GLN B N 1
ATOM 2332 C CA . GLN B 1 100 ? 17.641 15.211 5.992 1 88.94 100 GLN B CA 1
ATOM 2333 C C . GLN B 1 100 ? 16.844 13.914 6.035 1 88.94 100 GLN B C 1
ATOM 2335 O O . GLN B 1 100 ? 17.047 13.016 5.207 1 88.94 100 GLN B O 1
ATOM 2340 N N . ILE B 1 101 ? 15.984 13.812 7.012 1 88.75 101 ILE B N 1
ATOM 2341 C CA . ILE B 1 101 ? 15.125 12.641 7.129 1 88.75 101 ILE B CA 1
ATOM 2342 C C . ILE B 1 101 ? 14.336 12.453 5.836 1 88.75 101 ILE B C 1
ATOM 2344 O O . ILE B 1 101 ? 14.305 11.359 5.273 1 88.75 101 ILE B O 1
ATOM 2348 N N . VAL B 1 102 ? 13.773 13.508 5.379 1 94.38 102 VAL B N 1
ATOM 2349 C CA . VAL B 1 102 ? 12.914 13.477 4.199 1 94.38 102 VAL B CA 1
ATOM 2350 C C . VAL B 1 102 ? 13.75 13.156 2.963 1 94.38 102 VAL B C 1
ATOM 2352 O O . VAL B 1 102 ? 13.367 12.312 2.148 1 94.38 102 VAL B O 1
ATOM 2355 N N . ALA B 1 103 ? 14.914 13.805 2.824 1 93.38 103 ALA B N 1
ATOM 2356 C CA . ALA B 1 103 ? 15.781 13.578 1.673 1 93.38 103 ALA B CA 1
ATOM 2357 C C . ALA B 1 103 ? 16.234 12.125 1.604 1 93.38 103 ALA B C 1
ATOM 2359 O O . ALA B 1 103 ? 16.234 11.516 0.531 1 93.38 103 ALA B O 1
ATOM 2360 N N . GLN B 1 104 ? 16.562 11.594 2.699 1 91.62 104 GLN B N 1
ATOM 2361 C CA . GLN B 1 104 ? 17 10.203 2.746 1 91.62 104 GLN B CA 1
ATOM 2362 C C . GLN B 1 104 ? 15.859 9.25 2.404 1 91.62 104 GLN B C 1
ATOM 2364 O O . GLN B 1 104 ? 16.047 8.297 1.641 1 91.62 104 GLN B O 1
ATOM 2369 N N . GLY B 1 105 ? 14.711 9.5 3.023 1 94.06 105 GLY B N 1
ATOM 2370 C CA . GLY B 1 105 ? 13.555 8.68 2.727 1 94.06 105 GLY B CA 1
ATOM 2371 C C . GLY B 1 105 ? 13.148 8.719 1.265 1 94.06 105 GLY B C 1
ATOM 2372 O O . GLY B 1 105 ? 12.906 7.68 0.651 1 94.06 105 GLY B O 1
ATOM 2373 N N . ILE B 1 106 ? 13.125 9.922 0.707 1 96.06 106 ILE B N 1
ATOM 2374 C CA . ILE B 1 106 ? 12.75 10.086 -0.693 1 96.06 106 ILE B CA 1
ATOM 2375 C C . ILE B 1 106 ? 13.789 9.406 -1.589 1 96.06 106 ILE B C 1
ATOM 2377 O O . ILE B 1 106 ? 13.43 8.688 -2.523 1 96.06 106 ILE B O 1
ATOM 2381 N N . GLY B 1 107 ? 15.086 9.672 -1.306 1 94.19 107 GLY B N 1
ATOM 2382 C CA . GLY B 1 107 ? 16.125 9.031 -2.09 1 94.19 107 GLY B CA 1
ATOM 2383 C C . GLY B 1 107 ? 16 7.52 -2.133 1 94.19 107 GLY B C 1
ATOM 2384 O O . GLY B 1 107 ? 16.125 6.91 -3.199 1 94.19 107 GLY B O 1
ATOM 2385 N N . LEU B 1 108 ? 15.75 6.938 -1.02 1 94.38 108 LEU B N 1
ATOM 2386 C CA . LEU B 1 108 ? 15.562 5.492 -0.908 1 94.38 108 LEU B CA 1
ATOM 2387 C C . LEU B 1 108 ? 14.375 5.039 -1.747 1 94.38 108 LEU B C 1
ATOM 2389 O O . LEU B 1 108 ? 14.484 4.086 -2.523 1 94.38 108 LEU B O 1
ATOM 2393 N N . LEU B 1 109 ? 13.242 5.711 -1.658 1 96.56 109 LEU B N 1
ATOM 2394 C CA . LEU B 1 109 ? 12.008 5.277 -2.305 1 96.56 109 LEU B CA 1
ATOM 2395 C C . LEU B 1 109 ? 12.062 5.543 -3.807 1 96.56 109 LEU B C 1
ATOM 2397 O O . LEU B 1 109 ? 11.469 4.797 -4.594 1 96.56 109 LEU B O 1
ATOM 2401 N N . GLU B 1 110 ? 12.797 6.586 -4.203 1 96.44 110 GLU B N 1
ATOM 2402 C CA . GLU B 1 110 ? 13 6.801 -5.633 1 96.44 110 GLU B CA 1
ATOM 2403 C C . GLU B 1 110 ? 13.797 5.656 -6.254 1 96.44 110 GLU B C 1
ATOM 2405 O O . GLU B 1 110 ? 13.562 5.289 -7.41 1 96.44 110 GLU B O 1
ATOM 2410 N N . ARG B 1 111 ? 14.641 5.098 -5.445 1 95.06 111 ARG B N 1
ATOM 2411 C CA . ARG B 1 111 ? 15.508 4.039 -5.949 1 95.06 111 ARG B CA 1
ATOM 2412 C C . ARG B 1 111 ? 14.852 2.674 -5.812 1 95.06 111 ARG B C 1
ATOM 2414 O O . ARG B 1 111 ? 14.891 1.86 -6.734 1 95.06 111 ARG B O 1
ATOM 2421 N N . ALA B 1 112 ? 14.172 2.449 -4.688 1 97.06 112 ALA B N 1
ATOM 2422 C CA . ALA B 1 112 ? 13.812 1.079 -4.332 1 97.06 112 ALA B CA 1
ATOM 2423 C C . ALA B 1 112 ? 12.297 0.918 -4.234 1 97.06 112 ALA B C 1
ATOM 2425 O O . ALA B 1 112 ? 11.789 -0.203 -4.152 1 97.06 112 ALA B O 1
ATOM 2426 N N . GLY B 1 113 ? 11.586 2.043 -4.242 1 97.38 113 GLY B N 1
ATOM 2427 C CA . GLY B 1 113 ? 10.156 2 -3.953 1 97.38 113 GLY B CA 1
ATOM 2428 C C . GLY B 1 113 ? 9.391 1.076 -4.879 1 97.38 113 GLY B C 1
ATOM 2429 O O . GLY B 1 113 ? 8.492 0.351 -4.438 1 97.38 113 GLY B O 1
ATOM 2430 N N . ALA B 1 114 ? 9.727 1.129 -6.113 1 97.69 114 ALA B N 1
ATOM 2431 C CA . ALA B 1 114 ? 9.023 0.306 -7.09 1 97.69 114 ALA B CA 1
ATOM 2432 C C . ALA B 1 114 ? 9.219 -1.18 -6.801 1 97.69 114 ALA B C 1
ATOM 2434 O O . ALA B 1 114 ? 8.266 -1.962 -6.871 1 97.69 114 ALA B O 1
ATOM 2435 N N . LEU B 1 115 ? 10.43 -1.565 -6.488 1 98.12 115 LEU B N 1
ATOM 2436 C CA . LEU B 1 115 ? 10.703 -2.963 -6.168 1 98.12 115 LEU B CA 1
ATOM 2437 C C . LEU B 1 115 ? 10.031 -3.359 -4.859 1 98.12 115 LEU B C 1
ATOM 2439 O O . LEU B 1 115 ? 9.539 -4.484 -4.723 1 98.12 115 LEU B O 1
ATOM 2443 N N . MET B 1 116 ? 10.016 -2.451 -3.908 1 98.12 116 MET B N 1
ATOM 2444 C CA . MET B 1 116 ? 9.312 -2.715 -2.654 1 98.12 116 MET B CA 1
ATOM 2445 C C . MET B 1 116 ? 7.832 -2.975 -2.902 1 98.12 116 MET B C 1
ATOM 2447 O O . MET B 1 116 ? 7.25 -3.879 -2.305 1 98.12 116 MET B O 1
ATOM 2451 N N . MET B 1 117 ? 7.25 -2.262 -3.82 1 98.31 117 MET B N 1
ATOM 2452 C CA . MET B 1 117 ? 5.844 -2.461 -4.152 1 98.31 117 MET B CA 1
ATOM 2453 C C . MET B 1 117 ? 5.633 -3.795 -4.859 1 98.31 117 MET B C 1
ATOM 2455 O O . MET B 1 117 ? 4.602 -4.441 -4.68 1 98.31 117 MET B O 1
ATOM 2459 N N . VAL B 1 118 ? 6.594 -4.195 -5.664 1 98.56 118 VAL B N 1
ATOM 2460 C CA . VAL B 1 118 ? 6.492 -5.504 -6.301 1 98.56 118 VAL B CA 1
ATOM 2461 C C . VAL B 1 118 ? 6.379 -6.594 -5.234 1 98.56 118 VAL B C 1
ATOM 2463 O O . VAL B 1 118 ? 5.582 -7.523 -5.371 1 98.56 118 VAL B O 1
ATOM 2466 N N . ALA B 1 119 ? 7.203 -6.453 -4.195 1 98.56 119 ALA B N 1
ATOM 2467 C CA . ALA B 1 119 ? 7.129 -7.426 -3.109 1 98.56 119 ALA B CA 1
ATOM 2468 C C . ALA B 1 119 ? 5.754 -7.402 -2.447 1 98.56 119 ALA B C 1
ATOM 2470 O O . ALA B 1 119 ? 5.156 -8.453 -2.207 1 98.56 119 ALA B O 1
ATOM 2471 N N . VAL B 1 120 ? 5.219 -6.262 -2.221 1 98.25 120 VAL B N 1
ATOM 2472 C CA . VAL B 1 120 ? 3.904 -6.109 -1.608 1 98.25 120 VAL B CA 1
ATOM 2473 C C . VAL B 1 120 ? 2.838 -6.723 -2.512 1 98.25 120 VAL B C 1
ATOM 2475 O O . VAL B 1 120 ? 2.012 -7.516 -2.057 1 98.25 120 VAL B O 1
ATOM 2478 N N . GLU B 1 121 ? 2.898 -6.422 -3.756 1 98.31 121 GLU B N 1
ATOM 2479 C CA . GLU B 1 121 ? 1.878 -6.812 -4.723 1 98.31 121 GLU B CA 1
ATOM 2480 C C . GLU B 1 121 ? 1.929 -8.312 -5.008 1 98.31 121 GLU B C 1
ATOM 2482 O O . GLU B 1 121 ? 0.998 -8.867 -5.59 1 98.31 121 GLU B O 1
ATOM 2487 N N . SER B 1 122 ? 2.969 -8.984 -4.566 1 98.19 122 SER B N 1
ATOM 2488 C CA . SER B 1 122 ? 3.113 -10.422 -4.781 1 98.19 122 SER B CA 1
ATOM 2489 C C . SER B 1 122 ? 3.049 -11.195 -3.467 1 98.19 122 SER B C 1
ATOM 2491 O O . SER B 1 122 ? 3.09 -12.422 -3.457 1 98.19 122 SER B O 1
ATOM 2493 N N . SER B 1 123 ? 2.922 -10.477 -2.385 1 97.94 123 SER B N 1
ATOM 2494 C CA . SER B 1 123 ? 3.035 -11.078 -1.06 1 97.94 123 SER B CA 1
ATOM 2495 C C . SER B 1 123 ? 1.903 -12.062 -0.802 1 97.94 123 SER B C 1
ATOM 2497 O O . SER B 1 123 ? 2.082 -13.047 -0.075 1 97.94 123 SER B O 1
ATOM 2499 N N . GLY B 1 124 ? 0.776 -11.852 -1.405 1 96.69 124 GLY B N 1
ATOM 2500 C CA . GLY B 1 124 ? -0.355 -12.734 -1.195 1 96.69 124 GLY B CA 1
ATOM 2501 C C . GLY B 1 124 ? -0.223 -14.055 -1.934 1 96.69 124 GLY B C 1
ATOM 2502 O O . GLY B 1 124 ? -0.938 -15.016 -1.635 1 96.69 124 GLY B O 1
ATOM 2503 N N . ALA B 1 125 ? 0.726 -14.125 -2.875 1 95.94 125 ALA B N 1
ATOM 2504 C CA . ALA B 1 125 ? 0.774 -15.289 -3.756 1 95.94 125 ALA B CA 1
ATOM 2505 C C . ALA B 1 125 ? 2.133 -15.977 -3.678 1 95.94 125 ALA B C 1
ATOM 2507 O O . ALA B 1 125 ? 2.307 -17.078 -4.203 1 95.94 125 ALA B O 1
ATOM 2508 N N . ASP B 1 126 ? 3.1 -15.312 -3.092 1 96.94 126 ASP B N 1
ATOM 2509 C CA . ASP B 1 126 ? 4.469 -15.812 -3.055 1 96.94 126 ASP B CA 1
ATOM 2510 C C . ASP B 1 126 ? 5.066 -15.68 -1.655 1 96.94 126 ASP B C 1
ATOM 2512 O O . ASP B 1 126 ? 5.18 -14.57 -1.126 1 96.94 126 ASP B O 1
ATOM 2516 N N . ALA B 1 127 ? 5.508 -16.797 -1.09 1 96.88 127 ALA B N 1
ATOM 2517 C CA . ALA B 1 127 ? 5.988 -16.828 0.29 1 96.88 127 ALA B CA 1
ATOM 2518 C C . ALA B 1 127 ? 7.266 -16.016 0.445 1 96.88 127 ALA B C 1
ATOM 2520 O O . ALA B 1 127 ? 7.48 -15.383 1.482 1 96.88 127 ALA B O 1
ATOM 2521 N N . ASP B 1 128 ? 8.094 -16 -0.552 1 97.94 128 ASP B N 1
ATOM 2522 C CA . ASP B 1 128 ? 9.328 -15.219 -0.491 1 97.94 128 ASP B CA 1
ATOM 2523 C C . ASP B 1 128 ? 9.031 -13.719 -0.537 1 97.94 128 ASP B C 1
ATOM 2525 O O . ASP B 1 128 ? 9.617 -12.945 0.217 1 97.94 128 ASP B O 1
ATOM 2529 N N . MET B 1 129 ? 8.133 -13.367 -1.393 1 98.31 129 MET B N 1
ATOM 2530 C CA . MET B 1 129 ? 7.734 -11.961 -1.477 1 98.31 129 MET B CA 1
ATOM 2531 C C . MET B 1 129 ? 7.023 -11.523 -0.201 1 98.31 129 MET B C 1
ATOM 2533 O O . MET B 1 129 ? 7.164 -10.375 0.227 1 98.31 129 MET B O 1
ATOM 2537 N N . ARG B 1 130 ? 6.242 -12.414 0.389 1 97.88 130 ARG B N 1
ATOM 2538 C CA . ARG B 1 130 ? 5.625 -12.125 1.68 1 97.88 130 ARG B CA 1
ATOM 2539 C C . ARG B 1 130 ? 6.684 -11.867 2.746 1 97.88 130 ARG B C 1
ATOM 2541 O O . ARG B 1 130 ? 6.602 -10.883 3.488 1 97.88 130 ARG B O 1
ATOM 2548 N N . ARG B 1 131 ? 7.648 -12.719 2.764 1 98 131 ARG B N 1
ATOM 2549 C CA . ARG B 1 131 ? 8.742 -12.562 3.715 1 98 131 ARG B CA 1
ATOM 2550 C C . ARG B 1 131 ? 9.477 -11.242 3.5 1 98 131 ARG B C 1
ATOM 2552 O O . ARG B 1 131 ? 9.734 -10.508 4.457 1 98 131 ARG B O 1
ATOM 2559 N N . LEU B 1 132 ? 9.789 -10.93 2.275 1 97.75 132 LEU B N 1
ATOM 2560 C CA . LEU B 1 132 ? 10.523 -9.711 1.959 1 97.75 132 LEU B CA 1
ATOM 2561 C C . LEU B 1 132 ? 9.695 -8.469 2.289 1 97.75 132 LEU B C 1
ATOM 2563 O O . LEU B 1 132 ? 10.227 -7.48 2.797 1 97.75 132 LEU B O 1
ATOM 2567 N N . SER B 1 133 ? 8.438 -8.523 1.971 1 97.62 133 SER B N 1
ATOM 2568 C CA . SER B 1 133 ? 7.543 -7.426 2.305 1 97.62 133 SER B CA 1
ATOM 2569 C C . SER B 1 133 ? 7.484 -7.199 3.812 1 97.62 133 SER B C 1
ATOM 2571 O O . SER B 1 133 ? 7.551 -6.059 4.277 1 97.62 133 SER B O 1
ATOM 2573 N N . GLU B 1 134 ? 7.383 -8.266 4.57 1 96.88 134 GLU B N 1
ATOM 2574 C CA . GLU B 1 134 ? 7.336 -8.188 6.027 1 96.88 134 GLU B CA 1
ATOM 2575 C C . GLU B 1 134 ? 8.656 -7.668 6.594 1 96.88 134 GLU B C 1
ATOM 2577 O O . GLU B 1 134 ? 8.656 -6.84 7.508 1 96.88 134 GLU B O 1
ATOM 2582 N N . GLU B 1 135 ? 9.695 -8.133 6.066 1 96.19 135 GLU B N 1
ATOM 2583 C CA . GLU B 1 135 ? 11.016 -7.656 6.484 1 96.19 135 GLU B CA 1
ATOM 2584 C C . GLU B 1 135 ? 11.164 -6.164 6.219 1 96.19 135 GLU B C 1
ATOM 2586 O O . GLU B 1 135 ? 11.703 -5.43 7.055 1 96.19 135 GLU B O 1
ATOM 2591 N N . SER B 1 136 ? 10.742 -5.793 5.078 1 95.19 136 SER B N 1
ATOM 2592 C CA . SER B 1 136 ? 10.789 -4.379 4.727 1 95.19 136 SER B CA 1
ATOM 2593 C C . SER B 1 136 ? 9.953 -3.545 5.688 1 95.19 136 SER B C 1
ATOM 2595 O O . SER B 1 136 ? 10.375 -2.477 6.133 1 95.19 136 SER B O 1
ATOM 2597 N N . SER B 1 137 ? 8.797 -3.998 5.996 1 94.81 137 SER B N 1
ATOM 2598 C CA . SER B 1 137 ? 7.91 -3.322 6.938 1 94.81 137 SER B CA 1
ATOM 2599 C C . SER B 1 137 ? 8.539 -3.242 8.328 1 94.81 137 SER B C 1
ATOM 2601 O O . SER B 1 137 ? 8.516 -2.188 8.961 1 94.81 137 SER B O 1
ATOM 2603 N N . ASP B 1 138 ? 9.133 -4.328 8.789 1 95 138 ASP B N 1
ATOM 2604 C CA . ASP B 1 138 ? 9.797 -4.371 10.086 1 95 138 ASP B CA 1
ATOM 2605 C C . ASP B 1 138 ? 10.961 -3.385 10.141 1 95 138 ASP B C 1
ATOM 2607 O O . ASP B 1 138 ? 11.133 -2.666 11.125 1 95 138 ASP B O 1
ATOM 2611 N N . GLN B 1 139 ? 11.664 -3.379 9.078 1 93 139 GLN B N 1
ATOM 2612 C CA . GLN B 1 139 ? 12.797 -2.463 9.008 1 93 139 GLN B CA 1
ATOM 2613 C C . GLN B 1 139 ? 12.336 -1.009 9 1 93 139 GLN B C 1
ATOM 2615 O O . GLN B 1 139 ? 12.953 -0.148 9.625 1 93 139 GLN B O 1
ATOM 2620 N N . SER B 1 140 ? 11.312 -0.759 8.289 1 93 140 SER B N 1
ATOM 2621 C CA . SER B 1 140 ? 10.727 0.579 8.281 1 93 140 SER B CA 1
ATOM 2622 C C . SER B 1 140 ? 10.305 1.01 9.68 1 93 140 SER B C 1
ATOM 2624 O O . SER B 1 140 ? 10.539 2.152 10.078 1 93 140 SER B O 1
ATOM 2626 N N . ALA B 1 141 ? 9.742 0.113 10.406 1 94 141 ALA B N 1
ATOM 2627 C CA . ALA B 1 141 ? 9.305 0.403 11.766 1 94 141 ALA B CA 1
ATOM 2628 C C . ALA B 1 141 ? 10.5 0.71 12.672 1 94 141 ALA B C 1
ATOM 2630 O O . ALA B 1 141 ? 10.461 1.66 13.461 1 94 141 ALA B O 1
ATOM 2631 N N . VAL B 1 142 ? 11.508 -0.053 12.539 1 93.75 142 VAL B N 1
ATOM 2632 C CA . VAL B 1 142 ? 12.711 0.135 13.344 1 93.75 142 VAL B CA 1
ATOM 2633 C C . VAL B 1 142 ? 13.352 1.483 13.016 1 93.75 142 VAL B C 1
ATOM 2635 O O . VAL B 1 142 ? 13.719 2.24 13.922 1 93.75 142 VAL B O 1
ATOM 2638 N N . ASN B 1 143 ? 13.445 1.747 11.734 1 92.75 143 ASN B N 1
ATOM 2639 C CA . ASN B 1 143 ? 14.008 3.023 11.305 1 92.75 143 ASN B CA 1
ATOM 2640 C C . ASN B 1 143 ? 13.172 4.199 11.805 1 92.75 143 ASN B C 1
ATOM 2642 O O . ASN B 1 143 ? 13.711 5.191 12.297 1 92.75 143 ASN B O 1
ATOM 2646 N N . ALA B 1 144 ? 11.898 4.098 11.664 1 95 144 ALA B N 1
ATOM 2647 C CA . ALA B 1 144 ? 10.984 5.148 12.117 1 95 144 ALA B CA 1
ATOM 2648 C C . ALA B 1 144 ? 11.117 5.387 13.617 1 95 144 ALA B C 1
ATOM 2650 O O . ALA B 1 144 ? 11.125 6.531 14.07 1 95 144 ALA B O 1
ATOM 2651 N N . MET B 1 145 ? 11.25 4.285 14.352 1 95.44 145 MET B N 1
ATOM 2652 C CA . MET B 1 145 ? 11.414 4.402 15.797 1 95.44 145 MET B CA 1
ATOM 2653 C C . MET B 1 145 ? 12.734 5.102 16.141 1 95.44 145 MET B C 1
ATOM 2655 O O . MET B 1 145 ? 12.773 5.949 17.031 1 95.44 145 MET B O 1
ATOM 2659 N N . SER B 1 146 ? 13.734 4.75 15.453 1 93.81 146 SER B N 1
ATOM 2660 C CA . SER B 1 146 ? 15.039 5.379 15.664 1 93.81 146 SER B CA 1
ATOM 2661 C C . SER B 1 146 ? 14.977 6.879 15.383 1 93.81 146 SER B C 1
ATOM 2663 O O . SER B 1 146 ? 15.539 7.676 16.141 1 93.81 146 SER B O 1
ATOM 2665 N N . ILE B 1 147 ? 14.312 7.234 14.359 1 92.62 147 ILE B N 1
ATOM 2666 C CA . ILE B 1 147 ? 14.148 8.648 14.023 1 92.62 147 ILE B CA 1
ATOM 2667 C C . ILE B 1 147 ? 13.344 9.352 15.102 1 92.62 147 ILE B C 1
ATOM 2669 O O . ILE B 1 147 ? 13.703 10.438 15.555 1 92.62 147 ILE B O 1
ATOM 2673 N N . ALA B 1 148 ? 12.25 8.734 15.523 1 94.12 148 ALA B N 1
ATOM 2674 C CA . ALA B 1 148 ? 11.422 9.305 16.578 1 94.12 148 ALA B CA 1
ATOM 2675 C C . ALA B 1 148 ? 12.234 9.531 17.859 1 94.12 148 ALA B C 1
ATOM 2677 O O . ALA B 1 148 ? 12.133 10.586 18.484 1 94.12 148 ALA B O 1
ATOM 2678 N N . GLU B 1 149 ? 13.039 8.586 18.219 1 92.62 149 GLU B N 1
ATOM 2679 C CA . GLU B 1 149 ? 13.898 8.688 19.391 1 92.62 149 GLU B CA 1
ATOM 2680 C C . GLU B 1 149 ? 14.898 9.828 19.234 1 92.62 149 GLU B C 1
ATOM 2682 O O . GLU B 1 149 ? 15.133 10.586 20.188 1 92.62 149 GLU B O 1
ATOM 2687 N N . GLY B 1 150 ? 15.461 9.891 18.094 1 88.06 150 GLY B N 1
ATOM 2688 C CA . GLY B 1 150 ? 16.375 10.992 17.828 1 88.06 150 GLY B CA 1
ATOM 2689 C C . GLY B 1 150 ? 15.711 12.352 17.953 1 88.06 150 GLY B C 1
ATOM 2690 O O . GLY B 1 150 ? 16.266 13.258 18.578 1 88.06 150 GLY B O 1
ATOM 2691 N N . LEU B 1 151 ? 14.547 12.531 17.375 1 90.5 151 LEU B N 1
ATOM 2692 C CA . LEU B 1 151 ? 13.797 13.773 17.484 1 90.5 151 LEU B CA 1
ATOM 2693 C C . LEU B 1 151 ? 13.508 14.102 18.953 1 90.5 151 LEU B C 1
ATOM 2695 O O . LEU B 1 151 ? 13.625 15.25 19.375 1 90.5 151 LEU B O 1
ATOM 2699 N N . SER B 1 152 ? 13.141 13.102 19.688 1 90.5 152 SER B N 1
ATOM 2700 C CA . SER B 1 152 ? 12.836 13.273 21.094 1 90.5 152 SER B CA 1
ATOM 2701 C C . SER B 1 152 ? 14.078 13.695 21.875 1 90.5 152 SER B C 1
ATOM 2703 O O . SER B 1 152 ? 14.023 14.609 22.703 1 90.5 152 SER B O 1
ATOM 2705 N N . GLU B 1 153 ? 15.117 13.023 21.703 1 85.94 153 GLU B N 1
ATOM 2706 C CA . GLU B 1 153 ? 16.375 13.289 22.406 1 85.94 153 GLU B CA 1
ATOM 2707 C C . GLU B 1 153 ? 16.828 14.727 22.188 1 85.94 153 GLU B C 1
ATOM 2709 O O . GLU B 1 153 ? 17.453 15.32 23.062 1 85.94 153 GLU B O 1
ATOM 2714 N N . HIS B 1 154 ? 16.469 15.242 21.078 1 83.88 154 HIS B N 1
ATOM 2715 C CA . HIS B 1 154 ? 16.891 16.594 20.766 1 83.88 154 HIS B CA 1
ATOM 2716 C C . HIS B 1 154 ? 15.812 17.609 21.094 1 83.88 154 HIS B C 1
ATOM 2718 O O . HIS B 1 154 ? 15.898 18.781 20.703 1 83.88 154 HIS B O 1
ATOM 2724 N N . GLY B 1 155 ? 14.773 17.156 21.672 1 86.31 155 GLY B N 1
ATOM 2725 C CA . GLY B 1 155 ? 13.719 18.047 22.125 1 86.31 155 GLY B CA 1
ATOM 2726 C C . GLY B 1 155 ? 12.852 18.578 20.984 1 86.31 155 GLY B C 1
ATOM 2727 O O . GLY B 1 155 ? 12.242 19.641 21.109 1 86.31 155 GLY B O 1
ATOM 2728 N N . LEU B 1 156 ? 12.82 17.812 19.891 1 88.75 156 LEU B N 1
ATOM 2729 C CA . LEU B 1 156 ? 12.125 18.312 18.703 1 88.75 156 LEU B CA 1
ATOM 2730 C C . LEU B 1 156 ? 10.742 17.672 18.594 1 88.75 156 LEU B C 1
ATOM 2732 O O . LEU B 1 156 ? 9.898 18.141 17.828 1 88.75 156 LEU B O 1
ATOM 2736 N N . LEU B 1 157 ? 10.57 16.594 19.266 1 91.56 157 LEU B N 1
ATOM 2737 C CA . LEU B 1 157 ? 9.281 15.906 19.234 1 91.56 157 LEU B CA 1
ATOM 2738 C C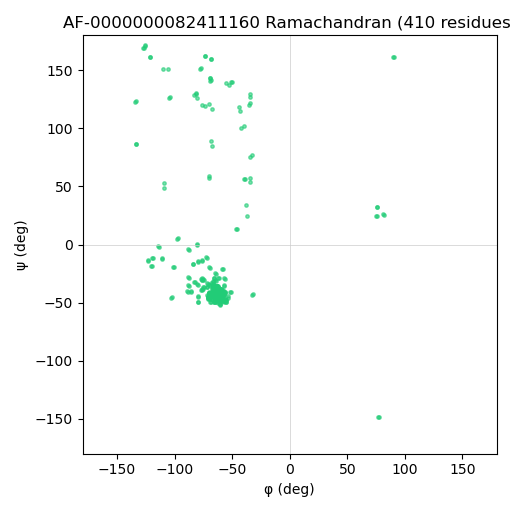 . LEU B 1 157 ? 8.297 16.562 20.203 1 91.56 157 LEU B C 1
ATOM 2740 O O . LEU B 1 157 ? 8.641 16.812 21.359 1 91.56 157 LEU B O 1
ATOM 2744 N N . ARG B 1 158 ? 7.066 16.891 19.688 1 92.38 158 ARG B N 1
ATOM 2745 C CA . ARG B 1 158 ? 6.047 17.422 20.578 1 92.38 158 ARG B CA 1
ATOM 2746 C C . ARG B 1 158 ? 5.883 16.547 21.828 1 92.38 158 ARG B C 1
ATOM 2748 O O . ARG B 1 158 ? 5.844 15.328 21.719 1 92.38 158 ARG B O 1
ATOM 2755 N 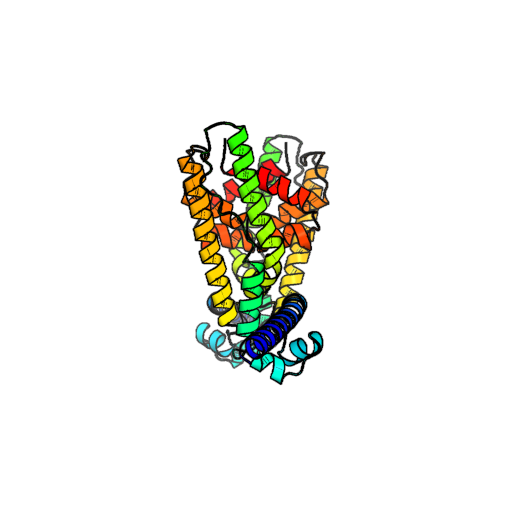N . PRO B 1 159 ? 5.707 17.156 22.938 1 88.62 159 PRO B N 1
ATOM 2756 C CA . PRO B 1 159 ? 5.676 16.391 24.188 1 88.62 159 PRO B CA 1
ATOM 2757 C C . PRO B 1 159 ? 4.426 15.531 24.312 1 88.62 159 PRO B C 1
ATOM 2759 O O . PRO B 1 159 ? 4.426 14.539 25.062 1 88.62 159 PRO B O 1
ATOM 2762 N N . GLU B 1 160 ? 3.389 15.844 23.547 1 91.94 160 GLU B N 1
ATOM 2763 C CA . GLU B 1 160 ? 2.129 15.125 23.719 1 91.94 160 GLU B CA 1
ATOM 2764 C C . GLU B 1 160 ? 2.096 13.875 22.844 1 91.94 160 GLU B C 1
ATOM 2766 O O . GLU B 1 160 ? 1.172 13.062 22.938 1 91.94 160 GLU B O 1
ATOM 2771 N N . ILE B 1 161 ? 3.121 13.711 22.062 1 94.62 161 ILE B N 1
ATOM 2772 C CA . ILE B 1 161 ? 3.115 12.555 21.172 1 94.62 161 ILE B CA 1
ATOM 2773 C C . ILE B 1 161 ? 4.074 11.492 21.703 1 94.62 161 ILE B C 1
ATOM 2775 O O . ILE B 1 161 ? 5.227 11.789 22.031 1 94.62 161 ILE B O 1
ATOM 2779 N N . SER B 1 162 ? 3.582 10.281 21.875 1 96.06 162 SER B N 1
ATOM 2780 C CA . SER B 1 162 ? 4.441 9.172 22.281 1 96.06 162 SER B CA 1
ATOM 2781 C C . SER B 1 162 ? 5.418 8.797 21.172 1 96.06 162 SER B C 1
ATOM 2783 O O . SER B 1 162 ? 5.195 9.117 20 1 96.06 162 SER B O 1
ATOM 2785 N N . LEU B 1 163 ? 6.5 8.125 21.531 1 96.44 163 LEU B N 1
ATOM 2786 C CA . LEU B 1 163 ? 7.465 7.648 20.547 1 96.44 163 LEU B CA 1
ATOM 2787 C C . LEU B 1 163 ? 6.809 6.688 19.562 1 96.44 163 LEU B C 1
ATOM 2789 O O . LEU B 1 163 ? 7.078 6.742 18.359 1 96.44 163 LEU B O 1
ATOM 2793 N N . GLU B 1 164 ? 5.949 5.867 20.047 1 96.75 164 GLU B N 1
ATOM 2794 C CA . GLU B 1 164 ? 5.273 4.879 19.203 1 96.75 164 GLU B CA 1
ATOM 2795 C C . GLU B 1 164 ? 4.379 5.555 18.172 1 96.75 164 GLU B C 1
ATOM 2797 O O . GLU B 1 164 ? 4.352 5.148 17 1 96.75 164 GLU B O 1
ATOM 2802 N N . LYS B 1 165 ? 3.682 6.555 18.641 1 96.75 165 LYS B N 1
ATOM 2803 C CA . LYS B 1 165 ? 2.82 7.289 17.719 1 96.75 165 LYS B CA 1
ATOM 2804 C C . LYS B 1 165 ? 3.643 8.039 16.672 1 96.75 165 LYS B C 1
ATOM 2806 O O . LYS B 1 165 ? 3.305 8.023 15.484 1 96.75 165 LYS B O 1
ATOM 2811 N N . ALA B 1 166 ? 4.723 8.656 17.109 1 96.88 166 ALA B N 1
ATOM 2812 C CA . ALA B 1 166 ? 5.613 9.359 16.188 1 96.88 166 ALA B CA 1
ATOM 2813 C C . ALA B 1 166 ? 6.188 8.398 15.156 1 96.88 166 ALA B C 1
ATOM 2815 O O . ALA B 1 166 ? 6.223 8.719 13.961 1 96.88 166 ALA B O 1
ATOM 2816 N N . ALA B 1 167 ? 6.551 7.219 15.617 1 96.62 167 ALA B N 1
ATOM 2817 C CA . ALA B 1 167 ? 7.117 6.215 14.719 1 96.62 167 ALA B CA 1
ATOM 2818 C C . ALA B 1 167 ? 6.086 5.742 13.703 1 96.62 167 ALA B C 1
ATOM 2820 O O . ALA B 1 167 ? 6.402 5.551 12.531 1 96.62 167 ALA B O 1
ATOM 2821 N N . GLY B 1 168 ? 4.879 5.539 14.156 1 97.44 168 GLY B N 1
ATOM 2822 C CA . GLY B 1 168 ? 3.82 5.145 13.242 1 97.44 168 GLY B CA 1
ATOM 2823 C C . GLY B 1 168 ? 3.561 6.168 12.148 1 97.44 168 GLY B C 1
ATOM 2824 O O . GLY B 1 168 ? 3.402 5.809 10.984 1 97.44 168 GLY B O 1
ATOM 2825 N N . ILE B 1 169 ? 3.531 7.438 12.531 1 97.62 169 ILE B N 1
ATOM 2826 C CA . ILE B 1 169 ? 3.32 8.531 11.586 1 97.62 169 ILE B CA 1
ATOM 2827 C C . ILE B 1 169 ? 4.48 8.578 10.594 1 97.62 169 ILE B C 1
ATOM 2829 O O . ILE B 1 169 ? 4.266 8.695 9.383 1 97.62 169 ILE B O 1
ATOM 2833 N N . LEU B 1 170 ? 5.719 8.453 11.102 1 96.81 170 LEU B N 1
ATOM 2834 C CA . LEU B 1 170 ? 6.902 8.484 10.25 1 96.81 170 LEU B CA 1
ATOM 2835 C C . LEU B 1 170 ? 6.887 7.32 9.258 1 96.81 170 LEU B C 1
ATOM 2837 O O . LEU B 1 170 ? 7.152 7.508 8.07 1 96.81 170 LEU B O 1
ATOM 2841 N N . ALA B 1 171 ? 6.566 6.152 9.742 1 96.62 171 ALA B N 1
ATOM 2842 C CA . ALA B 1 171 ? 6.508 4.977 8.875 1 96.62 171 ALA B CA 1
ATOM 2843 C C . ALA B 1 171 ? 5.453 5.141 7.789 1 96.62 171 ALA B C 1
ATOM 2845 O O . ALA B 1 171 ? 5.648 4.707 6.652 1 96.62 171 ALA B O 1
ATOM 2846 N N . ALA B 1 172 ? 4.355 5.781 8.125 1 96.88 172 ALA B N 1
ATOM 2847 C CA . ALA B 1 172 ? 3.277 6.008 7.164 1 96.88 172 ALA B CA 1
ATOM 2848 C C . ALA B 1 172 ? 3.695 7.016 6.098 1 96.88 172 ALA B C 1
ATOM 2850 O O . ALA B 1 172 ? 3.426 6.824 4.91 1 96.88 172 ALA B O 1
ATOM 2851 N N . PHE B 1 173 ? 4.363 8.055 6.492 1 96.62 173 PHE B N 1
ATOM 2852 C CA . PHE B 1 173 ? 4.699 9.141 5.582 1 96.62 173 PHE B CA 1
ATOM 2853 C C . PHE B 1 173 ? 5.852 8.75 4.668 1 96.62 173 PHE B C 1
ATOM 2855 O O . PHE B 1 173 ? 5.957 9.242 3.541 1 96.62 173 PHE B O 1
ATOM 2862 N N . VAL B 1 174 ? 6.719 7.855 5.168 1 94.56 174 VAL B N 1
ATOM 2863 C CA . VAL B 1 174 ? 7.863 7.449 4.359 1 94.56 174 VAL B CA 1
ATOM 2864 C C . VAL B 1 174 ? 7.68 6.004 3.895 1 94.56 174 VAL B C 1
ATOM 2866 O O . VAL B 1 174 ? 8.578 5.176 4.043 1 94.56 174 VAL B O 1
ATOM 2869 N N . SER B 1 175 ? 6.594 5.688 3.381 1 96.38 175 SER B N 1
ATOM 2870 C CA . SER B 1 175 ? 6.262 4.348 2.904 1 96.38 175 SER B CA 1
ATOM 2871 C C . SER B 1 175 ? 6.27 4.285 1.381 1 96.38 175 SER B C 1
ATOM 2873 O O . SER B 1 175 ? 6.004 5.289 0.713 1 96.38 175 SER B O 1
ATOM 2875 N N . PRO B 1 176 ? 6.582 3.082 0.821 1 97.12 176 PRO B N 1
ATOM 2876 C CA . PRO B 1 176 ? 6.52 2.943 -0.636 1 97.12 176 PRO B CA 1
ATOM 2877 C C . PRO B 1 176 ? 5.113 3.168 -1.189 1 97.12 176 PRO B C 1
ATOM 2879 O O . PRO B 1 176 ? 4.957 3.631 -2.322 1 97.12 176 PRO B O 1
ATOM 2882 N N . GLN B 1 177 ? 4.105 2.885 -0.411 1 96.69 177 GLN B N 1
ATOM 2883 C CA . GLN B 1 177 ? 2.727 3.035 -0.856 1 96.69 177 GLN B CA 1
ATOM 2884 C C . GLN B 1 177 ? 2.365 4.508 -1.038 1 96.69 177 GLN B C 1
ATOM 2886 O O . GLN B 1 177 ? 1.79 4.891 -2.059 1 96.69 177 GLN B O 1
ATOM 2891 N N . LEU B 1 178 ? 2.662 5.316 -0.024 1 97.88 178 LEU B N 1
ATOM 2892 C CA . LEU B 1 178 ? 2.396 6.746 -0.12 1 97.88 178 LEU B CA 1
ATOM 2893 C C . LEU B 1 178 ? 3.217 7.379 -1.239 1 97.88 178 LEU B C 1
ATOM 2895 O O . LEU B 1 178 ? 2.707 8.211 -1.994 1 97.88 178 LEU B O 1
ATOM 2899 N N . HIS B 1 179 ? 4.512 6.98 -1.324 1 98.06 179 HIS B N 1
ATOM 2900 C CA . HIS B 1 179 ? 5.383 7.457 -2.393 1 98.06 179 HIS B CA 1
ATOM 2901 C C . HIS B 1 179 ? 4.801 7.133 -3.764 1 98.06 179 HIS B C 1
ATOM 2903 O O . HIS B 1 179 ? 4.734 8 -4.637 1 98.06 179 HIS B O 1
ATOM 2909 N N . GLN B 1 180 ? 4.387 5.914 -3.955 1 97 180 GLN B N 1
ATOM 2910 C CA . GLN B 1 180 ? 3.793 5.504 -5.223 1 97 180 GLN B CA 1
ATOM 2911 C C . GLN B 1 180 ? 2.539 6.316 -5.531 1 97 180 GLN B C 1
ATOM 2913 O O . GLN B 1 180 ? 2.359 6.785 -6.656 1 97 180 GLN B O 1
ATOM 2918 N N . GLN B 1 181 ? 1.675 6.527 -4.543 1 96.44 181 GLN B N 1
ATOM 2919 C CA . GLN B 1 181 ? 0.419 7.242 -4.746 1 96.44 181 GLN B CA 1
ATOM 2920 C C . GLN B 1 181 ? 0.669 8.68 -5.195 1 96.44 181 GLN B C 1
ATOM 2922 O O . GLN B 1 181 ? 0.082 9.141 -6.18 1 96.44 181 GLN B O 1
ATOM 2927 N N . LEU B 1 182 ? 1.563 9.398 -4.562 1 97.69 182 LEU B N 1
ATOM 2928 C CA . LEU B 1 182 ? 1.699 10.828 -4.824 1 97.69 182 LEU B CA 1
ATOM 2929 C C . LEU B 1 182 ? 2.664 11.086 -5.977 1 97.69 182 LEU B C 1
ATOM 2931 O O . LEU B 1 182 ? 2.416 11.953 -6.82 1 97.69 182 LEU B O 1
ATOM 2935 N N . ARG B 1 183 ? 3.73 10.289 -6.137 1 97.25 183 ARG B N 1
ATOM 2936 C CA . ARG B 1 183 ? 4.746 10.516 -7.16 1 97.25 183 ARG B CA 1
ATOM 2937 C C . ARG B 1 183 ? 4.336 9.883 -8.484 1 97.25 183 ARG B C 1
ATOM 2939 O O . ARG B 1 183 ? 4.434 10.516 -9.539 1 97.25 183 ARG B O 1
ATOM 2946 N N . ARG B 1 184 ? 3.764 8.719 -8.43 1 93.38 184 ARG B N 1
ATOM 2947 C CA . ARG B 1 184 ? 3.559 7.965 -9.664 1 93.38 184 ARG B CA 1
ATOM 2948 C C . ARG B 1 184 ? 2.105 8.047 -10.117 1 93.38 184 ARG B C 1
ATOM 2950 O O . ARG B 1 184 ? 1.831 8.305 -11.289 1 93.38 184 ARG B O 1
ATOM 2957 N N . VAL B 1 185 ? 1.248 7.875 -9.25 1 93 185 VAL B N 1
ATOM 2958 C CA . VAL B 1 185 ? -0.163 7.859 -9.617 1 93 185 VAL B CA 1
ATOM 2959 C C . VAL B 1 185 ? -0.667 9.289 -9.789 1 93 185 VAL B C 1
ATOM 2961 O O . VAL B 1 185 ? -1.256 9.625 -10.82 1 93 185 VAL B O 1
ATOM 2964 N N . SER B 1 186 ? -0.38 10.148 -8.797 1 95.69 186 SER B N 1
ATOM 2965 C CA . SER B 1 186 ? -0.854 11.523 -8.859 1 95.69 186 SER B CA 1
ATOM 2966 C C . SER B 1 186 ? 0.088 12.398 -9.68 1 95.69 186 SER B C 1
ATOM 2968 O O . SER B 1 186 ? -0.253 13.531 -10.031 1 95.69 186 SER B O 1
ATOM 2970 N N . GLY B 1 187 ? 1.349 11.914 -9.93 1 95.81 187 GLY B N 1
ATOM 2971 C CA . GLY B 1 187 ? 2.238 12.562 -10.875 1 95.81 187 GLY B CA 1
ATOM 2972 C C . GLY B 1 187 ? 2.961 13.766 -10.297 1 95.81 187 GLY B C 1
ATOM 2973 O O . GLY B 1 187 ? 3.352 14.672 -11.031 1 95.81 187 GLY B O 1
ATOM 2974 N N . TRP B 1 188 ? 3.166 13.812 -8.969 1 97.31 188 TRP B N 1
ATOM 2975 C CA . TRP B 1 188 ? 3.875 14.922 -8.344 1 97.31 188 TRP B CA 1
ATOM 2976 C C . TRP B 1 188 ? 5.352 14.906 -8.719 1 97.31 188 TRP B C 1
ATOM 2978 O O . TRP B 1 188 ? 5.965 13.844 -8.805 1 97.31 188 TRP B O 1
ATOM 2988 N N . ASP B 1 189 ? 5.852 16.062 -8.93 1 97 189 ASP B N 1
ATOM 2989 C CA . ASP B 1 189 ? 7.309 16.109 -9.031 1 97 189 ASP B CA 1
ATOM 2990 C C . ASP B 1 189 ? 7.957 15.938 -7.66 1 97 189 ASP B C 1
ATOM 2992 O O . ASP B 1 189 ? 7.301 16.109 -6.633 1 97 189 ASP B O 1
ATOM 2996 N N . VAL B 1 190 ? 9.227 15.609 -7.684 1 97.06 190 VAL B N 1
ATOM 2997 C CA . VAL B 1 190 ? 9.938 15.203 -6.473 1 97.06 190 VAL B CA 1
ATOM 2998 C C . VAL B 1 190 ? 10.031 16.391 -5.512 1 97.06 190 VAL B C 1
ATOM 3000 O O . VAL B 1 190 ? 9.984 16.203 -4.293 1 97.06 190 VAL B O 1
ATOM 3003 N N . ASP B 1 191 ? 10.117 17.641 -5.973 1 96.81 191 ASP B N 1
ATOM 3004 C CA . ASP B 1 191 ? 10.234 18.812 -5.117 1 96.81 191 ASP B CA 1
ATOM 3005 C C . ASP B 1 191 ? 8.922 19.094 -4.383 1 96.81 191 ASP B C 1
ATOM 3007 O O . ASP B 1 191 ? 8.93 19.406 -3.193 1 96.81 191 ASP B O 1
ATOM 3011 N N . ALA B 1 192 ? 7.824 19 -5.125 1 96.62 192 ALA B N 1
ATOM 3012 C CA . ALA B 1 192 ? 6.52 19.172 -4.488 1 96.62 192 ALA B CA 1
ATOM 3013 C C . ALA B 1 192 ? 6.289 18.109 -3.416 1 96.62 192 ALA B C 1
ATOM 3015 O O . ALA B 1 192 ? 5.781 18.422 -2.334 1 96.62 192 ALA B O 1
ATOM 3016 N N . TYR B 1 193 ? 6.656 16.891 -3.744 1 98 193 TYR B N 1
ATOM 3017 C CA . TYR B 1 193 ? 6.523 15.781 -2.805 1 98 193 TYR B CA 1
ATOM 3018 C C . TYR B 1 193 ? 7.379 16.016 -1.563 1 98 193 TYR B C 1
ATOM 3020 O O . TYR B 1 193 ? 6.914 15.828 -0.437 1 98 193 TYR B O 1
ATOM 3028 N N . ARG B 1 194 ? 8.578 16.438 -1.802 1 97.44 194 ARG B N 1
ATOM 3029 C CA . ARG B 1 194 ? 9.508 16.719 -0.709 1 97.44 194 ARG B CA 1
ATOM 3030 C C . ARG B 1 194 ? 8.953 17.812 0.206 1 97.44 194 ARG B C 1
ATOM 3032 O O . ARG B 1 194 ? 8.914 17.641 1.427 1 97.44 194 ARG B O 1
ATOM 3039 N N . GLY B 1 195 ? 8.547 18.906 -0.347 1 96.75 195 GLY B N 1
ATOM 3040 C CA . GLY B 1 195 ? 7.969 19.984 0.446 1 96.75 195 GLY B CA 1
ATOM 3041 C C . GLY B 1 195 ? 6.773 19.547 1.268 1 96.75 195 GLY B C 1
ATOM 3042 O O . GLY B 1 195 ? 6.637 19.922 2.432 1 96.75 195 GLY B O 1
ATOM 3043 N N . TRP B 1 196 ? 5.961 18.734 0.652 1 97.19 196 TRP B N 1
ATOM 3044 C CA . TRP B 1 196 ? 4.766 18.234 1.33 1 97.19 196 TRP B CA 1
ATOM 3045 C C . TRP B 1 196 ? 5.141 17.328 2.496 1 97.19 196 TRP B C 1
ATOM 3047 O O . TRP B 1 196 ? 4.547 17.422 3.576 1 97.19 196 TRP B O 1
ATOM 3057 N N . LEU B 1 197 ? 6.074 16.438 2.32 1 97.44 197 LEU B N 1
ATOM 3058 C CA . LEU B 1 197 ? 6.508 15.539 3.389 1 97.44 197 LEU B CA 1
ATOM 3059 C C . LEU B 1 197 ? 7.098 16.328 4.551 1 97.44 197 LEU B C 1
ATOM 3061 O O . LEU B 1 197 ? 6.809 16.047 5.715 1 97.44 197 LEU B O 1
ATOM 3065 N N . GLU B 1 198 ? 7.961 17.297 4.211 1 95.81 198 GLU B N 1
ATOM 3066 C CA . GLU B 1 198 ? 8.555 18.109 5.262 1 95.81 198 GLU B CA 1
ATOM 3067 C C . GLU B 1 198 ? 7.484 18.859 6.051 1 95.81 198 GLU B C 1
ATOM 3069 O O . GLU B 1 198 ? 7.535 18.906 7.281 1 95.81 198 GLU B O 1
ATOM 3074 N N . PHE B 1 199 ? 6.602 19.422 5.34 1 95.12 199 PHE B N 1
ATOM 3075 C CA . PHE B 1 199 ? 5.488 20.109 5.969 1 95.12 199 PHE B CA 1
ATOM 3076 C C . PHE B 1 199 ? 4.738 19.188 6.918 1 95.12 199 PHE B C 1
ATOM 3078 O O . PHE B 1 199 ? 4.492 19.547 8.07 1 95.12 199 PHE B O 1
ATOM 3085 N N . ASN B 1 200 ? 4.371 17.984 6.473 1 96.69 200 ASN B N 1
ATOM 3086 C CA . ASN B 1 200 ? 3.555 17.078 7.273 1 96.69 200 ASN B CA 1
ATOM 3087 C C . ASN B 1 200 ? 4.336 16.531 8.469 1 96.69 200 ASN B C 1
ATOM 3089 O O . ASN B 1 200 ? 3.783 16.375 9.555 1 96.69 200 ASN B O 1
ATOM 3093 N N . ILE B 1 201 ? 5.594 16.172 8.242 1 95.62 201 ILE B N 1
ATOM 3094 C CA . ILE B 1 201 ? 6.395 15.695 9.359 1 95.62 201 ILE B CA 1
ATOM 3095 C C . ILE B 1 201 ? 6.504 16.781 10.422 1 95.62 201 ILE B C 1
ATOM 3097 O O . ILE B 1 201 ? 6.324 16.516 11.617 1 95.62 201 ILE B O 1
ATOM 3101 N N . ARG B 1 202 ? 6.75 18.031 10.023 1 93.69 202 ARG B N 1
ATOM 3102 C CA . ARG B 1 202 ? 6.836 19.125 10.977 1 93.69 202 ARG B CA 1
ATOM 3103 C C . ARG B 1 202 ? 5.508 19.344 11.695 1 93.69 202 ARG B C 1
ATOM 3105 O O . ARG B 1 202 ? 5.469 19.453 12.922 1 93.69 202 ARG B O 1
ATOM 3112 N N . GLN B 1 203 ? 4.402 19.344 10.977 1 93.44 203 GLN B N 1
ATOM 3113 C CA . GLN B 1 203 ? 3.086 19.625 11.547 1 93.44 203 GLN B CA 1
ATOM 3114 C C . GLN B 1 203 ? 2.654 18.5 12.492 1 93.44 203 GLN B C 1
ATOM 3116 O O . GLN B 1 203 ? 1.986 18.766 13.5 1 93.44 203 GLN B O 1
ATOM 3121 N N . ASN B 1 204 ? 3.064 17.281 12.164 1 96.12 204 ASN B N 1
ATOM 3122 C CA . ASN B 1 204 ? 2.576 16.141 12.945 1 96.12 204 ASN B CA 1
ATOM 3123 C C . ASN B 1 204 ? 3.475 15.867 14.148 1 96.12 204 ASN B C 1
ATOM 3125 O O . ASN B 1 204 ? 3.012 15.367 15.172 1 96.12 204 ASN B O 1
ATOM 3129 N N . LEU B 1 205 ? 4.73 16.219 14.031 1 94.94 205 LEU B N 1
ATOM 3130 C CA . LEU B 1 205 ? 5.637 15.672 15.039 1 94.94 205 LEU B CA 1
ATOM 3131 C C . LEU B 1 205 ? 6.316 16.781 15.82 1 94.94 205 LEU B C 1
ATOM 3133 O O . LEU B 1 205 ? 6.809 16.562 16.938 1 94.94 205 LEU B O 1
ATOM 3137 N N . MET B 1 206 ? 6.289 17.969 15.242 1 89.38 206 MET B N 1
ATOM 3138 C CA . MET B 1 206 ? 7.16 18.984 15.82 1 89.38 206 MET B CA 1
ATOM 3139 C C . MET B 1 206 ? 6.367 20.234 16.188 1 89.38 206 MET B C 1
ATOM 3141 O O . MET B 1 206 ? 5.188 20.344 15.844 1 89.38 206 MET B O 1
ATOM 3145 N N . TYR B 1 207 ? 6.965 21.219 16.906 1 75 207 TYR B N 1
ATOM 3146 C CA . TYR B 1 207 ? 6.391 22.469 17.391 1 75 207 TYR B CA 1
ATOM 3147 C C . TYR B 1 207 ? 6.277 23.469 16.25 1 75 207 TYR B C 1
ATOM 3149 O O . TYR B 1 207 ? 7.117 23.5 15.344 1 75 207 TYR B O 1
#

Nearest PDB structures (foldseek):
  5daj-assembly1_A  TM=7.280E-01  e=2.074E-05  Pseudomonas aeruginosa PAO1
  5nz0-assembly1_A-2  TM=6.395E-01  e=3.292E-04  Mycobacterium tuberculosis H37Rv
  1rkt-assembly1_B  TM=6.296E-01  e=7.153E-04  Bacillus subtilis
  4uds-assembly1_A-2  TM=7.463E-01  e=3.217E-03  Azoarcus sp. CIB
  5nim-assembly1_A  TM=6.295E-01  e=1.280E-03  Mycobacterium tuberculosis

Secondary structure (DSSP, 8-state):
-HHHHHHHHHHHHHHHHHHHHHHHHHHHHHHHHH-TTT--HHHHHHHHTS-HHHHHHH-TTTHHHHHHHHHHHHH-------------S-HHHHHHHHHHHHHHHHHHHHHHHHHHHHHHHHTTT-HHHHHHHHHHHHHHHHHHHHHHHHHHHTT-S-TTS-HHHHHHHHHHHT-HHHHIIIIIIS---HHHHHHHHHHHHHHHH--/-HHHHHHHHHHHHHHHHHHHHHHHHHHHHHHHHH-TTT--HHHHHHHHTS-HHHHHHH-TTHHHHHHHHHHHHHH-------------S-HHHHHHHHHHHHHHHHHHHHHHHHHHHHHHHHTTT-HHHHHHHHHHHHHHHHHHHHHHHHHHHTT-S-TTS-HHHHHHHHHHHT-HHHHIIIIIIS---HHHHHHHHHHHHHHHH--

Radius of gyration: 25.34 Å; Cα contacts (8 Å, |Δi|>4): 449; chains: 2; bounding box: 106×58×48 Å

Foldseek 3Di:
DVVVVVVVVVVVVVVLVVLLVLLLVLLVVCCLVPFLVRDALCSSCVSSVHDSVSSCVSPVVGSLSSLVVSLCVLQPDPDDPLPLPVQDLDPVSVLVLLLSLLVSLLSSCVRRLSSLVSLVVCLVPDVSSVVVNVVVLVVLLVVLLVSLVSCVVSVFFDPVDDSNRSSVVSSVLSHSVVCCCVCPVVPDDPVVSSVVSSVCNCVPTGD/DVVVVVVVVVVVVVVLVVLLVLLLVLLVVCCLVPFLVRDALCSSCVSSVHDSVSSCVSPVVGSLSSLVVSLCVLQPDPDDPLPLPVQDLPPVSVLVSLLSLLVSLLSSCVRRLSSLVSLVVCLVPDVSSVVVNVVVLVVLLVVLLVSLVSCVVNVFFDPVADSNRSSVVSSVLSHSVVCCCVCPVVPDDPVVSSVVSSVCNCVPTGD

Solvent-accessible surface area (backbone atoms only — not comparable to full-atom values): 21416 Å² total; per-residue (Å²): 113,68,66,57,54,51,49,54,46,50,52,51,49,50,50,51,49,50,51,46,50,40,39,30,54,29,35,49,55,39,28,60,73,54,11,60,72,66,45,47,61,60,59,24,17,58,68,43,72,48,53,58,66,55,49,40,69,72,26,73,68,38,66,62,44,40,49,54,50,37,47,48,56,31,59,61,53,94,61,71,67,85,57,79,63,88,64,60,87,46,70,73,37,53,54,48,51,47,48,48,55,47,50,52,46,48,55,40,39,74,56,27,20,61,56,52,46,34,24,40,17,22,28,29,67,30,73,66,29,31,50,51,34,50,50,50,51,52,48,41,48,52,51,19,36,52,50,31,49,51,35,43,76,60,67,46,39,39,86,88,55,52,57,67,57,45,13,37,52,44,34,50,71,65,26,50,65,49,47,43,44,40,42,64,72,57,57,44,53,71,66,62,49,46,53,50,50,45,51,49,51,40,69,73,39,30,126,114,66,65,58,54,50,49,55,47,50,54,49,48,50,51,50,49,51,50,46,48,39,40,28,53,29,35,48,54,41,28,62,73,55,12,58,71,65,46,47,62,59,58,25,17,58,68,42,72,48,52,58,66,55,49,41,70,72,26,75,68,38,64,62,44,40,48,53,49,37,48,49,57,31,58,60,54,92,61,72,67,86,58,79,62,89,64,60,86,45,68,72,37,52,56,46,51,47,50,47,56,48,51,52,47,48,54,40,38,74,56,26,19,60,58,53,45,34,23,40,17,23,27,30,64,31,73,66,29,30,50,51,36,49,49,49,52,52,49,41,47,52,52,20,36,52,51,31,51,52,36,42,77,60,67,46,40,38,87,88,55,52,57,67,56,44,12,38,52,44,34,51,70,66,26,49,66,48,46,43,45,42,43,63,71,57,57,43,54,70,66,62,50,48,54,50,51,44,51,49,50,42,70,72,40,30,125

pLDDT: mean 90.8, std 13.12, range [41.12, 98.75]

Sequence (414 aa):
MEGRRQYHSRVREASAQRTRELIRDAATTLFVRDGYVSATVKQIADSAGVANRTVFTAFPGGKLEIFEAALAAALDADEVPLGAPNLASDPDDVRRIVSQIVAQGIGLLERAGALMMVAVESSGADADMRRLSEESSDQSAVNAMSIAEGLSEHGLLRPEISLEKAAGILAAFVSPQLHQQLRRVSGWDVDAYRGWLEFNIRQNLMYMEGRRQYHSRVREASAQRTRELIRDAATTLFVRDGYVSATVKQIADSAGVANRTVFTAFPGGKLEIFEAALAAALDADEVPLGAPNLASDPDDVRRIVSQIVAQGIGLLERAGALMMVAVESSGADADMRRLSEESSDQSAVNAMSIAEGLSEHGLLRPEISLEKAAGILAAFVSPQLHQQLRRVSGWDVDAYRGWLEFNIRQNLMY

Organism: Rhodococcus erythropolis (NCBI:txid1833)

InterPro domains:
  IPR001647 DNA-binding HTH domain, TetR-type [PF00440] (23-70)
  IPR001647 DNA-binding HTH domain, TetR-type [PS50977] (17-77)
  IPR009057 Homedomain-like superfamily [SSF46689] (10-76)
  IPR050109 HTH-type, TetR-like transcriptional regulator [PTHR30055] (10-182)